Protein AF-H1BFI5-F1 (afdb_monomer)

Sequence (427 aa):
MKGFRQGGLPQEEYTEVGKDIEEGIAAAKILVNAGYDALNVDAGTYDSWYWNHPPMYFEDGMYREFGRILKKEVDVPIILAGRMDDPDMAVEALKDCCDIISYGRPLLADAEFAEKVRTGRTDEIRPCLGCHEGCLGRIANGPICCAVNPACGREEIYGITAACTKKTVLVIGGGVAGLETARVCALRGHSVILCEKSDQLGGNLIPGGVPHFKRYDRKLISYYKRQLELLKVDVRYHHEVTPDTIDSYHADVIVCASGSTPRHMEVEGPLPVASADEVLLGQKNISGNVVIIGGGLVGCETGIWLTQQGSHVTVVEIADEILGGAGALPHMNHFMLEDLITYHRIDVHTKSSVVKSSDEGVVISTPQGEKLLPADGIITSIGYIANNRIYEELKDMDIPVYNIGDSNRVHNIMYAIWDAYELARNI

Foldseek 3Di:
DADQLDAADPPDDGDDDDQDLVNVLVVLVVCVVVPDQEDEDADDDNSHQCRRQPALQDDAPPCQVVQLSNVVRDDHFYEYEGRPQDLVVVVVSCVRRGVHYDDDQQCLQPVCCVVCSVVVVNLLRRGQQSQCCQALLCPVPDDRHGLNGRCRPPCPPQNFEADPDAWEEEQEALALLSLLLQLRLLVNPHQYAYEHLAPAHHPPLVLVCLQPSRVSSVSNSSNSVVSCVVSVHRYHYNDHDDPVCVVVSVGQEYEYPHAWADDDDDAAEDAAEEASSCCSVVVDPFAAEEEEEAQAPSRLSSQLSRLVVPGAYEYEELAPDGNPDPSNGRPNVVSVSVVSCVVSVHHYAYNKDWHHAYPQATWMQHPVGIDGDGGRHYYYDPDIAAQQVRVVVPPPDPHHYHYAENNVPDDDSSRSSNRSSVVSSVD

Secondary structure (DSSP, 8-state):
--BTTBPPPTT------SS-HHHHHHHHHHHHHTT-S-EEE----TTSHHHHS--TTSPTTTTHHHHHHHHHH-SSPEEE-SS--SHHHHHHHTTTT-SEE--SHHHHH-TTHHHHHHTT-GGGPPPP-S--TTTTTTTTTSS---SS-TTTT-HHHHS----SS--EEEEE--BHHHHHHHHHHHHHT-EEEEE-SSSSSBTTHHHHT-SGGGHHHHHHHHHHHHHHHHTT-EEESS----GGGGGGG--SEEEE---EEEPP----SSS-EEEHHHHHTTSS---SEEEEE--SHHHHHHHHHHHTTT-EEEEE-SSSSSTTSTTSS-HHHHHHHHHHHHHTT-EEE-S-EEEEEETTEEEEEETTEEEEE--SEEEE-S-EEE--HHHHHHTTSSS-EEE-GGGTS---HHHHHHHHHHHHTT-

Nearest PDB structures (foldseek):
  6qkr-assembly1_A  TM=9.316E-01  e=6.741E-38  bacterium enrichment culture clone N47
  1ps9-assembly1_A  TM=9.266E-01  e=5.752E-33  Escherichia coli
  1o94-assembly1_A  TM=8.489E-01  e=3.278E-29  Methylophilus methylotrophus
  6de6-assembly1_A  TM=8.596E-01  e=1.268E-28  Rhizobium sp. 4-9
  6de6-assembly1_B  TM=7.118E-01  e=2.229E-25  Rhizobium sp. 4-9

Mean predicted aligned error: 3.79 Å

Solvent-accessible surface area (backbone atoms only — not comparable to full-atom values): 22582 Å² total; per-residue (Å²): 66,52,48,91,69,27,54,62,58,97,87,56,93,73,67,76,46,81,87,52,70,70,58,48,52,51,52,49,49,52,43,46,76,73,65,51,79,57,46,77,57,82,57,67,42,88,39,11,43,34,53,64,47,62,26,32,80,56,68,74,40,72,39,42,62,63,30,35,54,47,61,76,71,48,96,55,50,33,32,36,40,46,55,52,80,50,66,68,60,42,60,56,37,53,76,64,21,29,72,40,84,46,74,62,63,44,44,43,29,20,81,55,46,69,57,27,55,75,70,70,40,60,69,70,43,46,55,51,58,41,66,42,54,28,28,72,48,24,52,88,80,45,77,52,31,21,42,84,18,74,29,31,88,38,49,92,87,53,50,87,62,72,47,94,60,73,45,34,37,36,27,38,22,37,17,60,23,21,46,38,24,47,45,45,30,33,73,26,58,30,49,37,39,38,29,18,58,48,92,66,74,25,50,74,42,53,42,64,21,55,46,76,57,30,47,41,48,46,46,40,42,49,22,46,54,46,50,32,60,77,61,64,50,46,72,39,61,64,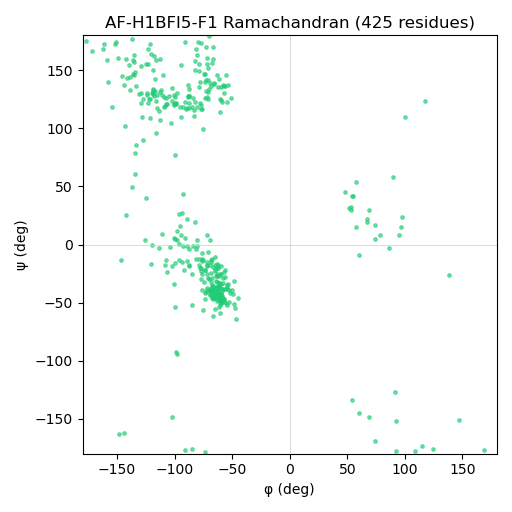33,73,86,48,83,91,53,52,75,81,66,68,52,60,32,39,38,31,15,58,26,57,45,75,48,86,76,89,67,54,57,78,49,55,75,42,43,51,52,41,42,57,66,64,77,42,91,75,63,49,32,31,38,30,38,23,26,34,63,70,27,48,54,50,41,54,51,40,38,78,71,70,26,48,39,34,34,32,16,64,47,86,49,54,48,68,37,93,81,62,47,31,66,28,52,44,55,51,48,56,51,47,40,57,74,66,61,46,45,76,39,52,48,14,43,82,69,34,36,41,96,71,14,35,34,29,41,38,91,90,44,78,46,81,41,73,33,62,20,38,33,36,34,72,51,68,42,51,39,39,63,71,39,71,76,43,58,86,49,102,47,58,54,43,66,30,19,23,14,60,51,72,72,55,72,36,55,16,30,40,47,16,43,60,51,29,73,71,100

Radius of gyration: 23.9 Å; Cα contacts (8 Å, |Δi|>4): 898; chains: 1; bounding box: 56×64×62 Å

pLDDT: mean 96.09, std 3.08, range [77.75, 98.94]

Structure (mmCIF, N/CA/C/O backbone):
data_AF-H1BFI5-F1
#
_entry.id   AF-H1BFI5-F1
#
loop_
_atom_site.group_PDB
_atom_site.id
_atom_site.type_symbol
_atom_site.label_atom_id
_atom_site.label_alt_id
_atom_site.label_comp_id
_atom_site.label_asym_id
_atom_site.label_entity_id
_atom_site.label_seq_id
_atom_site.pdbx_PDB_ins_code
_atom_site.Cartn_x
_atom_site.Cartn_y
_atom_site.Cartn_z
_atom_site.occupancy
_atom_site.B_iso_or_equiv
_atom_site.auth_seq_id
_atom_site.auth_comp_id
_atom_site.auth_asym_id
_atom_site.auth_atom_id
_atom_site.pdbx_PDB_model_num
ATOM 1 N N . MET A 1 1 ? 21.274 7.658 -13.580 1.00 87.62 1 MET A N 1
ATOM 2 C CA . MET A 1 1 ? 21.460 7.913 -12.112 1.00 87.62 1 MET A CA 1
ATOM 3 C C . MET A 1 1 ? 22.166 9.255 -11.926 1.00 87.62 1 MET A C 1
ATOM 5 O O . MET A 1 1 ? 22.756 9.702 -12.897 1.00 87.62 1 MET A O 1
ATOM 9 N N . LYS A 1 2 ? 22.118 9.914 -10.757 1.00 89.81 2 LYS A N 1
ATOM 10 C CA . LYS A 1 2 ? 22.731 11.257 -10.570 1.00 89.81 2 LYS A CA 1
ATOM 11 C C . LYS A 1 2 ? 24.009 11.272 -9.721 1.00 89.81 2 LYS A C 1
ATOM 13 O O . LYS A 1 2 ? 24.752 12.246 -9.733 1.00 89.81 2 LYS A O 1
ATOM 18 N N . GLY A 1 3 ? 24.303 10.179 -9.019 1.00 89.06 3 GLY A N 1
ATOM 19 C CA . GLY A 1 3 ? 25.496 10.044 -8.182 1.00 89.06 3 GLY A CA 1
ATOM 20 C C . GLY A 1 3 ? 25.606 8.656 -7.557 1.00 89.06 3 GLY A C 1
ATOM 21 O O . GLY A 1 3 ? 24.707 7.829 -7.705 1.00 89.06 3 GLY A O 1
ATOM 22 N N . PHE A 1 4 ? 26.703 8.384 -6.846 1.00 88.56 4 PHE A N 1
ATOM 23 C CA . PHE A 1 4 ? 26.874 7.119 -6.124 1.00 88.56 4 PHE A CA 1
ATOM 24 C C . PHE A 1 4 ? 25.741 6.931 -5.108 1.00 88.56 4 PHE A C 1
ATOM 26 O O . PHE A 1 4 ? 25.546 7.790 -4.248 1.00 88.56 4 PHE A O 1
ATOM 33 N N . ARG A 1 5 ? 25.001 5.819 -5.215 1.00 86.44 5 ARG A N 1
ATOM 34 C CA . ARG A 1 5 ? 23.770 5.553 -4.448 1.00 86.44 5 ARG A CA 1
ATOM 35 C C . ARG A 1 5 ? 22.698 6.649 -4.534 1.00 86.44 5 ARG A C 1
ATOM 37 O O . ARG A 1 5 ? 21.942 6.831 -3.586 1.00 86.44 5 ARG A O 1
ATOM 44 N N . GLN A 1 6 ? 22.637 7.376 -5.649 1.00 87.50 6 GLN A N 1
ATOM 45 C CA . GLN A 1 6 ? 21.630 8.406 -5.895 1.00 87.50 6 GLN A CA 1
ATOM 46 C C . GLN A 1 6 ? 20.942 8.174 -7.242 1.00 87.50 6 GLN A C 1
ATOM 48 O O . GLN A 1 6 ? 21.524 8.376 -8.318 1.00 87.50 6 GLN A O 1
ATOM 53 N N . GLY A 1 7 ? 19.673 7.772 -7.179 1.00 89.12 7 GLY A N 1
ATOM 54 C CA . GLY A 1 7 ? 18.796 7.774 -8.344 1.00 89.12 7 GLY A CA 1
ATOM 55 C C . GLY A 1 7 ? 18.414 9.202 -8.738 1.00 89.12 7 GLY A C 1
ATOM 56 O O . GLY A 1 7 ? 18.551 10.130 -7.947 1.00 89.12 7 GLY A O 1
ATOM 57 N N . GLY A 1 8 ? 17.963 9.388 -9.977 1.00 91.50 8 GLY A N 1
ATOM 58 C CA . GLY A 1 8 ? 17.315 10.637 -10.385 1.00 91.50 8 GLY A CA 1
ATOM 59 C C . GLY A 1 8 ? 15.807 10.448 -10.431 1.00 91.50 8 GLY A C 1
ATOM 60 O O . GLY A 1 8 ? 15.347 9.440 -10.969 1.00 91.50 8 GLY A O 1
ATOM 61 N N . LEU A 1 9 ? 15.021 11.376 -9.891 1.00 93.88 9 LEU A N 1
ATOM 62 C CA . LEU A 1 9 ? 13.564 11.283 -10.021 1.00 93.88 9 LEU A CA 1
ATOM 63 C C . LEU A 1 9 ? 13.135 11.567 -11.476 1.00 93.88 9 LEU A C 1
ATOM 65 O O . LEU A 1 9 ? 13.800 12.338 -12.165 1.00 93.88 9 LEU A O 1
ATOM 69 N N . PRO A 1 10 ? 12.008 11.011 -11.964 1.00 88.50 10 PRO A N 1
ATOM 70 C CA . PRO A 1 10 ? 11.563 11.213 -13.351 1.00 88.50 10 PRO A CA 1
ATOM 71 C C . PRO A 1 10 ? 11.371 12.673 -13.792 1.00 88.50 10 PRO A C 1
ATOM 73 O O . PRO A 1 10 ? 11.473 12.962 -14.977 1.00 88.50 10 PRO A O 1
ATOM 76 N N . GLN A 1 11 ? 11.060 13.576 -12.859 1.00 87.69 11 GLN A N 1
ATOM 77 C CA . GLN A 1 11 ? 10.803 15.004 -13.115 1.00 87.69 11 GLN A CA 1
ATOM 78 C C . GLN A 1 11 ? 11.905 15.910 -12.545 1.00 87.69 11 GLN A C 1
ATOM 80 O O . GLN A 1 11 ? 11.746 17.129 -12.464 1.00 87.69 11 GLN A O 1
ATOM 85 N N . GLU A 1 12 ? 13.000 15.319 -12.078 1.00 92.75 12 GLU A N 1
ATOM 86 C CA . GLU A 1 12 ? 14.142 16.057 -11.561 1.00 92.75 12 GLU A CA 1
ATOM 87 C C . GLU A 1 12 ? 15.089 16.410 -12.706 1.00 92.75 12 GLU A C 1
ATOM 89 O O . GLU A 1 12 ? 15.430 15.565 -13.530 1.00 92.75 12 GLU A O 1
ATOM 94 N N . GLU A 1 13 ? 15.538 17.662 -12.740 1.00 91.81 13 GLU A N 1
ATOM 95 C CA . GLU A 1 13 ? 16.654 18.058 -13.591 1.00 91.81 13 GLU A CA 1
ATOM 96 C C . GLU A 1 13 ? 17.966 17.668 -12.904 1.00 91.81 13 GLU A C 1
ATOM 98 O O . GLU A 1 13 ? 18.278 18.144 -11.811 1.00 91.81 13 GLU A O 1
ATOM 103 N N . TYR A 1 14 ? 18.747 16.800 -13.542 1.00 91.12 14 TYR A N 1
ATOM 104 C CA . TYR A 1 14 ? 20.056 16.379 -13.052 1.00 91.12 14 TYR A CA 1
ATOM 105 C C . TYR A 1 14 ? 20.997 16.056 -14.215 1.00 91.12 14 TYR A C 1
ATOM 107 O O . TYR A 1 14 ? 20.573 15.810 -15.342 1.00 91.12 14 TYR A O 1
ATOM 115 N N . THR A 1 15 ? 22.301 16.052 -13.937 1.00 91.12 15 THR A N 1
ATOM 116 C CA . THR A 1 15 ? 23.299 15.516 -14.872 1.00 91.12 15 THR A CA 1
ATOM 117 C C . THR A 1 15 ? 23.406 14.015 -14.657 1.00 91.12 15 THR A C 1
ATOM 119 O O . THR A 1 15 ? 23.736 13.571 -13.556 1.00 91.12 15 THR A O 1
ATOM 122 N N . GLU A 1 16 ? 23.095 13.233 -15.687 1.00 89.06 16 GLU A N 1
ATOM 123 C CA . GLU A 1 16 ? 23.218 11.783 -15.613 1.00 89.06 16 GLU A CA 1
ATOM 124 C C . GLU A 1 16 ? 24.687 11.359 -15.474 1.00 89.06 16 GLU A C 1
ATOM 126 O O . GLU A 1 16 ? 25.587 11.908 -16.108 1.00 89.06 16 GLU A O 1
ATOM 131 N N . VAL A 1 17 ? 24.916 10.369 -14.615 1.00 90.06 17 VAL A N 1
ATOM 132 C CA . VAL A 1 17 ? 26.188 9.669 -14.462 1.00 90.06 17 VAL A CA 1
ATOM 133 C C . VAL A 1 17 ? 25.979 8.173 -14.680 1.00 90.06 17 VAL A C 1
ATOM 135 O O . VAL A 1 17 ? 24.892 7.642 -14.434 1.00 90.06 17 VAL A O 1
ATOM 138 N N . GLY A 1 18 ? 27.043 7.476 -15.074 1.00 88.12 18 GLY A N 1
ATOM 139 C CA . GLY A 1 18 ? 26.994 6.053 -15.406 1.00 88.12 18 GLY A CA 1
ATOM 140 C C . GLY A 1 18 ? 26.738 5.831 -16.895 1.00 88.12 18 GLY A C 1
ATOM 141 O O . GLY A 1 18 ? 27.140 6.659 -17.704 1.00 88.12 18 GLY A O 1
ATOM 142 N N . LYS A 1 19 ? 26.106 4.698 -17.227 1.00 89.12 19 LYS A N 1
ATOM 143 C CA . LYS A 1 19 ? 25.831 4.308 -18.612 1.00 89.12 19 LYS A CA 1
ATOM 144 C C . LYS A 1 19 ? 24.653 5.093 -19.176 1.00 89.12 19 LYS A C 1
ATOM 146 O O . LYS A 1 19 ? 23.536 4.896 -18.693 1.00 89.12 19 LYS A O 1
ATOM 151 N N . ASP A 1 20 ? 24.894 5.892 -20.206 1.00 90.69 20 ASP A N 1
ATOM 152 C CA . ASP A 1 20 ? 23.859 6.704 -20.850 1.00 90.69 20 ASP A CA 1
ATOM 153 C C . ASP A 1 20 ? 23.061 5.931 -21.927 1.00 90.69 20 ASP A C 1
ATOM 155 O O . ASP A 1 20 ? 23.199 4.711 -22.118 1.00 90.69 20 ASP A O 1
ATOM 159 N N . ILE A 1 21 ? 22.160 6.645 -22.610 1.00 93.06 21 ILE A N 1
ATOM 160 C CA . ILE A 1 21 ? 21.328 6.101 -23.689 1.00 93.06 21 ILE A CA 1
ATOM 161 C C . ILE A 1 21 ? 22.164 5.696 -24.908 1.00 93.06 21 ILE A C 1
ATOM 163 O O . ILE A 1 21 ? 21.892 4.652 -25.502 1.00 93.06 21 ILE A O 1
ATOM 167 N N . GLU A 1 22 ? 23.175 6.480 -25.282 1.00 95.25 22 GLU A N 1
ATOM 168 C CA . GLU A 1 22 ? 24.007 6.223 -26.463 1.00 95.25 22 GLU A CA 1
ATOM 169 C C . GLU A 1 22 ? 24.838 4.950 -26.266 1.00 95.25 22 GLU A C 1
ATOM 171 O O . GLU A 1 22 ? 24.845 4.062 -27.124 1.00 95.25 22 GLU A O 1
ATOM 176 N N . GLU A 1 23 ? 25.450 4.799 -25.091 1.00 94.75 23 GLU A N 1
ATOM 177 C CA . GLU A 1 23 ? 26.137 3.581 -24.672 1.00 94.75 23 GLU A CA 1
ATOM 178 C C . GLU A 1 23 ? 25.174 2.389 -24.575 1.00 94.75 23 GLU A C 1
ATOM 180 O O . GLU A 1 23 ? 25.525 1.270 -24.960 1.00 94.75 23 GLU A O 1
ATOM 185 N N . GLY A 1 24 ? 23.938 2.610 -24.110 1.00 95.31 24 GLY A N 1
ATOM 186 C CA . GLY A 1 24 ? 22.876 1.601 -24.102 1.00 95.31 24 GLY A CA 1
ATOM 187 C C . GLY A 1 24 ? 22.532 1.077 -25.501 1.00 95.31 24 GLY A C 1
ATOM 188 O O . GLY A 1 24 ? 22.460 -0.138 -25.700 1.00 95.31 24 GLY A O 1
ATOM 189 N N . ILE A 1 25 ? 22.384 1.971 -26.481 1.00 97.38 25 ILE A N 1
ATOM 190 C CA . ILE A 1 25 ? 22.148 1.618 -27.889 1.00 97.38 25 ILE A CA 1
ATOM 191 C C . ILE A 1 25 ? 23.354 0.865 -28.465 1.00 97.38 25 ILE A C 1
ATOM 193 O O . ILE A 1 25 ? 23.184 -0.147 -29.152 1.00 97.38 25 ILE A O 1
ATOM 197 N N . ALA A 1 26 ? 24.578 1.320 -28.175 1.00 97.88 26 ALA A N 1
ATOM 198 C CA . ALA A 1 26 ? 25.795 0.650 -28.630 1.00 97.88 26 ALA A CA 1
ATOM 199 C C . ALA A 1 26 ? 25.876 -0.787 -28.085 1.00 97.88 26 ALA A C 1
ATOM 201 O O . ALA A 1 26 ? 26.118 -1.727 -28.847 1.00 97.88 26 ALA A O 1
ATOM 202 N N . ALA A 1 27 ? 25.604 -0.972 -26.789 1.00 96.81 27 ALA A N 1
ATOM 203 C CA . ALA A 1 27 ? 25.560 -2.284 -26.152 1.00 96.81 27 ALA A CA 1
ATOM 204 C C . ALA A 1 27 ? 24.491 -3.191 -26.781 1.00 96.81 27 ALA A C 1
ATOM 206 O O . ALA A 1 27 ? 24.783 -4.342 -27.105 1.00 96.81 27 ALA A O 1
ATOM 207 N N . ALA A 1 28 ? 23.285 -2.670 -27.027 1.00 97.81 28 ALA A N 1
ATOM 208 C CA . ALA A 1 28 ? 22.213 -3.412 -27.687 1.00 97.81 28 ALA A CA 1
ATOM 209 C C . ALA A 1 28 ? 22.639 -3.925 -29.074 1.00 97.81 28 ALA A C 1
ATOM 211 O O . ALA A 1 28 ? 22.489 -5.111 -29.367 1.00 97.81 28 ALA A O 1
ATOM 212 N N . LYS A 1 29 ? 23.257 -3.072 -29.903 1.00 98.19 29 LYS A N 1
ATOM 213 C CA . LYS A 1 29 ? 23.764 -3.458 -31.233 1.00 98.19 29 LYS A CA 1
ATOM 214 C C . LYS A 1 29 ? 24.870 -4.513 -31.156 1.00 98.19 29 LYS A C 1
ATOM 216 O O . LYS A 1 29 ? 24.897 -5.427 -31.977 1.00 98.19 29 LYS A O 1
ATOM 221 N N . ILE A 1 30 ? 25.764 -4.422 -30.167 1.00 98.38 30 ILE A N 1
ATOM 222 C CA . ILE A 1 30 ? 26.804 -5.438 -29.930 1.00 98.38 30 ILE A CA 1
ATOM 223 C C . ILE A 1 30 ? 26.170 -6.794 -29.599 1.00 98.38 30 ILE A C 1
ATOM 225 O O . ILE A 1 30 ? 26.572 -7.803 -30.177 1.00 98.38 30 ILE A O 1
ATOM 229 N N . LEU A 1 31 ? 25.169 -6.824 -28.712 1.00 98.12 31 LEU A N 1
ATOM 230 C CA . LEU A 1 31 ? 24.470 -8.056 -28.333 1.00 98.12 31 LEU A CA 1
ATOM 231 C C . LEU A 1 31 ? 23.720 -8.671 -29.521 1.00 98.12 31 LEU A C 1
ATOM 233 O O . LEU A 1 31 ? 23.831 -9.871 -29.762 1.00 98.12 31 LEU A O 1
ATOM 237 N N . VAL A 1 32 ? 23.032 -7.858 -30.323 1.00 98.25 32 VAL A N 1
ATOM 238 C CA . VAL A 1 32 ? 22.351 -8.335 -31.538 1.00 98.25 32 VAL A CA 1
ATOM 239 C C . VAL A 1 32 ? 23.346 -8.917 -32.542 1.00 98.25 32 VAL A C 1
ATOM 241 O O . VAL A 1 32 ? 23.143 -10.026 -33.030 1.00 98.25 32 VAL A O 1
ATOM 244 N N . ASN A 1 33 ? 24.472 -8.240 -32.790 1.00 98.25 33 ASN A N 1
ATOM 245 C CA . ASN A 1 33 ? 25.525 -8.748 -33.678 1.00 98.25 33 ASN A CA 1
ATOM 246 C C . ASN A 1 33 ? 26.176 -10.043 -33.165 1.00 98.25 33 ASN A C 1
ATOM 248 O O . ASN A 1 33 ? 26.676 -10.836 -33.961 1.00 98.25 33 ASN A O 1
ATOM 252 N N . ALA A 1 34 ? 26.173 -10.265 -31.848 1.00 98.38 34 ALA A N 1
ATOM 253 C CA . ALA A 1 34 ? 26.630 -11.510 -31.239 1.00 98.38 34 ALA A CA 1
ATOM 254 C C . ALA A 1 34 ? 25.621 -12.668 -31.384 1.00 98.38 34 ALA A C 1
ATOM 256 O O . ALA A 1 34 ? 25.962 -13.802 -31.051 1.00 98.38 34 ALA A O 1
ATOM 257 N N . GLY A 1 35 ? 24.412 -12.404 -31.895 1.00 98.12 35 GLY A N 1
ATOM 258 C CA . GLY A 1 35 ? 23.390 -13.410 -32.186 1.00 98.12 35 GLY A CA 1
ATOM 259 C C . GLY A 1 35 ? 22.321 -13.585 -31.106 1.00 98.12 35 GLY A C 1
ATOM 260 O O . GLY A 1 35 ? 21.744 -14.662 -31.021 1.00 98.12 35 GLY A O 1
ATOM 261 N N . TYR A 1 36 ? 22.067 -12.576 -30.264 1.00 98.19 36 TYR A N 1
ATOM 262 C CA . TYR A 1 36 ? 20.968 -12.624 -29.288 1.00 98.19 36 TYR A CA 1
ATOM 263 C C . TYR A 1 36 ? 19.604 -12.525 -29.988 1.00 98.19 36 TYR A C 1
ATOM 265 O O . TYR A 1 36 ? 19.385 -11.616 -30.785 1.00 98.19 36 TYR A O 1
ATOM 273 N N . ASP A 1 37 ? 18.672 -13.419 -29.643 1.00 98.31 37 ASP A N 1
ATOM 274 C CA . ASP A 1 37 ? 17.354 -13.516 -30.294 1.00 98.31 37 ASP A CA 1
ATOM 275 C C . ASP A 1 37 ? 16.351 -12.433 -29.867 1.00 98.31 37 ASP A C 1
ATOM 277 O O . ASP A 1 37 ? 15.384 -12.179 -30.577 1.00 98.31 37 ASP A O 1
ATOM 281 N N . ALA A 1 38 ? 16.536 -11.827 -28.694 1.00 98.38 38 ALA A N 1
ATOM 282 C CA . ALA A 1 38 ? 15.680 -10.775 -28.149 1.00 98.38 38 ALA A CA 1
ATOM 283 C C . ALA A 1 38 ? 16.444 -9.970 -27.092 1.00 98.38 38 ALA A C 1
ATOM 285 O O . ALA A 1 38 ? 17.401 -10.469 -26.492 1.00 98.38 38 ALA A O 1
ATOM 286 N N . LEU A 1 39 ? 15.987 -8.748 -26.817 1.00 98.19 39 LEU A N 1
ATOM 287 C CA . LEU A 1 39 ? 16.530 -7.909 -25.747 1.00 98.19 39 LEU A CA 1
ATOM 288 C C . LEU A 1 39 ? 15.456 -7.625 -24.699 1.00 98.19 39 LEU A C 1
ATOM 290 O O . LEU A 1 39 ? 14.371 -7.154 -25.031 1.00 98.19 39 LEU A O 1
ATOM 294 N N . ASN A 1 40 ? 15.770 -7.884 -23.430 1.00 96.69 40 ASN A N 1
ATOM 295 C CA . ASN A 1 40 ? 14.953 -7.449 -22.301 1.00 96.69 40 ASN A CA 1
ATOM 296 C C . ASN A 1 40 ? 15.495 -6.127 -21.767 1.00 96.69 40 ASN A C 1
ATOM 298 O O . ASN A 1 40 ? 16.652 -6.056 -21.355 1.00 96.69 40 ASN A O 1
ATOM 302 N N . VAL A 1 41 ? 14.666 -5.091 -21.832 1.00 93.38 41 VAL A N 1
ATOM 303 C CA . VAL A 1 41 ? 15.065 -3.707 -21.588 1.00 93.38 41 VAL A CA 1
ATOM 304 C C . VAL A 1 41 ? 14.706 -3.316 -20.163 1.00 93.38 41 VAL A C 1
ATOM 306 O O . VAL A 1 41 ? 13.535 -3.333 -19.767 1.00 93.38 41 VAL A O 1
ATOM 309 N N . ASP A 1 42 ? 15.727 -2.933 -19.407 1.00 90.44 42 ASP A N 1
ATOM 310 C CA . ASP A 1 42 ? 15.615 -2.399 -18.059 1.00 90.44 42 ASP A CA 1
ATOM 311 C C . ASP A 1 42 ? 16.215 -0.990 -17.959 1.00 90.44 42 ASP A C 1
ATOM 313 O O . ASP A 1 42 ? 16.798 -0.452 -18.904 1.00 90.44 42 ASP A O 1
ATOM 317 N N . ALA A 1 43 ? 16.009 -0.363 -16.803 1.00 89.94 43 ALA A N 1
ATOM 318 C CA . ALA A 1 43 ? 16.635 0.897 -16.456 1.00 89.94 43 ALA A CA 1
ATOM 319 C C . ALA A 1 43 ? 17.014 0.897 -14.977 1.00 89.94 43 ALA A C 1
ATOM 321 O O . ALA A 1 43 ? 16.267 0.411 -14.127 1.00 89.94 43 ALA A O 1
ATOM 322 N N . GLY A 1 44 ? 18.156 1.509 -14.675 1.00 89.12 44 GLY A N 1
ATOM 323 C CA . GLY A 1 44 ? 18.672 1.645 -13.320 1.00 89.12 44 GLY A CA 1
ATOM 324 C C . GLY A 1 44 ? 19.895 0.783 -13.027 1.00 89.12 44 GLY A C 1
ATOM 325 O O . GLY A 1 44 ? 20.460 0.104 -13.880 1.00 89.12 44 GLY A O 1
ATOM 326 N N . THR A 1 45 ? 20.330 0.873 -11.775 1.00 88.88 45 THR A N 1
ATOM 327 C CA . THR A 1 45 ? 21.423 0.106 -11.169 1.00 88.88 45 THR A CA 1
ATOM 328 C C . THR A 1 45 ? 21.122 -0.036 -9.671 1.00 88.88 45 THR A C 1
ATOM 330 O O . THR A 1 45 ? 20.186 0.583 -9.164 1.00 88.88 45 THR A O 1
ATOM 333 N N . TYR A 1 46 ? 21.913 -0.802 -8.915 1.00 87.19 46 TYR A N 1
ATOM 334 C CA . TYR A 1 46 ? 21.782 -0.816 -7.447 1.00 87.19 46 TYR A CA 1
ATOM 335 C C . TYR A 1 46 ? 22.263 0.481 -6.771 1.00 87.19 46 TYR A C 1
ATOM 337 O O . TYR A 1 46 ? 22.032 0.665 -5.580 1.00 87.19 46 TYR A O 1
ATOM 345 N N . ASP A 1 47 ? 22.862 1.412 -7.515 1.00 87.06 47 ASP A N 1
ATOM 346 C CA . ASP A 1 47 ? 23.044 2.796 -7.065 1.00 87.06 47 ASP A CA 1
ATOM 347 C C . ASP A 1 47 ? 21.778 3.646 -7.273 1.00 87.06 47 ASP A C 1
ATOM 349 O O . ASP A 1 47 ? 21.655 4.735 -6.729 1.00 87.06 47 ASP A O 1
ATOM 353 N N . SER A 1 48 ? 20.809 3.132 -8.028 1.00 87.69 48 SER A N 1
ATOM 354 C CA . SER A 1 48 ? 19.531 3.763 -8.335 1.00 87.69 48 SER A CA 1
ATOM 355 C C . SER A 1 48 ? 18.396 2.747 -8.166 1.00 87.69 48 SER A C 1
ATOM 357 O O . SER A 1 48 ? 17.675 2.419 -9.114 1.00 87.69 48 SER A O 1
ATOM 359 N N . TRP A 1 49 ? 18.263 2.232 -6.938 1.00 88.56 49 TRP A N 1
ATOM 360 C CA . TRP A 1 49 ? 17.380 1.119 -6.557 1.00 88.56 49 TRP A CA 1
ATOM 361 C C . TRP A 1 49 ? 15.966 1.204 -7.129 1.00 88.56 49 TRP A C 1
ATOM 363 O O . TRP A 1 49 ? 15.436 0.210 -7.624 1.00 88.56 49 TRP A O 1
ATOM 373 N N . TYR A 1 50 ? 15.347 2.381 -7.048 1.00 93.19 50 TYR A N 1
ATOM 374 C CA . TYR A 1 50 ? 13.963 2.574 -7.465 1.00 93.19 50 TYR A CA 1
ATOM 375 C C . TYR A 1 50 ? 13.776 2.643 -8.978 1.00 93.19 50 TYR A C 1
ATOM 377 O O . TYR A 1 50 ? 12.645 2.530 -9.425 1.00 93.19 50 TYR A O 1
ATOM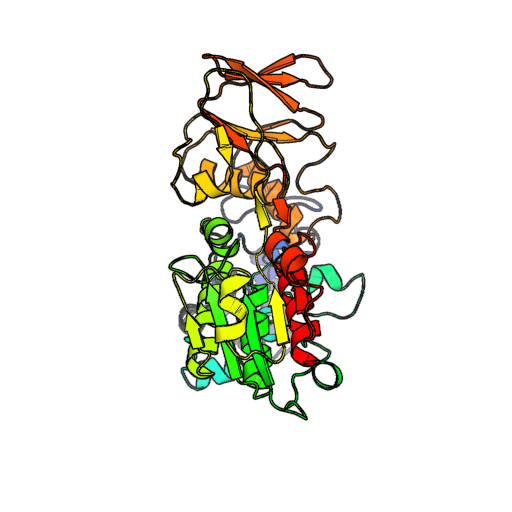 385 N N . TRP A 1 51 ? 14.839 2.786 -9.775 1.00 93.06 51 TRP A N 1
ATOM 386 C CA . TRP A 1 51 ? 14.721 2.555 -11.213 1.00 93.06 51 TRP A CA 1
ATOM 387 C C . TRP A 1 51 ? 14.650 1.057 -11.469 1.00 93.06 51 TRP A C 1
ATOM 389 O O . TRP A 1 51 ? 13.603 0.611 -11.897 1.00 93.06 51 TRP A O 1
ATOM 399 N N . ASN A 1 52 ? 15.629 0.259 -11.026 1.00 91.12 52 ASN A N 1
ATOM 400 C CA . ASN A 1 52 ? 15.611 -1.205 -11.202 1.00 91.12 52 ASN A CA 1
ATOM 401 C C . ASN A 1 52 ? 14.336 -1.885 -10.685 1.00 91.12 52 ASN A C 1
ATOM 403 O O . ASN A 1 52 ? 13.872 -2.901 -11.213 1.00 91.12 52 ASN A O 1
ATOM 407 N N . HIS A 1 53 ? 13.783 -1.343 -9.604 1.00 93.38 53 HIS A N 1
ATOM 408 C CA . HIS A 1 53 ? 12.631 -1.891 -8.912 1.00 93.38 53 HIS A CA 1
ATOM 409 C C . HIS A 1 53 ? 11.628 -0.770 -8.609 1.00 93.38 53 HIS A C 1
ATOM 411 O O . HIS A 1 53 ? 11.560 -0.303 -7.470 1.00 93.38 53 HIS A O 1
ATOM 417 N N . PRO A 1 54 ? 10.824 -0.346 -9.602 1.00 94.88 54 PRO A N 1
ATOM 418 C CA . PRO A 1 54 ? 9.968 0.828 -9.467 1.00 94.88 54 PRO A CA 1
ATOM 419 C C . PRO A 1 54 ? 8.933 0.713 -8.345 1.00 94.88 54 PRO A C 1
ATOM 421 O O . PRO A 1 54 ? 8.050 -0.152 -8.445 1.00 94.88 54 PRO A O 1
ATOM 424 N N . PRO A 1 55 ? 9.013 1.524 -7.271 1.00 95.44 55 PRO A N 1
ATOM 425 C CA . PRO A 1 55 ? 8.026 1.533 -6.196 1.00 95.44 55 PRO A CA 1
ATOM 426 C C . PRO A 1 55 ? 6.727 2.213 -6.642 1.00 95.44 55 PRO A C 1
ATOM 428 O O . P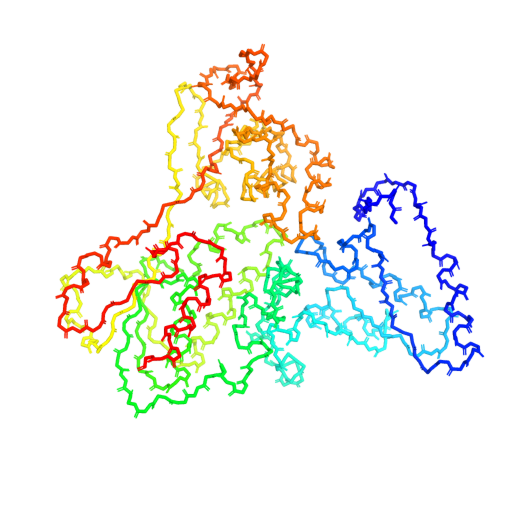RO A 1 55 ? 6.574 2.659 -7.781 1.00 95.44 55 PRO A O 1
ATOM 431 N N . MET A 1 56 ? 5.769 2.295 -5.721 1.00 94.88 56 MET A N 1
ATOM 432 C CA . MET A 1 56 ? 4.432 2.811 -6.005 1.00 94.88 56 MET A CA 1
ATOM 433 C C . MET A 1 56 ? 4.376 4.281 -6.455 1.00 94.88 56 MET A C 1
ATOM 435 O O . MET A 1 56 ? 3.414 4.652 -7.120 1.00 94.88 56 MET A O 1
ATOM 439 N N . TYR A 1 57 ? 5.410 5.076 -6.164 1.00 95.62 57 TYR A N 1
ATOM 440 C CA . TYR A 1 57 ? 5.476 6.509 -6.491 1.00 95.62 57 TYR A CA 1
ATOM 441 C C . TYR A 1 57 ? 5.759 6.820 -7.956 1.00 95.62 57 TYR A C 1
ATOM 443 O O . TYR A 1 57 ? 5.583 7.955 -8.379 1.00 95.62 57 TYR A O 1
ATOM 451 N N . PHE A 1 58 ? 6.195 5.838 -8.740 1.00 94.50 58 PHE A N 1
ATOM 452 C CA . PHE A 1 58 ? 6.333 6.045 -10.171 1.00 94.50 58 PHE A CA 1
ATOM 453 C C . PHE A 1 58 ? 4.986 5.963 -10.906 1.00 94.50 58 PHE A C 1
ATOM 455 O O . PHE A 1 58 ? 4.073 5.224 -10.518 1.00 94.50 58 PHE A O 1
ATOM 462 N N . GLU A 1 59 ? 4.911 6.612 -12.062 1.00 93.38 59 GLU A N 1
ATOM 463 C CA . GLU A 1 59 ? 3.851 6.361 -13.038 1.00 93.38 59 GLU A CA 1
ATOM 464 C C . GLU A 1 59 ? 3.936 4.956 -13.645 1.00 93.38 59 GLU A C 1
ATOM 466 O O . GLU A 1 59 ? 4.956 4.277 -13.556 1.00 93.38 59 GLU A O 1
ATOM 471 N N . ASP A 1 60 ? 2.834 4.476 -14.210 1.00 93.94 60 ASP A N 1
ATOM 472 C CA . ASP A 1 60 ? 2.829 3.182 -14.896 1.00 93.94 60 ASP A CA 1
ATOM 473 C C . ASP A 1 60 ? 3.553 3.287 -16.249 1.00 93.94 60 ASP A C 1
ATOM 475 O O . ASP A 1 60 ? 3.527 4.325 -16.909 1.00 93.94 60 ASP A O 1
ATOM 479 N N . GLY A 1 61 ? 4.221 2.212 -16.667 1.00 94.88 61 GLY A N 1
ATOM 480 C CA . GLY A 1 61 ? 4.888 2.146 -17.968 1.00 94.88 61 GLY A CA 1
ATOM 481 C C . GLY A 1 61 ? 6.118 3.046 -18.125 1.00 94.88 61 GLY A C 1
ATOM 482 O O . GLY A 1 61 ? 6.412 3.470 -19.243 1.00 94.88 61 GLY A O 1
ATOM 483 N N . MET A 1 62 ? 6.867 3.347 -17.057 1.00 93.62 62 MET A N 1
ATOM 484 C CA . MET A 1 62 ? 7.990 4.300 -17.139 1.00 93.62 62 MET A CA 1
ATOM 485 C C . MET A 1 62 ? 9.130 3.878 -18.072 1.00 93.62 62 MET A C 1
ATOM 487 O O . MET A 1 62 ? 9.932 4.721 -18.457 1.00 93.62 62 MET A O 1
ATOM 491 N N . TYR A 1 63 ? 9.225 2.599 -18.451 1.00 95.56 63 TYR A N 1
ATOM 492 C CA . TYR A 1 63 ? 10.257 2.136 -19.388 1.00 95.56 63 TYR A CA 1
ATOM 493 C C . TYR A 1 63 ? 9.852 2.251 -20.860 1.00 95.56 63 TYR A C 1
ATOM 495 O O . TYR A 1 63 ? 10.670 1.975 -21.736 1.00 95.56 63 TYR A O 1
ATOM 503 N N . ARG A 1 64 ? 8.613 2.663 -21.163 1.00 96.25 64 ARG A N 1
ATOM 504 C CA . ARG A 1 64 ? 8.085 2.726 -22.538 1.00 96.25 64 ARG A CA 1
ATOM 505 C C . ARG A 1 64 ? 8.974 3.512 -23.495 1.00 96.25 64 ARG A C 1
ATOM 507 O O . ARG A 1 64 ? 9.160 3.080 -24.628 1.00 96.25 64 ARG A O 1
ATOM 514 N N . GLU A 1 65 ? 9.558 4.619 -23.040 1.00 95.25 65 GLU A N 1
ATOM 515 C CA . GLU A 1 65 ? 10.456 5.411 -23.885 1.00 95.25 65 GLU A CA 1
ATOM 516 C C . GLU A 1 65 ? 11.749 4.661 -24.228 1.00 95.25 65 GLU A C 1
ATOM 518 O O . GLU A 1 65 ? 12.154 4.652 -25.386 1.00 95.25 65 GLU A O 1
ATOM 523 N N . PHE A 1 66 ? 12.350 3.942 -23.275 1.00 95.69 66 PHE A N 1
ATOM 524 C CA . PHE A 1 66 ? 13.547 3.135 -23.541 1.00 95.69 66 PHE A CA 1
ATOM 525 C C . PHE A 1 66 ? 13.267 2.011 -24.542 1.00 95.69 66 PHE A C 1
ATOM 527 O O . PHE A 1 66 ? 14.068 1.765 -25.445 1.00 95.69 66 PHE A O 1
ATOM 534 N N . GLY A 1 67 ? 12.095 1.376 -24.433 1.00 97.19 67 GLY A N 1
ATOM 535 C CA . GLY A 1 67 ? 11.631 0.405 -25.422 1.00 97.19 67 GLY A CA 1
ATOM 536 C C . GLY A 1 67 ? 11.480 1.024 -26.817 1.00 97.19 67 GLY A C 1
ATOM 537 O O . GLY A 1 67 ? 12.015 0.495 -27.792 1.00 97.19 67 GLY A O 1
ATOM 538 N N . ARG A 1 68 ? 10.837 2.197 -26.913 1.00 97.31 68 ARG A N 1
ATOM 539 C CA . ARG A 1 68 ? 10.648 2.936 -28.174 1.00 97.31 68 ARG A CA 1
ATOM 540 C C . ARG A 1 68 ? 11.967 3.348 -28.825 1.00 97.31 68 ARG A C 1
ATOM 542 O O . ARG A 1 68 ? 12.069 3.321 -30.052 1.00 97.31 68 ARG A O 1
ATOM 549 N N . ILE A 1 69 ? 12.960 3.742 -28.029 1.00 97.44 69 ILE A N 1
ATOM 550 C CA . ILE A 1 69 ? 14.311 4.043 -28.514 1.00 97.44 69 ILE A CA 1
ATOM 551 C C . ILE A 1 69 ? 14.912 2.786 -29.145 1.00 97.44 69 ILE A C 1
ATOM 553 O O . ILE A 1 69 ? 15.289 2.809 -30.313 1.00 97.44 69 ILE A O 1
ATOM 557 N N . LEU A 1 70 ? 14.930 1.662 -28.425 1.00 97.12 70 LEU A N 1
ATOM 558 C CA . LEU A 1 70 ? 15.565 0.439 -28.921 1.00 97.12 70 LEU A CA 1
ATOM 559 C C . LEU A 1 70 ? 14.842 -0.181 -30.121 1.00 97.12 70 LEU A C 1
ATOM 561 O O . LEU A 1 70 ? 15.513 -0.641 -31.041 1.00 97.12 70 LEU A O 1
ATOM 565 N N . LYS A 1 71 ? 13.508 -0.103 -30.197 1.00 96.69 71 LYS A N 1
ATOM 566 C CA . LYS A 1 71 ? 12.734 -0.541 -31.375 1.00 96.69 71 LYS A CA 1
ATOM 567 C C . LYS A 1 71 ? 13.144 0.151 -32.680 1.00 96.69 71 LYS A C 1
ATOM 569 O O . LYS A 1 71 ? 12.877 -0.392 -33.747 1.00 96.69 71 LYS A O 1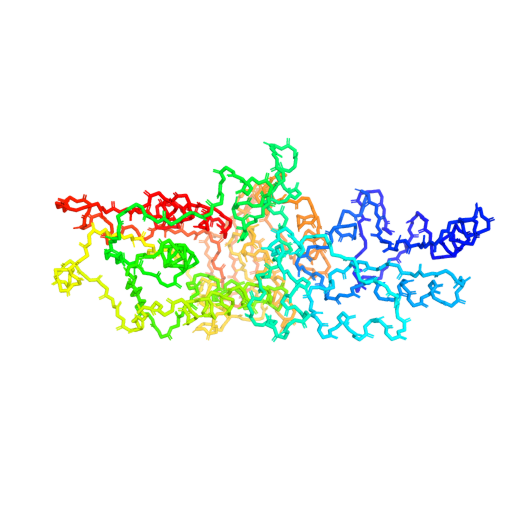
ATOM 574 N N . LYS A 1 72 ? 13.742 1.346 -32.615 1.00 97.25 72 LYS A N 1
ATOM 575 C CA . LYS A 1 72 ? 14.249 2.077 -33.791 1.00 97.25 72 LYS A CA 1
ATOM 576 C C . LYS A 1 72 ? 15.685 1.701 -34.155 1.00 97.25 72 LYS A C 1
ATOM 578 O O . LYS A 1 72 ? 16.121 1.996 -35.261 1.00 97.25 72 LYS A O 1
ATOM 583 N N . GLU A 1 73 ? 16.417 1.095 -33.225 1.00 97.81 73 GLU A N 1
ATOM 584 C CA . GLU A 1 73 ? 17.865 0.905 -33.314 1.00 97.81 73 GLU A CA 1
ATOM 585 C C . GLU A 1 73 ? 18.280 -0.549 -33.567 1.00 97.81 73 GLU A C 1
ATOM 587 O O . GLU A 1 73 ? 19.426 -0.785 -33.962 1.00 97.81 73 GLU A O 1
ATOM 592 N N . VAL A 1 74 ? 17.385 -1.518 -33.330 1.00 97.12 74 VAL A N 1
ATOM 593 C CA . VAL A 1 74 ? 17.634 -2.953 -33.531 1.00 97.12 74 VAL A CA 1
ATOM 594 C C . VAL A 1 74 ? 16.432 -3.679 -34.149 1.00 97.12 74 VAL A C 1
ATOM 596 O O . VAL 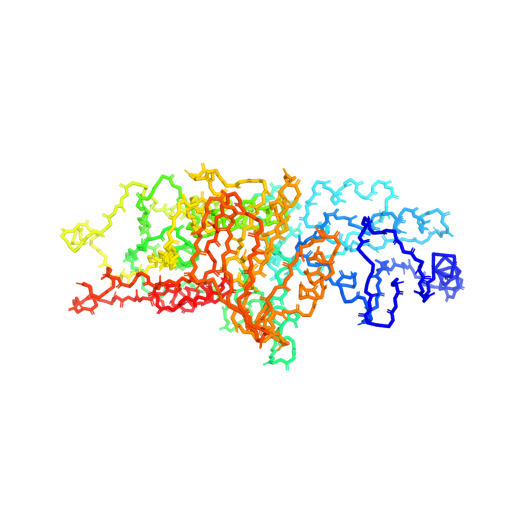A 1 74 ? 15.288 -3.276 -33.957 1.00 97.12 74 VAL A O 1
ATOM 599 N N . ASP A 1 75 ? 16.702 -4.795 -34.835 1.00 96.44 75 ASP A N 1
ATOM 600 C CA . ASP A 1 75 ? 15.698 -5.591 -35.567 1.00 96.44 75 ASP A CA 1
ATOM 601 C C . ASP A 1 75 ? 15.212 -6.850 -34.815 1.00 96.44 75 ASP A C 1
ATOM 603 O O . ASP A 1 75 ? 14.462 -7.657 -35.365 1.00 96.44 75 ASP A O 1
ATOM 607 N N . VAL A 1 76 ? 15.640 -7.049 -33.564 1.00 98.25 76 VAL A N 1
ATOM 608 C CA . VAL A 1 76 ? 15.196 -8.176 -32.723 1.00 98.25 76 VAL A CA 1
ATOM 609 C C . VAL A 1 76 ? 14.022 -7.772 -31.821 1.00 98.25 76 VAL A C 1
ATOM 611 O O . VAL A 1 76 ? 13.898 -6.593 -31.480 1.00 98.25 76 VAL A O 1
ATOM 614 N N . PRO A 1 77 ? 13.169 -8.722 -31.389 1.00 98.50 77 PRO A N 1
ATOM 615 C CA . PRO A 1 77 ? 12.101 -8.456 -30.434 1.00 98.50 77 PRO A CA 1
ATOM 616 C C . PRO A 1 77 ? 12.578 -7.783 -29.142 1.00 98.50 77 PRO A C 1
ATOM 618 O O . PRO A 1 77 ? 13.573 -8.188 -28.531 1.00 98.50 77 PRO A O 1
ATOM 621 N N . ILE A 1 78 ? 11.808 -6.793 -28.695 1.00 98.50 78 ILE A N 1
ATOM 622 C CA . ILE A 1 78 ? 12.016 -6.075 -27.438 1.00 98.50 78 ILE A CA 1
ATOM 623 C C . ILE A 1 78 ? 11.036 -6.582 -26.377 1.00 98.50 78 ILE A C 1
ATOM 625 O O . ILE A 1 78 ? 9.817 -6.521 -26.549 1.00 98.50 78 ILE A O 1
ATOM 629 N N . ILE A 1 79 ? 11.575 -7.048 -25.255 1.00 98.25 79 ILE A N 1
ATOM 630 C CA . ILE A 1 79 ? 10.836 -7.414 -24.047 1.00 98.25 79 ILE A CA 1
ATOM 631 C C . ILE A 1 79 ? 10.914 -6.233 -23.074 1.00 98.25 79 ILE A C 1
ATOM 633 O O . ILE A 1 79 ? 12.005 -5.724 -22.820 1.00 98.25 79 ILE A O 1
ATOM 637 N N . LEU A 1 80 ? 9.781 -5.796 -22.518 1.00 97.00 80 LEU A N 1
ATOM 638 C CA . LEU A 1 80 ? 9.732 -4.583 -21.697 1.00 97.00 80 LEU A CA 1
ATOM 639 C C . LEU A 1 80 ? 9.002 -4.783 -20.365 1.00 97.00 80 LEU A C 1
ATOM 641 O O . LEU A 1 80 ? 7.877 -5.282 -20.323 1.00 97.00 80 LEU A O 1
ATOM 645 N N . ALA A 1 81 ? 9.653 -4.362 -19.279 1.00 94.81 81 ALA A N 1
ATOM 646 C CA . ALA A 1 81 ? 9.078 -4.269 -17.936 1.00 94.81 81 ALA A CA 1
ATOM 647 C C . ALA A 1 81 ? 8.729 -2.802 -17.589 1.00 94.81 81 ALA A C 1
ATOM 649 O O . ALA A 1 81 ? 8.389 -2.016 -18.464 1.00 94.81 81 ALA A O 1
ATOM 650 N N . GLY A 1 82 ? 8.806 -2.414 -16.310 1.00 93.69 82 GLY A N 1
ATOM 651 C CA . GLY A 1 82 ? 8.625 -1.014 -15.898 1.00 93.69 82 GLY A CA 1
ATOM 652 C C . GLY A 1 82 ? 7.177 -0.646 -15.578 1.00 93.69 82 GLY A C 1
ATOM 653 O O . GLY A 1 82 ? 6.619 0.271 -16.168 1.00 93.69 82 GLY A O 1
ATOM 654 N N . ARG A 1 83 ? 6.575 -1.359 -14.616 1.00 94.06 83 ARG A N 1
ATOM 655 C CA . ARG A 1 83 ? 5.205 -1.116 -14.119 1.00 94.06 83 ARG A CA 1
ATOM 656 C C . ARG A 1 83 ? 4.131 -1.190 -15.206 1.00 94.06 83 ARG A C 1
ATOM 658 O O . ARG A 1 83 ? 3.331 -0.277 -15.384 1.00 94.06 83 ARG A O 1
ATOM 665 N N . MET A 1 84 ? 4.128 -2.308 -15.928 1.00 94.31 84 MET A N 1
ATOM 666 C CA . MET A 1 84 ? 3.155 -2.629 -16.981 1.00 94.31 84 MET A CA 1
ATOM 667 C C . MET A 1 84 ? 1.837 -3.210 -16.432 1.00 94.31 84 MET A C 1
ATOM 669 O O . MET A 1 84 ? 1.107 -3.882 -17.152 1.00 94.31 84 MET A O 1
ATOM 673 N N . ASP A 1 85 ? 1.564 -2.999 -15.141 1.00 92.31 85 ASP A N 1
ATOM 674 C CA . ASP A 1 85 ? 0.494 -3.621 -14.354 1.00 92.31 85 ASP A CA 1
ATOM 675 C C . ASP A 1 85 ? -0.917 -3.338 -14.901 1.00 92.31 85 ASP A C 1
ATOM 677 O O . ASP A 1 85 ? -1.832 -4.121 -14.655 1.00 92.31 85 ASP A O 1
ATOM 681 N N . ASP A 1 86 ? -1.105 -2.229 -15.621 1.00 93.12 86 ASP A N 1
ATOM 682 C CA . ASP A 1 86 ? -2.360 -1.886 -16.287 1.00 93.12 86 ASP A CA 1
ATOM 683 C C . ASP A 1 86 ? -2.467 -2.590 -17.659 1.00 93.12 86 ASP A C 1
ATOM 685 O O . ASP A 1 86 ? -1.656 -2.299 -18.546 1.00 93.12 86 ASP A O 1
ATOM 689 N N . PRO A 1 87 ? -3.440 -3.507 -17.861 1.00 92.94 87 PRO A N 1
ATOM 690 C CA . PRO A 1 87 ? -3.557 -4.261 -19.107 1.00 92.94 87 PRO A CA 1
ATOM 691 C C . PRO A 1 87 ? -3.792 -3.393 -20.347 1.00 92.94 87 PRO A C 1
ATOM 693 O O . PRO A 1 87 ? -3.240 -3.702 -21.403 1.00 92.94 87 PRO A O 1
ATOM 696 N N . ASP A 1 88 ? -4.567 -2.311 -20.238 1.00 93.00 88 ASP A N 1
ATOM 697 C CA . ASP A 1 88 ? -4.884 -1.458 -21.389 1.00 93.00 88 ASP A CA 1
ATOM 698 C C . ASP A 1 88 ? -3.634 -0.698 -21.841 1.00 93.00 88 ASP A C 1
ATOM 700 O O . ASP A 1 88 ? -3.303 -0.664 -23.031 1.00 93.00 88 ASP A O 1
ATOM 704 N N . MET A 1 89 ? -2.875 -0.169 -20.879 1.00 95.06 89 MET A N 1
ATOM 705 C CA . MET A 1 89 ? -1.585 0.469 -21.147 1.00 95.06 89 MET A CA 1
ATOM 706 C C . MET A 1 89 ? -0.556 -0.533 -21.690 1.00 95.06 89 MET A C 1
ATOM 708 O O . MET A 1 89 ? 0.197 -0.212 -22.612 1.00 95.06 89 MET A O 1
ATOM 712 N N . ALA A 1 90 ? -0.540 -1.763 -21.173 1.00 94.38 90 ALA A N 1
ATOM 713 C CA . ALA A 1 90 ? 0.342 -2.812 -21.670 1.00 94.38 90 ALA A CA 1
ATOM 714 C C . ALA A 1 90 ? 0.045 -3.174 -23.134 1.00 94.38 90 ALA A C 1
ATOM 716 O O . ALA A 1 90 ? 0.972 -3.296 -23.935 1.00 94.38 90 ALA A O 1
ATOM 717 N N . VAL A 1 91 ? -1.233 -3.265 -23.513 1.00 92.69 91 VAL A N 1
ATOM 718 C CA . VAL A 1 91 ? -1.653 -3.459 -24.911 1.00 92.69 91 VAL A CA 1
ATOM 719 C C . VAL A 1 91 ? -1.271 -2.260 -25.781 1.00 92.69 91 VAL A C 1
ATOM 721 O O . VAL A 1 91 ? -0.851 -2.439 -26.925 1.00 92.69 91 VAL A O 1
ATOM 724 N N . GLU A 1 92 ? -1.381 -1.034 -25.267 1.00 95.06 92 GLU A N 1
ATOM 725 C CA . GLU A 1 92 ? -0.936 0.162 -25.985 1.00 95.06 92 GLU A CA 1
ATOM 726 C C . GLU A 1 92 ? 0.570 0.119 -26.284 1.00 95.06 92 GLU A C 1
ATOM 728 O O . GLU A 1 92 ? 0.979 0.407 -27.409 1.00 95.06 92 GLU A O 1
ATOM 733 N N . ALA A 1 93 ? 1.389 -0.298 -25.315 1.00 96.38 93 ALA A N 1
ATOM 734 C CA . ALA A 1 93 ? 2.841 -0.370 -25.455 1.00 96.38 93 ALA A CA 1
ATOM 735 C C . ALA A 1 93 ? 3.322 -1.390 -26.505 1.00 96.38 93 ALA A C 1
ATOM 737 O O . ALA A 1 93 ? 4.413 -1.222 -27.054 1.00 96.38 93 ALA A O 1
ATOM 738 N N . LEU A 1 94 ? 2.517 -2.404 -26.840 1.00 96.56 94 LEU A N 1
ATOM 739 C CA . LEU A 1 94 ? 2.828 -3.365 -27.908 1.00 96.56 94 LEU A CA 1
ATOM 740 C C . LEU A 1 94 ? 2.801 -2.747 -29.316 1.00 96.56 94 LEU A C 1
ATOM 742 O O . LEU A 1 94 ? 3.249 -3.368 -30.276 1.00 96.56 94 LEU A O 1
ATOM 746 N N . LYS A 1 95 ? 2.253 -1.535 -29.474 1.00 95.88 95 LYS A N 1
ATOM 747 C CA . LYS A 1 95 ? 2.175 -0.867 -30.781 1.00 95.88 95 LYS A CA 1
ATOM 748 C C . LYS A 1 95 ? 3.514 -0.285 -31.224 1.00 95.88 95 LYS A C 1
ATOM 750 O O . LYS A 1 95 ? 3.813 -0.308 -32.415 1.00 95.88 95 LYS A O 1
ATOM 755 N N . ASP A 1 96 ? 4.280 0.286 -30.296 1.00 95.56 96 ASP A N 1
ATOM 756 C CA . ASP A 1 96 ? 5.466 1.087 -30.624 1.00 95.56 96 ASP A CA 1
ATOM 757 C C . ASP A 1 96 ? 6.622 0.992 -29.615 1.00 95.56 96 ASP A C 1
ATOM 759 O O . ASP A 1 96 ? 7.729 1.427 -29.932 1.00 95.56 96 ASP A O 1
ATOM 763 N N . CYS A 1 97 ? 6.399 0.442 -28.417 1.00 97.06 97 CYS A N 1
ATOM 764 C CA . CYS A 1 97 ? 7.413 0.397 -27.361 1.00 97.06 97 CYS A CA 1
ATOM 765 C C . CYS A 1 97 ? 8.106 -0.969 -27.264 1.00 97.06 97 CYS A C 1
ATOM 767 O O . CYS A 1 97 ? 9.270 -1.032 -26.882 1.00 97.06 97 CYS A O 1
ATOM 769 N N . CYS A 1 98 ? 7.399 -2.068 -27.533 1.00 97.62 98 CYS A N 1
ATOM 770 C CA . CYS A 1 98 ? 7.901 -3.424 -27.299 1.00 97.62 98 CYS A CA 1
ATOM 771 C C . CYS A 1 98 ? 7.108 -4.480 -28.076 1.00 97.62 98 CYS A C 1
ATOM 773 O O . CYS A 1 98 ? 6.039 -4.193 -28.604 1.00 97.62 98 CYS A O 1
ATOM 775 N N . ASP A 1 99 ? 7.632 -5.702 -28.116 1.00 98.12 99 ASP A N 1
ATOM 776 C CA . ASP A 1 99 ? 7.001 -6.868 -28.742 1.00 98.12 99 ASP A CA 1
ATOM 777 C C . ASP A 1 99 ? 6.456 -7.855 -27.693 1.00 98.12 99 ASP A C 1
ATOM 779 O O . ASP A 1 99 ? 5.539 -8.627 -27.975 1.00 98.12 99 ASP A O 1
ATOM 783 N N . ILE A 1 100 ? 7.007 -7.834 -26.473 1.00 97.50 100 ILE A N 1
ATOM 784 C CA . ILE A 1 100 ? 6.604 -8.696 -25.355 1.00 97.50 100 ILE A CA 1
ATOM 785 C C . ILE A 1 100 ? 6.574 -7.877 -24.062 1.00 97.50 100 ILE A C 1
ATOM 787 O O . ILE A 1 100 ? 7.533 -7.182 -23.724 1.00 97.50 100 ILE A O 1
ATOM 791 N N . ILE A 1 101 ? 5.498 -8.018 -23.290 1.00 96.44 101 ILE A N 1
ATOM 792 C CA . ILE A 1 101 ? 5.398 -7.446 -21.945 1.00 96.44 101 ILE A CA 1
ATOM 793 C C . ILE A 1 101 ? 5.984 -8.420 -20.927 1.00 96.44 101 ILE A C 1
ATOM 795 O O . ILE A 1 101 ? 5.593 -9.586 -20.868 1.00 96.44 101 ILE A O 1
ATOM 799 N N . SER A 1 102 ? 6.907 -7.930 -20.104 1.00 95.00 102 SER A N 1
ATOM 800 C CA . SER A 1 102 ? 7.499 -8.683 -19.004 1.00 95.00 102 SER A CA 1
ATOM 801 C C . SER A 1 102 ? 6.846 -8.320 -17.679 1.00 95.00 102 SER A C 1
ATOM 803 O O . SER A 1 102 ? 6.869 -7.168 -17.235 1.00 95.00 102 SER A O 1
ATOM 805 N N . TYR A 1 103 ? 6.299 -9.335 -17.015 1.00 94.50 103 TYR A N 1
ATOM 806 C CA . TYR A 1 103 ? 5.730 -9.215 -15.682 1.00 94.50 103 TYR A CA 1
ATOM 807 C C . TYR A 1 103 ? 6.627 -9.888 -14.648 1.00 94.50 103 TYR A C 1
ATOM 809 O O . TYR A 1 103 ? 6.868 -11.088 -14.698 1.00 94.50 103 TYR A O 1
ATOM 817 N N . GLY A 1 104 ? 7.090 -9.105 -13.673 1.00 94.06 104 GLY A N 1
ATOM 818 C CA . GLY A 1 104 ? 7.724 -9.621 -12.459 1.00 94.06 104 GLY A CA 1
ATOM 819 C C . GLY A 1 104 ? 6.724 -9.668 -11.305 1.00 94.06 104 GLY A C 1
ATOM 820 O O . GLY A 1 104 ? 5.940 -10.599 -11.159 1.00 94.06 104 GLY A O 1
ATOM 821 N N . ARG A 1 105 ? 6.717 -8.607 -10.491 1.00 96.06 105 ARG A N 1
ATOM 822 C CA . ARG A 1 105 ? 5.871 -8.481 -9.289 1.00 96.06 105 ARG A CA 1
ATOM 823 C C . ARG A 1 105 ? 4.361 -8.678 -9.521 1.00 96.06 105 ARG A C 1
ATOM 825 O O . ARG A 1 105 ? 3.746 -9.261 -8.629 1.00 96.06 105 ARG A O 1
ATOM 832 N N . PRO A 1 106 ? 3.757 -8.281 -10.661 1.00 96.25 106 PRO A N 1
ATOM 833 C CA . PRO A 1 106 ? 2.357 -8.606 -10.939 1.00 96.25 106 PRO A CA 1
ATOM 834 C C . PRO A 1 106 ? 2.052 -10.106 -10.858 1.00 96.25 106 PRO A C 1
ATOM 836 O O . PRO A 1 106 ? 1.045 -10.471 -10.268 1.00 96.25 106 PRO A O 1
ATOM 839 N N . LEU A 1 107 ? 2.960 -10.976 -11.318 1.00 96.44 107 LEU A N 1
ATOM 840 C CA . LEU A 1 107 ? 2.782 -12.433 -11.233 1.00 96.44 107 LEU A CA 1
ATOM 841 C C . LEU A 1 107 ? 2.974 -12.992 -9.815 1.00 96.44 107 LEU A C 1
ATOM 843 O O . LEU A 1 107 ? 2.437 -14.049 -9.502 1.00 96.44 107 LEU A O 1
ATOM 847 N N . LEU A 1 108 ? 3.688 -12.280 -8.932 1.00 97.25 108 LEU A N 1
ATOM 848 C CA . LEU A 1 108 ? 3.743 -12.630 -7.504 1.00 97.25 108 LEU A CA 1
ATOM 849 C C . LEU A 1 108 ? 2.409 -12.320 -6.807 1.00 97.25 108 LEU A C 1
ATOM 851 O O . LEU A 1 108 ? 1.974 -13.045 -5.911 1.00 97.25 108 LEU A O 1
ATOM 855 N N . ALA A 1 109 ? 1.765 -11.215 -7.193 1.00 98.19 109 ALA A N 1
ATOM 856 C CA . ALA A 1 109 ? 0.451 -10.839 -6.683 1.00 98.19 109 ALA A CA 1
ATOM 857 C C . ALA A 1 109 ? -0.662 -11.726 -7.255 1.00 98.19 109 ALA A C 1
ATOM 859 O O . ALA A 1 109 ? -1.542 -12.142 -6.502 1.00 98.19 109 ALA A O 1
ATOM 860 N N . ASP A 1 110 ? -0.597 -12.050 -8.545 1.00 97.94 110 ASP A N 1
ATOM 861 C CA . ASP A 1 110 ? -1.608 -12.832 -9.245 1.00 97.94 110 ASP A CA 1
ATOM 862 C C . ASP A 1 110 ? -0.978 -13.769 -10.284 1.00 97.94 110 ASP A C 1
ATOM 864 O O . ASP A 1 110 ? -0.625 -13.359 -11.391 1.00 97.94 110 ASP A O 1
ATOM 868 N N . ALA A 1 111 ? -0.869 -15.053 -9.945 1.00 96.12 111 ALA A N 1
ATOM 869 C CA . ALA A 1 111 ? -0.330 -16.061 -10.857 1.00 96.12 111 ALA A CA 1
ATOM 870 C C . ALA A 1 111 ? -1.209 -16.265 -12.108 1.00 96.12 111 ALA A C 1
ATOM 872 O O . ALA A 1 111 ? -0.723 -16.737 -13.134 1.00 96.12 111 ALA A O 1
ATOM 873 N N . GLU A 1 112 ? -2.490 -15.884 -12.051 1.00 96.38 112 GLU A N 1
ATOM 874 C CA . GLU A 1 112 ? -3.432 -16.001 -13.165 1.00 96.38 112 GLU A CA 1
ATOM 875 C C . GLU A 1 112 ? -3.533 -14.714 -13.997 1.00 96.38 112 GLU A C 1
ATOM 877 O O . GLU A 1 112 ? -4.392 -14.636 -14.874 1.00 96.38 112 GLU A O 1
ATOM 882 N N . PHE A 1 113 ? -2.680 -13.706 -13.762 1.00 96.56 113 PHE A N 1
ATOM 883 C CA . PHE A 1 113 ? -2.762 -12.395 -14.422 1.00 96.56 113 PHE A CA 1
ATOM 884 C C . PHE A 1 113 ? -2.942 -12.514 -15.942 1.00 96.56 113 PHE A C 1
ATOM 886 O O . PHE A 1 113 ? -3.904 -11.991 -16.505 1.00 96.56 113 PHE A O 1
ATOM 893 N N . ALA A 1 114 ? -2.048 -13.248 -16.612 1.00 93.69 114 ALA A N 1
ATOM 894 C CA . ALA A 1 114 ? -2.079 -13.398 -18.066 1.00 93.69 114 ALA A CA 1
ATOM 895 C C . ALA A 1 114 ? -3.352 -14.110 -18.550 1.00 93.69 114 ALA A C 1
ATOM 897 O O . ALA A 1 114 ? -3.935 -13.729 -19.564 1.00 93.69 114 ALA A O 1
ATOM 898 N N . GLU A 1 115 ? -3.818 -15.112 -17.805 1.00 96.62 115 GLU A N 1
ATOM 899 C CA . GLU A 1 115 ? -5.031 -15.861 -18.128 1.00 96.62 115 GLU A CA 1
ATOM 900 C C . GLU A 1 115 ? -6.291 -15.004 -17.945 1.00 96.62 115 GLU A C 1
ATOM 902 O O . GLU A 1 115 ? -7.207 -15.045 -18.770 1.00 96.62 115 GLU A O 1
ATOM 907 N N . LYS A 1 116 ? -6.332 -14.172 -16.901 1.00 97.50 116 LYS A N 1
ATOM 908 C CA . LYS A 1 116 ? -7.411 -13.207 -16.663 1.00 97.50 116 LYS A CA 1
ATOM 909 C C . LYS A 1 116 ? -7.471 -12.157 -17.762 1.00 97.50 116 LYS A C 1
ATOM 911 O O . LYS A 1 116 ? -8.550 -11.918 -18.296 1.00 97.50 116 LYS A O 1
ATOM 916 N N . VAL A 1 117 ? -6.327 -11.615 -18.183 1.00 95.00 117 VAL A N 1
ATOM 917 C CA . VAL A 1 117 ? -6.261 -10.714 -19.346 1.00 95.00 117 VAL A CA 1
ATOM 918 C C . VAL A 1 117 ? -6.768 -11.424 -20.605 1.00 95.00 117 VAL A C 1
ATOM 920 O O . VAL A 1 117 ? -7.663 -10.915 -21.277 1.00 95.00 117 VAL A O 1
ATOM 923 N N . ARG A 1 118 ? -6.279 -12.639 -20.890 1.00 94.94 118 ARG A N 1
ATOM 924 C CA . ARG A 1 118 ? -6.680 -13.437 -22.063 1.00 94.94 118 ARG A CA 1
ATOM 925 C C . ARG A 1 118 ? -8.184 -13.725 -22.113 1.00 94.94 118 ARG A C 1
ATOM 927 O O . ARG A 1 118 ? -8.751 -13.830 -23.197 1.00 94.94 118 ARG A O 1
ATOM 934 N N . THR A 1 119 ? -8.818 -13.885 -20.954 1.00 97.06 119 THR A N 1
ATOM 935 C CA . THR A 1 119 ? -10.244 -14.231 -20.824 1.00 97.06 119 THR A CA 1
ATOM 936 C C . THR A 1 119 ? -11.147 -13.033 -20.526 1.00 97.06 119 THR A C 1
ATOM 938 O O . THR A 1 119 ? -12.347 -13.219 -20.344 1.00 97.06 119 THR A O 1
ATOM 941 N N . GLY A 1 120 ? -10.605 -11.810 -20.507 1.00 95.75 120 GLY A N 1
ATOM 942 C CA . GLY A 1 120 ? -11.370 -10.583 -20.265 1.00 95.75 120 GLY A CA 1
ATOM 943 C C . GLY A 1 120 ? -11.806 -10.370 -18.810 1.00 95.75 120 GLY A C 1
ATOM 944 O O . GLY A 1 120 ? -12.689 -9.558 -18.560 1.00 95.75 120 GLY A O 1
ATOM 945 N N . ARG A 1 121 ? -11.199 -11.078 -17.852 1.00 97.31 121 ARG A N 1
ATOM 946 C CA . ARG A 1 121 ? -11.472 -11.002 -16.402 1.00 97.31 121 ARG A CA 1
ATOM 947 C C . ARG A 1 121 ? -10.545 -10.007 -15.695 1.00 97.31 121 ARG A C 1
ATOM 949 O O . ARG A 1 121 ? -9.937 -10.317 -14.670 1.00 97.31 121 ARG A O 1
ATOM 956 N N . THR A 1 122 ? -10.338 -8.834 -16.287 1.00 96.06 122 THR A N 1
ATOM 957 C CA . THR A 1 122 ? -9.342 -7.855 -15.809 1.00 96.06 122 THR A CA 1
ATOM 958 C C . THR A 1 122 ? -9.708 -7.224 -14.463 1.00 96.06 122 THR A C 1
ATOM 960 O O . THR A 1 122 ? -8.824 -6.828 -13.708 1.00 96.06 122 THR A O 1
ATOM 963 N N . ASP A 1 123 ? -10.991 -7.201 -14.117 1.00 96.69 123 ASP A N 1
ATOM 964 C CA . ASP A 1 123 ? -11.539 -6.791 -12.821 1.00 96.69 123 ASP A CA 1
ATOM 965 C C . ASP A 1 123 ? -11.270 -7.802 -11.686 1.00 96.69 123 ASP A C 1
ATOM 967 O O . ASP A 1 123 ? -11.393 -7.464 -10.509 1.00 96.69 123 ASP A O 1
ATOM 971 N N . GLU A 1 124 ? -10.863 -9.031 -12.018 1.00 97.94 124 GLU A N 1
ATOM 972 C CA . GLU A 1 124 ? -10.476 -10.079 -11.062 1.00 97.94 124 GLU A CA 1
ATOM 973 C C . GLU A 1 124 ? -8.969 -10.101 -10.759 1.00 97.94 124 GLU A C 1
ATOM 975 O O . GLU A 1 124 ? -8.503 -10.940 -9.977 1.00 97.94 124 GLU A O 1
ATOM 980 N N . ILE A 1 125 ? -8.185 -9.223 -11.391 1.00 98.06 125 ILE A N 1
ATOM 981 C CA . ILE A 1 125 ? -6.733 -9.179 -11.218 1.00 98.06 125 ILE A CA 1
ATOM 982 C C . ILE A 1 125 ? -6.390 -8.648 -9.826 1.00 98.06 125 ILE A C 1
ATOM 984 O O . ILE A 1 125 ? -6.783 -7.544 -9.443 1.00 98.06 125 ILE A O 1
ATOM 988 N N . ARG A 1 126 ? -5.600 -9.416 -9.071 1.00 98.44 126 ARG A N 1
ATOM 989 C CA . ARG A 1 126 ? -5.048 -8.967 -7.795 1.00 98.44 126 ARG A CA 1
ATOM 990 C C . ARG A 1 126 ? -3.881 -8.004 -8.050 1.00 98.44 126 ARG A C 1
ATOM 992 O O . ARG A 1 126 ? -2.866 -8.418 -8.610 1.00 98.44 126 ARG A O 1
ATOM 999 N N . PRO A 1 127 ? -3.973 -6.731 -7.632 1.00 97.88 127 PRO A N 1
ATOM 1000 C CA . PRO A 1 127 ? -2.967 -5.740 -7.993 1.00 97.88 127 PRO A CA 1
ATOM 1001 C C . PRO A 1 127 ? -1.654 -5.929 -7.228 1.00 97.88 127 PRO A C 1
ATOM 1003 O O . PRO A 1 127 ? -1.644 -6.135 -6.013 1.00 97.88 127 PRO A O 1
ATOM 1006 N N . CYS A 1 128 ? -0.526 -5.746 -7.915 1.00 98.00 128 CYS A N 1
ATOM 1007 C CA . CYS A 1 128 ? 0.744 -5.474 -7.252 1.00 98.00 128 CYS A CA 1
ATOM 1008 C C . CYS A 1 128 ? 0.738 -4.031 -6.725 1.00 98.00 128 CYS A C 1
ATOM 1010 O O . CYS A 1 128 ? 0.529 -3.081 -7.472 1.00 98.00 128 CYS A O 1
ATOM 1012 N N . LEU A 1 129 ? 1.005 -3.852 -5.429 1.00 97.56 129 LEU A N 1
ATOM 1013 C CA . LEU A 1 129 ? 0.984 -2.518 -4.817 1.00 97.56 129 LEU A CA 1
ATOM 1014 C C . LEU A 1 129 ? 2.252 -1.701 -5.101 1.00 97.56 129 LEU A C 1
ATOM 1016 O O . LEU A 1 129 ? 2.267 -0.499 -4.883 1.00 97.56 129 LEU A O 1
ATOM 1020 N N . GLY A 1 130 ? 3.351 -2.332 -5.532 1.00 96.31 130 GLY A N 1
ATOM 1021 C CA . GLY A 1 130 ? 4.664 -1.669 -5.570 1.00 96.31 130 GLY A CA 1
ATOM 1022 C C . GLY A 1 130 ? 5.218 -1.335 -4.173 1.00 96.31 130 GLY A C 1
ATOM 1023 O O . GLY A 1 130 ? 6.064 -0.452 -4.036 1.00 96.31 130 GLY A O 1
ATOM 1024 N N . CYS A 1 131 ? 4.733 -2.031 -3.138 1.00 95.81 131 CYS A N 1
ATOM 1025 C CA . CYS A 1 131 ? 5.142 -1.852 -1.740 1.00 95.81 131 CYS A CA 1
ATOM 1026 C C . CYS A 1 131 ? 6.503 -2.476 -1.421 1.00 95.81 131 CYS A C 1
ATOM 1028 O O . CYS A 1 131 ? 7.150 -2.078 -0.468 1.00 95.81 131 CYS A O 1
ATOM 1030 N N . HIS A 1 132 ? 6.903 -3.490 -2.190 1.00 95.75 132 HIS A N 1
ATOM 1031 C CA . HIS A 1 132 ? 8.103 -4.303 -1.995 1.00 95.75 132 HIS A CA 1
ATOM 1032 C C . HIS A 1 132 ? 8.227 -5.091 -0.685 1.00 95.75 132 HIS A C 1
ATOM 1034 O O . HIS A 1 132 ? 9.090 -5.957 -0.627 1.00 95.75 132 HIS A O 1
ATOM 1040 N N . GLU A 1 133 ? 7.353 -4.886 0.298 1.00 94.31 133 GLU A N 1
ATOM 1041 C CA . GLU A 1 133 ? 7.361 -5.550 1.611 1.00 94.31 133 GLU A CA 1
ATOM 1042 C C . GLU A 1 133 ? 7.563 -7.071 1.529 1.00 94.31 133 GLU A C 1
ATOM 1044 O O . GLU A 1 133 ? 8.580 -7.609 1.964 1.00 94.31 133 GLU A O 1
ATOM 1049 N N . GLY A 1 134 ? 6.611 -7.777 0.908 1.00 93.06 134 GLY A N 1
ATOM 1050 C CA . GLY A 1 134 ? 6.615 -9.242 0.868 1.00 93.06 134 GLY A CA 1
ATOM 1051 C C . GLY A 1 134 ? 7.601 -9.852 -0.127 1.00 93.06 134 GLY A C 1
ATOM 1052 O O . GLY A 1 134 ? 7.943 -11.025 0.018 1.00 93.06 134 GLY A O 1
ATOM 1053 N N . CYS A 1 135 ? 8.051 -9.076 -1.119 1.00 94.75 135 CYS A N 1
ATOM 1054 C CA . CYS A 1 135 ? 8.957 -9.552 -2.160 1.00 94.75 135 CYS A CA 1
ATOM 1055 C C . CYS A 1 135 ? 10.409 -9.165 -1.856 1.00 94.75 135 CYS A C 1
ATOM 1057 O O . CYS A 1 135 ? 11.104 -9.891 -1.150 1.00 94.75 135 CYS A O 1
ATOM 1059 N N . LEU A 1 136 ? 10.874 -8.020 -2.357 1.00 92.56 136 LEU A N 1
ATOM 1060 C CA . LEU A 1 136 ? 12.264 -7.584 -2.197 1.00 92.56 136 LEU A CA 1
ATOM 1061 C C . LEU A 1 136 ? 12.619 -7.209 -0.752 1.00 92.56 136 LEU A C 1
ATOM 1063 O O . LEU A 1 136 ? 13.738 -7.462 -0.330 1.00 92.56 136 LEU A O 1
ATOM 1067 N N . GLY A 1 137 ? 11.679 -6.677 0.031 1.00 91.31 137 GLY A N 1
ATOM 1068 C CA . GLY A 1 137 ? 11.874 -6.407 1.460 1.00 91.31 137 GLY A CA 1
ATOM 1069 C C . GLY A 1 137 ? 12.103 -7.682 2.278 1.00 91.31 137 GLY A C 1
ATOM 1070 O O . GLY A 1 137 ? 12.803 -7.669 3.289 1.00 91.31 137 GLY A O 1
ATOM 1071 N N . ARG A 1 138 ? 11.576 -8.817 1.805 1.00 90.00 138 ARG A N 1
ATOM 1072 C CA . ARG A 1 138 ? 11.719 -10.116 2.463 1.00 90.00 138 ARG A CA 1
ATOM 1073 C C . ARG A 1 138 ? 12.921 -10.923 1.982 1.00 90.00 138 ARG A C 1
ATOM 1075 O O . ARG A 1 138 ? 13.379 -11.773 2.737 1.00 90.00 138 ARG A O 1
ATOM 1082 N N . ILE A 1 139 ? 13.449 -10.665 0.783 1.00 85.50 139 ILE A N 1
ATOM 1083 C CA . ILE A 1 139 ? 14.436 -11.544 0.126 1.00 85.50 139 ILE A CA 1
ATOM 1084 C C . ILE A 1 139 ? 15.716 -11.768 0.950 1.00 85.50 139 ILE A C 1
ATOM 1086 O O . ILE A 1 139 ? 16.323 -12.830 0.863 1.00 85.50 139 ILE A O 1
ATOM 1090 N N . ALA A 1 140 ? 16.102 -10.802 1.790 1.00 77.75 140 ALA A N 1
ATOM 1091 C CA . ALA A 1 140 ? 17.250 -10.925 2.690 1.00 77.75 140 ALA A CA 1
ATOM 1092 C C . ALA A 1 140 ? 16.962 -11.771 3.948 1.00 77.75 140 ALA A C 1
ATOM 1094 O O . ALA A 1 140 ? 17.889 -12.259 4.586 1.00 77.75 140 ALA A O 1
ATOM 1095 N N . ASN A 1 141 ? 15.688 -11.945 4.308 1.00 83.75 141 ASN A N 1
ATOM 1096 C CA . ASN A 1 141 ? 15.235 -12.522 5.578 1.00 83.75 141 ASN A CA 1
ATOM 1097 C C . ASN A 1 141 ? 14.388 -13.797 5.404 1.00 83.75 141 ASN A C 1
ATOM 1099 O O . ASN A 1 141 ? 13.920 -14.372 6.387 1.00 83.75 141 ASN A O 1
ATOM 1103 N N . GLY A 1 142 ? 14.137 -14.240 4.172 1.00 86.31 142 GLY A N 1
ATOM 1104 C CA . GLY A 1 142 ? 13.338 -15.428 3.898 1.00 86.31 142 GLY A CA 1
ATOM 1105 C C . GLY A 1 142 ? 12.967 -15.583 2.423 1.00 86.31 142 GLY A C 1
ATOM 1106 O O . GLY A 1 142 ? 13.378 -14.777 1.588 1.00 86.31 142 GLY A O 1
ATOM 1107 N N . PRO A 1 143 ? 12.173 -16.616 2.088 1.00 88.06 143 PRO A N 1
ATOM 1108 C CA . PRO A 1 143 ? 11.720 -16.825 0.722 1.00 88.06 143 PRO A CA 1
ATOM 1109 C C . PRO A 1 143 ? 10.842 -15.661 0.260 1.00 88.06 143 PRO A C 1
ATOM 1111 O O . PRO A 1 143 ? 10.085 -15.080 1.049 1.00 88.06 143 PRO A O 1
ATOM 1114 N N . ILE A 1 144 ? 10.948 -15.355 -1.033 1.00 90.75 144 ILE A N 1
ATOM 1115 C CA . ILE A 1 144 ? 10.124 -14.349 -1.695 1.00 90.75 144 ILE A CA 1
ATOM 1116 C C . ILE A 1 144 ? 8.639 -14.697 -1.540 1.00 90.75 144 ILE A C 1
ATOM 1118 O O . ILE A 1 144 ? 8.243 -15.854 -1.660 1.00 90.75 144 ILE A O 1
ATOM 1122 N N . CYS A 1 145 ? 7.823 -13.688 -1.256 1.00 94.12 145 CYS A N 1
ATOM 1123 C CA . CYS A 1 145 ? 6.374 -13.795 -1.154 1.00 94.12 145 CYS A CA 1
ATOM 1124 C C . CYS A 1 145 ? 5.739 -12.503 -1.707 1.00 94.12 145 CYS A C 1
ATOM 1126 O O . CYS A 1 145 ? 6.386 -11.716 -2.404 1.00 94.12 145 CYS A O 1
ATOM 1128 N N . CYS A 1 146 ? 4.474 -12.247 -1.387 1.00 97.56 146 CYS A N 1
ATOM 1129 C CA . CYS A 1 146 ? 3.774 -11.028 -1.758 1.00 97.56 146 CYS A CA 1
ATOM 1130 C C . CYS A 1 146 ? 2.910 -10.513 -0.601 1.00 97.56 146 CYS A C 1
ATOM 1132 O O . CYS A 1 146 ? 2.287 -11.287 0.125 1.00 97.56 146 CYS A O 1
ATOM 1134 N N . ALA A 1 147 ? 2.831 -9.188 -0.462 1.00 97.44 147 ALA A N 1
ATOM 1135 C CA . ALA A 1 147 ? 2.004 -8.537 0.553 1.00 97.44 147 ALA A CA 1
ATOM 1136 C C . ALA A 1 147 ? 0.520 -8.920 0.438 1.00 97.44 147 ALA A C 1
ATOM 1138 O O . ALA A 1 147 ? -0.142 -9.133 1.445 1.00 97.44 147 ALA A O 1
ATOM 1139 N N . VAL A 1 148 ? 0.021 -9.048 -0.794 1.00 98.50 148 VAL A N 1
ATOM 1140 C CA . VAL A 1 148 ? -1.389 -9.347 -1.086 1.00 98.50 148 VAL A CA 1
ATOM 1141 C C . VAL A 1 148 ? -1.618 -10.800 -1.504 1.00 98.50 148 VAL A C 1
ATOM 1143 O O . VAL A 1 148 ? -2.746 -11.200 -1.765 1.00 98.50 148 VAL A O 1
ATOM 1146 N N . ASN A 1 149 ? -0.566 -11.616 -1.597 1.00 98.19 149 ASN A N 1
ATOM 1147 C CA . ASN A 1 149 ? -0.674 -13.035 -1.926 1.00 98.19 149 ASN A CA 1
ATOM 1148 C C . ASN A 1 149 ? 0.180 -13.873 -0.967 1.00 98.19 149 ASN A C 1
ATOM 1150 O O . ASN A 1 149 ? 1.328 -14.181 -1.286 1.00 98.19 149 ASN A O 1
ATOM 1154 N N . PRO A 1 150 ? -0.366 -14.239 0.208 1.00 96.62 150 PRO A N 1
ATOM 1155 C CA . PRO A 1 150 ? 0.386 -14.949 1.246 1.00 96.62 150 PRO A CA 1
ATOM 1156 C C . PRO A 1 150 ? 0.911 -16.325 0.810 1.00 96.62 150 PRO A C 1
ATOM 1158 O O . PRO A 1 150 ? 1.934 -16.781 1.324 1.00 96.62 150 PRO A O 1
ATOM 1161 N N . ALA A 1 151 ? 0.238 -16.980 -0.143 1.00 96.00 151 ALA A N 1
ATOM 1162 C CA . ALA A 1 151 ? 0.642 -18.274 -0.698 1.00 96.00 151 ALA A CA 1
ATOM 1163 C C . ALA A 1 151 ? 1.772 -18.192 -1.733 1.00 96.00 151 ALA A C 1
ATOM 1165 O O . ALA A 1 151 ? 2.334 -19.230 -2.068 1.00 96.00 151 ALA A O 1
ATOM 1166 N N . CYS A 1 152 ? 2.114 -16.993 -2.217 1.00 96.50 152 CYS A N 1
ATOM 1167 C CA . CYS A 1 152 ? 3.160 -16.789 -3.218 1.00 96.50 152 CYS A CA 1
ATOM 1168 C C . CYS A 1 152 ? 4.471 -17.479 -2.806 1.00 96.50 152 CYS A C 1
ATOM 1170 O O . CYS A 1 152 ? 4.988 -17.240 -1.711 1.00 96.50 152 CYS A O 1
ATOM 1172 N N . GLY A 1 153 ? 5.007 -18.320 -3.693 1.00 93.62 153 GLY A N 1
ATOM 1173 C CA . GLY A 1 153 ? 6.240 -19.085 -3.487 1.00 93.62 153 GLY A CA 1
ATOM 1174 C C . GLY A 1 153 ? 6.113 -20.268 -2.519 1.00 93.62 153 GLY A C 1
ATOM 1175 O O . GLY A 1 153 ? 7.123 -20.878 -2.166 1.00 93.62 153 GLY A O 1
ATOM 1176 N N . ARG A 1 154 ? 4.901 -20.563 -2.030 1.00 93.75 154 ARG A N 1
ATOM 1177 C CA . ARG A 1 154 ? 4.580 -21.636 -1.069 1.00 93.75 154 ARG A CA 1
ATOM 1178 C C . ARG A 1 154 ? 3.239 -22.301 -1.395 1.00 93.75 154 ARG A C 1
ATOM 1180 O O . ARG A 1 154 ? 2.578 -22.829 -0.506 1.00 93.75 154 ARG A O 1
ATOM 1187 N N . GLU A 1 155 ? 2.819 -22.261 -2.652 1.00 94.94 155 GLU A N 1
ATOM 1188 C CA . GLU A 1 155 ? 1.469 -22.599 -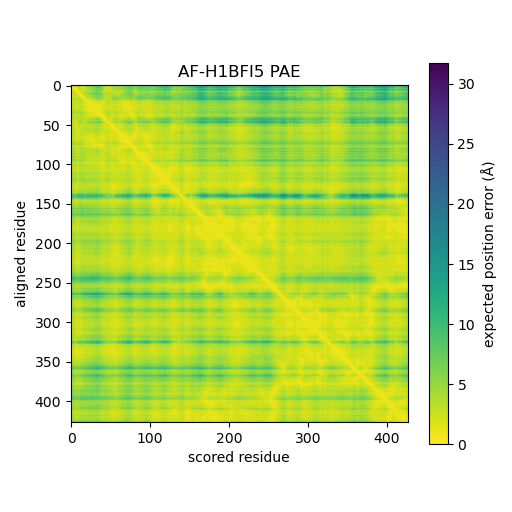3.104 1.00 94.94 155 GLU A CA 1
ATOM 1189 C C . GLU A 1 155 ? 1.082 -24.040 -2.748 1.00 94.94 155 GLU A C 1
ATOM 1191 O O . GLU A 1 155 ? -0.044 -24.286 -2.325 1.00 94.94 155 GLU A O 1
ATOM 1196 N N . GLU A 1 156 ? 2.030 -24.976 -2.843 1.00 94.31 156 GLU A N 1
ATOM 1197 C CA . GLU A 1 156 ? 1.810 -26.396 -2.541 1.00 94.31 156 GLU A CA 1
ATOM 1198 C C . GLU A 1 156 ? 1.435 -26.644 -1.071 1.00 94.31 156 GLU A C 1
ATOM 1200 O O . GLU A 1 156 ? 0.538 -27.431 -0.779 1.00 94.31 156 GLU A O 1
ATOM 1205 N N . ILE A 1 157 ? 2.095 -25.956 -0.135 1.00 93.31 157 ILE A N 1
ATOM 1206 C CA . ILE A 1 157 ? 1.936 -26.190 1.313 1.00 93.31 157 ILE A CA 1
ATOM 1207 C C . ILE A 1 157 ? 1.049 -25.147 2.006 1.00 93.31 157 ILE A C 1
ATOM 1209 O O . ILE A 1 157 ? 0.577 -25.361 3.123 1.00 93.31 157 ILE A O 1
ATOM 1213 N N . TYR A 1 158 ? 0.857 -23.994 1.368 1.00 94.88 158 TYR A N 1
ATOM 1214 C CA . TYR A 1 158 ? 0.218 -22.813 1.944 1.00 94.88 158 TYR A CA 1
ATOM 1215 C C . TYR A 1 158 ? -0.960 -22.310 1.103 1.00 94.88 158 TYR A C 1
ATOM 1217 O O . TYR A 1 158 ? -1.544 -21.280 1.432 1.00 94.88 158 TYR A O 1
ATOM 1225 N N . GLY A 1 159 ? -1.322 -23.015 0.027 1.00 95.56 159 GLY A N 1
ATOM 1226 C CA . GLY A 1 159 ? -2.515 -22.748 -0.771 1.00 95.56 159 GLY A CA 1
ATOM 1227 C C . GLY A 1 159 ? -3.825 -23.006 -0.019 1.00 95.56 159 GLY A C 1
ATOM 1228 O O . GLY A 1 159 ? -3.853 -23.564 1.080 1.00 95.56 159 GLY A O 1
ATOM 1229 N N . ILE A 1 160 ? -4.934 -22.581 -0.625 1.00 97.06 160 ILE A N 1
ATOM 1230 C CA . ILE A 1 160 ? -6.280 -22.740 -0.064 1.00 97.06 160 ILE A CA 1
ATOM 1231 C C . ILE A 1 160 ? -6.845 -24.097 -0.496 1.00 97.06 160 ILE A C 1
ATOM 1233 O O . ILE A 1 160 ? -6.906 -24.400 -1.685 1.00 97.06 160 ILE A O 1
ATOM 1237 N N . THR A 1 161 ? -7.308 -24.893 0.465 1.00 96.19 161 THR A N 1
ATOM 1238 C CA . THR A 1 161 ? -8.004 -26.171 0.238 1.00 96.19 161 THR A CA 1
ATOM 1239 C C . THR A 1 161 ? -9.439 -26.101 0.753 1.00 96.19 161 THR A C 1
ATOM 1241 O O . THR A 1 161 ? -9.748 -25.258 1.590 1.00 96.19 161 THR A O 1
ATOM 1244 N N . ALA A 1 162 ? -10.339 -26.963 0.276 1.00 97.69 162 ALA A N 1
ATOM 1245 C CA . ALA A 1 162 ? -11.708 -27.008 0.794 1.00 97.69 162 ALA A CA 1
ATOM 1246 C C . ALA A 1 162 ? -11.731 -27.366 2.294 1.00 97.69 162 ALA A C 1
ATOM 1248 O O . ALA A 1 162 ? -10.944 -28.199 2.748 1.00 97.69 162 ALA A O 1
ATOM 1249 N N . ALA A 1 163 ? -12.642 -26.759 3.057 1.00 97.69 163 ALA A N 1
ATOM 1250 C CA . ALA A 1 163 ? -12.810 -27.086 4.468 1.00 97.69 163 ALA A CA 1
ATOM 1251 C C . ALA A 1 163 ? -13.408 -28.490 4.645 1.00 97.69 163 ALA A C 1
ATOM 1253 O O . ALA A 1 163 ? -14.352 -28.868 3.947 1.00 97.69 163 ALA A O 1
ATOM 1254 N N . CYS A 1 164 ? -12.899 -29.246 5.623 1.00 95.56 164 CYS A N 1
ATOM 1255 C CA . CYS A 1 164 ? -13.444 -30.563 5.968 1.00 95.56 164 CYS A CA 1
ATOM 1256 C C . CYS A 1 164 ? -14.885 -30.468 6.493 1.00 95.56 164 CYS A C 1
ATOM 1258 O O . CYS A 1 164 ? -15.712 -31.327 6.194 1.00 95.56 164 CYS A O 1
ATOM 1260 N N . THR A 1 165 ? -15.180 -29.404 7.245 1.00 97.12 165 THR A N 1
ATOM 1261 C CA . THR A 1 165 ? -16.504 -29.120 7.801 1.00 97.12 165 THR A CA 1
ATOM 1262 C C . THR A 1 165 ? -16.884 -27.691 7.455 1.00 97.12 165 THR A C 1
ATOM 1264 O O . THR A 1 165 ? -16.179 -26.748 7.813 1.00 97.12 165 THR A O 1
ATOM 1267 N N . LYS A 1 166 ? -18.011 -27.526 6.760 1.00 98.00 166 LYS A N 1
ATOM 1268 C CA . LYS A 1 166 ? -18.561 -26.202 6.462 1.00 98.00 166 LYS A CA 1
ATOM 1269 C C . LYS A 1 166 ? -19.112 -25.579 7.740 1.00 98.00 166 LYS A C 1
ATOM 1271 O O . LYS A 1 166 ? -19.706 -26.275 8.555 1.00 98.00 166 LYS A O 1
ATOM 1276 N N . LYS A 1 167 ? -18.912 -24.273 7.871 1.00 98.56 167 LYS A N 1
ATOM 1277 C CA . LYS A 1 167 ? -19.294 -23.459 9.029 1.00 98.56 167 LYS A CA 1
ATOM 1278 C C . LYS A 1 167 ? -19.923 -22.156 8.554 1.00 98.56 167 LYS A C 1
ATOM 1280 O O . LYS A 1 167 ? -19.656 -21.741 7.422 1.00 98.56 167 LYS A O 1
ATOM 1285 N N . THR A 1 168 ? -20.689 -21.517 9.421 1.00 98.75 168 THR A N 1
ATOM 1286 C CA . THR A 1 168 ? -21.101 -20.119 9.307 1.00 98.75 168 THR A CA 1
ATOM 1287 C C . THR A 1 168 ? -20.066 -19.242 10.005 1.00 98.75 168 THR A C 1
ATOM 1289 O O . THR A 1 168 ? -19.863 -19.356 11.212 1.00 98.75 168 THR A O 1
ATOM 1292 N N . VAL A 1 169 ? -19.393 -18.380 9.245 1.00 98.88 169 VAL A N 1
ATOM 1293 C CA . VAL A 1 169 ? -18.345 -17.477 9.736 1.00 98.88 169 VAL A CA 1
ATOM 1294 C C . VAL A 1 169 ? -18.870 -16.045 9.711 1.00 98.88 169 VAL A C 1
ATOM 1296 O O . VAL A 1 169 ? -19.192 -15.522 8.642 1.00 98.88 169 VAL A O 1
ATOM 1299 N N . LEU A 1 170 ? -18.934 -15.411 10.882 1.00 98.88 170 LEU A N 1
ATOM 1300 C CA . LEU A 1 170 ? -19.235 -13.988 11.018 1.00 98.88 170 LEU A CA 1
ATOM 1301 C C . LEU A 1 170 ? -17.928 -13.192 11.041 1.00 98.88 170 LEU A C 1
ATOM 1303 O O . LEU A 1 170 ? -17.109 -13.361 11.940 1.00 98.88 170 LEU A O 1
ATOM 1307 N N . VAL A 1 171 ? -17.743 -12.308 10.066 1.00 98.94 171 VAL A N 1
ATOM 1308 C CA . VAL A 1 171 ? -16.593 -11.405 9.965 1.00 98.94 171 VAL A CA 1
ATOM 1309 C C . VAL A 1 171 ? -17.039 -9.990 10.323 1.00 98.94 171 VAL A C 1
ATOM 1311 O O . VAL A 1 171 ? -17.916 -9.425 9.672 1.00 98.94 171 VAL A O 1
ATOM 1314 N N . ILE A 1 172 ? -16.429 -9.407 11.353 1.00 98.75 172 ILE A N 1
ATOM 1315 C CA . ILE A 1 172 ? -16.761 -8.070 11.858 1.00 98.75 172 ILE A CA 1
ATOM 1316 C C . ILE A 1 172 ? -15.695 -7.083 11.376 1.00 98.75 172 ILE A C 1
ATOM 1318 O O . ILE A 1 172 ? -14.590 -7.053 11.916 1.00 98.75 172 ILE A O 1
ATOM 1322 N N . GLY A 1 173 ? -16.031 -6.265 10.378 1.00 98.69 173 GLY A N 1
ATOM 1323 C CA . GLY A 1 173 ? -15.165 -5.237 9.798 1.00 98.69 173 GLY A CA 1
ATOM 1324 C C . GLY A 1 173 ? -14.841 -5.483 8.322 1.00 98.69 173 GLY A C 1
ATOM 1325 O O . GLY A 1 173 ? -14.270 -6.504 7.947 1.00 98.69 173 GLY A O 1
ATOM 1326 N N . GLY A 1 174 ? -15.145 -4.500 7.476 1.00 98.56 174 GLY A N 1
ATOM 1327 C CA . GLY A 1 174 ? -14.900 -4.481 6.032 1.00 98.56 174 GLY A CA 1
ATOM 1328 C C . GLY A 1 174 ? -13.535 -3.922 5.625 1.00 98.56 174 GLY A C 1
ATOM 1329 O O . GLY A 1 174 ? -13.378 -3.454 4.496 1.00 98.56 174 GLY A O 1
ATOM 1330 N N . GLY A 1 175 ? -12.552 -3.930 6.530 1.00 98.56 175 GLY A N 1
ATOM 1331 C CA . GLY A 1 175 ? -11.152 -3.607 6.237 1.00 98.56 175 GLY A CA 1
ATOM 1332 C C . GLY A 1 175 ? -10.399 -4.776 5.594 1.00 98.56 175 GLY A C 1
ATOM 1333 O O . GLY A 1 175 ? -10.912 -5.886 5.502 1.00 98.56 175 GLY A O 1
ATOM 1334 N N . VAL A 1 176 ? -9.151 -4.555 5.175 1.00 98.38 176 VAL A N 1
ATOM 1335 C CA . VAL A 1 176 ? -8.377 -5.543 4.396 1.00 98.38 176 VAL A CA 1
ATOM 1336 C C . VAL A 1 176 ? -8.260 -6.930 5.056 1.00 98.38 176 VAL A C 1
ATOM 1338 O O . VAL A 1 176 ? -8.351 -7.939 4.362 1.00 98.38 176 VAL A O 1
ATOM 1341 N N . ALA A 1 177 ? -8.137 -6.995 6.387 1.00 98.75 177 ALA A N 1
ATOM 1342 C CA . ALA A 1 177 ? -8.104 -8.259 7.127 1.00 98.75 177 ALA A CA 1
ATOM 1343 C C . ALA A 1 177 ? -9.452 -9.004 7.068 1.00 98.75 177 ALA A C 1
ATOM 1345 O O . ALA A 1 177 ? -9.496 -10.209 6.817 1.00 98.75 177 ALA A O 1
ATOM 1346 N N . GLY A 1 178 ? -10.568 -8.291 7.240 1.00 98.81 178 GLY A N 1
ATOM 1347 C CA . GLY A 1 178 ? -11.902 -8.881 7.126 1.00 98.81 178 GLY A CA 1
ATOM 1348 C C . GLY A 1 178 ? -12.228 -9.302 5.693 1.00 98.81 178 GLY A C 1
ATOM 1349 O O . GLY A 1 178 ? -12.744 -10.395 5.472 1.00 98.81 178 GLY A O 1
ATOM 1350 N N . LEU A 1 179 ? -11.840 -8.491 4.705 1.00 98.94 179 LEU A N 1
ATOM 1351 C CA . LEU A 1 179 ? -12.018 -8.804 3.286 1.00 98.94 179 LEU A CA 1
ATOM 1352 C C . LEU A 1 179 ? -11.258 -10.071 2.872 1.00 98.94 179 LEU A C 1
ATOM 1354 O O . LEU A 1 179 ? -11.831 -10.927 2.195 1.00 98.94 179 LEU A O 1
ATOM 1358 N N . GLU A 1 180 ? -10.003 -10.230 3.304 1.00 98.94 180 GLU A N 1
ATOM 1359 C CA . GLU A 1 180 ? -9.241 -11.451 3.022 1.00 98.94 180 GLU A CA 1
ATOM 1360 C C . GLU A 1 180 ? -9.811 -12.661 3.767 1.00 98.94 180 GLU A C 1
ATOM 1362 O O . GLU A 1 180 ? -9.960 -13.728 3.170 1.00 98.94 180 GLU A O 1
ATOM 1367 N N . THR A 1 181 ? -10.213 -12.491 5.031 1.00 98.94 181 THR A N 1
ATOM 1368 C CA . THR A 1 181 ? -10.870 -13.556 5.806 1.00 98.94 181 THR A CA 1
ATOM 1369 C C . THR A 1 181 ? -12.118 -14.055 5.092 1.00 98.94 181 THR A C 1
ATOM 1371 O O . THR A 1 181 ? -12.272 -15.260 4.886 1.00 98.94 181 THR A O 1
ATOM 1374 N N . ALA A 1 182 ? -12.990 -13.137 4.670 1.00 98.94 182 ALA A N 1
ATOM 1375 C CA . ALA A 1 182 ? -14.226 -13.472 3.984 1.00 98.94 182 ALA A CA 1
ATOM 1376 C C . ALA A 1 182 ? -13.964 -14.183 2.652 1.00 98.94 182 ALA A C 1
ATOM 1378 O O . ALA A 1 182 ? -14.568 -15.222 2.379 1.00 98.94 182 ALA A O 1
ATOM 1379 N N . ARG A 1 183 ? -13.013 -13.676 1.855 1.00 98.88 183 ARG A N 1
ATOM 1380 C CA . ARG A 1 183 ? -12.618 -14.282 0.578 1.00 98.88 183 ARG A CA 1
ATOM 1381 C C . ARG A 1 183 ? -12.101 -15.707 0.772 1.00 98.88 183 ARG A C 1
ATOM 1383 O O . ARG A 1 183 ? -12.540 -16.620 0.076 1.00 98.88 183 ARG A O 1
ATOM 1390 N N . VAL A 1 184 ? -11.170 -15.908 1.704 1.00 98.88 184 VAL A N 1
ATOM 1391 C CA . VAL A 1 184 ? -10.557 -17.220 1.952 1.00 98.88 184 VAL A CA 1
ATOM 1392 C C . VAL A 1 184 ? -11.584 -18.194 2.526 1.00 98.88 184 VAL A C 1
ATOM 1394 O O . VAL A 1 184 ? -11.702 -19.302 2.010 1.00 98.88 184 VAL A O 1
ATOM 1397 N N . CYS A 1 185 ? -12.388 -17.791 3.515 1.00 98.88 185 CYS A N 1
ATOM 1398 C CA . CYS A 1 185 ? -13.428 -18.656 4.078 1.00 98.88 185 CYS A CA 1
ATOM 1399 C C . CYS A 1 185 ? -14.452 -19.090 3.015 1.00 98.88 185 CYS A C 1
ATOM 1401 O O . CYS A 1 185 ? -14.811 -20.268 2.940 1.00 98.88 185 CYS A O 1
ATOM 1403 N N . ALA A 1 186 ? -14.880 -18.173 2.145 1.00 98.81 186 ALA A N 1
ATOM 1404 C CA . ALA A 1 186 ? -15.811 -18.497 1.069 1.00 98.81 186 ALA A CA 1
ATOM 1405 C C . ALA A 1 186 ? -15.186 -19.438 0.022 1.00 98.81 186 ALA A C 1
ATOM 1407 O O . ALA A 1 186 ? -15.829 -20.404 -0.387 1.00 98.81 186 ALA A O 1
ATOM 1408 N N . LEU A 1 187 ? -13.911 -19.245 -0.344 1.00 98.56 187 LEU A N 1
ATOM 1409 C CA . LEU A 1 187 ? -13.177 -20.169 -1.226 1.00 98.56 187 LEU A CA 1
ATOM 1410 C C . LEU A 1 187 ? -13.062 -21.585 -0.652 1.00 98.56 187 LEU A C 1
ATOM 1412 O O . LEU A 1 187 ? -13.082 -22.560 -1.401 1.00 98.56 187 LEU A O 1
ATOM 1416 N N . ARG A 1 188 ? -12.975 -21.713 0.675 1.00 98.56 188 ARG A N 1
ATOM 1417 C CA . ARG A 1 188 ? -12.991 -23.012 1.365 1.00 98.56 188 ARG A CA 1
ATOM 1418 C C . ARG A 1 188 ? -14.380 -23.649 1.429 1.00 98.56 188 ARG A C 1
ATOM 1420 O O . ARG A 1 188 ? -14.483 -24.836 1.743 1.00 98.56 188 ARG A O 1
ATOM 1427 N N . GLY A 1 189 ? -15.434 -22.890 1.124 1.00 98.56 189 GLY A N 1
ATOM 1428 C CA . GLY A 1 189 ? -16.824 -23.342 1.090 1.00 98.56 189 GLY A CA 1
ATOM 1429 C C . GLY A 1 189 ? -17.639 -23.064 2.357 1.00 98.56 189 GLY A C 1
ATOM 1430 O O . GLY A 1 189 ? -18.702 -23.673 2.513 1.00 98.56 189 GLY A O 1
ATOM 1431 N N . HIS A 1 190 ? -17.167 -22.194 3.256 1.00 98.75 190 HIS A N 1
ATOM 1432 C CA . HIS A 1 190 ? -17.951 -21.717 4.402 1.00 98.75 190 HIS A CA 1
ATOM 1433 C C . HIS A 1 190 ? -19.070 -20.762 3.959 1.00 98.75 190 HIS A C 1
ATOM 1435 O O . HIS A 1 190 ? -18.966 -20.108 2.921 1.00 98.75 190 HIS A O 1
ATOM 1441 N N . SER A 1 191 ? -20.128 -20.658 4.767 1.00 98.75 191 SER A N 1
ATOM 1442 C CA . SER A 1 191 ? -21.100 -19.568 4.653 1.00 98.75 191 SER A CA 1
ATOM 1443 C C . SER A 1 191 ? -20.529 -18.358 5.380 1.00 98.75 191 SER A C 1
ATOM 1445 O O . SER A 1 191 ? -20.194 -18.466 6.556 1.00 98.75 191 SER A O 1
ATOM 1447 N N . VAL A 1 192 ? -20.377 -17.228 4.698 1.00 98.94 192 VAL A N 1
ATOM 1448 C CA . VAL A 1 192 ? -19.709 -16.049 5.261 1.00 98.94 192 VAL A CA 1
ATOM 1449 C C . VAL A 1 192 ? -20.677 -14.880 5.307 1.00 98.94 192 VAL A C 1
ATOM 1451 O O . VAL A 1 192 ? -21.281 -14.541 4.289 1.00 98.94 192 VAL A O 1
ATOM 1454 N N . ILE A 1 193 ? -20.768 -14.256 6.479 1.00 98.88 193 ILE A N 1
ATOM 1455 C CA . ILE A 1 193 ? -21.465 -12.989 6.697 1.00 98.88 193 ILE A CA 1
ATOM 1456 C C . ILE A 1 193 ? -20.405 -11.966 7.093 1.00 98.88 193 ILE A C 1
ATOM 1458 O O . ILE A 1 193 ? -19.735 -12.142 8.108 1.00 98.88 193 ILE A O 1
ATOM 1462 N N . LEU A 1 194 ? -20.226 -10.917 6.295 1.00 98.88 194 LEU A N 1
ATOM 1463 C CA . LEU A 1 194 ? -19.325 -9.808 6.594 1.00 98.88 194 LEU A CA 1
ATOM 1464 C C . LEU A 1 194 ? -20.150 -8.571 6.941 1.00 98.88 194 LEU A C 1
ATOM 1466 O O . LEU A 1 194 ? -20.906 -8.078 6.108 1.00 98.88 194 LEU A O 1
ATOM 1470 N N . CYS A 1 195 ? -19.976 -8.053 8.153 1.00 98.81 195 CYS A N 1
ATOM 1471 C CA . CYS A 1 195 ? -20.640 -6.837 8.613 1.00 98.81 195 CYS A CA 1
ATOM 1472 C C . CYS A 1 195 ? -19.654 -5.666 8.626 1.00 98.81 195 CYS A C 1
ATOM 1474 O O . CYS A 1 195 ? -18.575 -5.755 9.214 1.00 98.81 195 CYS A O 1
ATOM 1476 N N . GLU A 1 196 ? -20.035 -4.561 7.991 1.00 98.69 196 GLU A N 1
ATOM 1477 C CA . GLU A 1 196 ? -19.290 -3.305 7.957 1.00 98.69 196 GLU A CA 1
ATOM 1478 C C . GLU A 1 196 ? -20.178 -2.172 8.479 1.00 98.69 196 GLU A C 1
ATOM 1480 O O . GLU A 1 196 ? -21.316 -1.998 8.041 1.00 98.69 196 GLU A O 1
ATOM 1485 N N . LYS A 1 197 ? -19.651 -1.384 9.423 1.00 98.06 197 LYS A N 1
ATOM 1486 C CA . LYS A 1 197 ? -20.407 -0.306 10.076 1.00 98.06 197 LYS A CA 1
ATOM 1487 C C . LYS A 1 197 ? -20.688 0.882 9.149 1.00 98.06 197 LYS A C 1
ATOM 1489 O O . LYS A 1 197 ? -21.672 1.586 9.345 1.00 98.06 197 LYS A O 1
ATOM 1494 N N . SER A 1 198 ? -19.821 1.127 8.170 1.00 97.75 198 SER A N 1
ATOM 1495 C CA . SER A 1 198 ? -19.952 2.209 7.191 1.00 97.75 198 SER A CA 1
ATOM 1496 C C . SER A 1 198 ? -20.705 1.771 5.927 1.00 97.75 198 SER A C 1
ATOM 1498 O O . SER A 1 198 ? -21.202 0.648 5.822 1.00 97.75 198 SER A O 1
ATOM 1500 N N . ASP A 1 199 ? -20.807 2.680 4.960 1.00 97.62 199 ASP A N 1
ATOM 1501 C CA . ASP A 1 199 ? -21.390 2.458 3.634 1.00 97.62 199 ASP A CA 1
ATOM 1502 C C . ASP A 1 199 ? -20.407 1.844 2.623 1.00 97.62 199 ASP A C 1
ATOM 1504 O O . ASP A 1 199 ? -20.777 1.583 1.477 1.00 97.62 199 ASP A O 1
ATOM 1508 N N . GLN A 1 200 ? -19.149 1.607 3.011 1.00 97.75 200 GLN A N 1
ATOM 1509 C CA . GLN A 1 200 ? -18.113 1.174 2.079 1.00 97.75 200 GLN A CA 1
ATOM 1510 C C . GLN A 1 200 ? -17.090 0.212 2.690 1.00 97.75 200 GLN A C 1
ATOM 1512 O O . GLN A 1 200 ? -16.679 0.321 3.838 1.00 97.75 200 GLN A O 1
ATOM 1517 N N . LEU A 1 201 ? -16.618 -0.726 1.864 1.00 98.69 201 LEU A N 1
ATOM 1518 C CA . LEU A 1 201 ? -15.494 -1.602 2.203 1.00 98.69 201 LEU A CA 1
ATOM 1519 C C . LEU A 1 201 ? -14.157 -0.907 1.939 1.00 98.69 201 LEU A C 1
ATOM 1521 O O . LEU A 1 201 ? -14.028 -0.146 0.978 1.00 98.69 201 LEU A O 1
ATOM 1525 N N . GLY A 1 202 ? -13.147 -1.276 2.722 1.00 97.81 202 GLY A N 1
ATOM 1526 C CA . GLY A 1 202 ? -11.748 -0.894 2.532 1.00 97.81 202 GLY A CA 1
ATOM 1527 C C . GLY A 1 202 ? -11.028 -0.536 3.831 1.00 97.81 202 GLY A C 1
ATOM 1528 O O . GLY A 1 202 ? -9.815 -0.728 3.927 1.00 97.81 202 GLY A O 1
ATOM 1529 N N . GLY A 1 203 ? -11.755 -0.077 4.854 1.00 97.69 203 GLY A N 1
ATOM 1530 C CA . GLY A 1 203 ? -11.168 0.361 6.124 1.00 97.69 203 GLY A CA 1
ATOM 1531 C C . GLY A 1 203 ? -10.083 1.424 5.913 1.00 97.69 203 GLY A C 1
ATOM 1532 O O . GLY A 1 203 ? -10.248 2.331 5.101 1.00 97.69 203 GLY A O 1
ATOM 1533 N N . ASN A 1 204 ? -8.935 1.277 6.579 1.00 97.31 204 ASN A N 1
ATOM 1534 C CA . ASN A 1 204 ? -7.831 2.248 6.510 1.00 97.31 204 ASN A CA 1
ATOM 1535 C C . ASN A 1 204 ? -7.170 2.378 5.120 1.00 97.31 204 ASN A C 1
ATOM 1537 O O . ASN A 1 204 ? -6.430 3.332 4.888 1.00 97.31 204 ASN A O 1
ATOM 1541 N N . LEU A 1 205 ? -7.467 1.488 4.161 1.00 97.56 205 LEU A N 1
ATOM 1542 C CA . LEU A 1 205 ? -7.035 1.671 2.768 1.00 97.56 205 LEU A CA 1
ATOM 1543 C C . LEU A 1 205 ? -7.817 2.791 2.064 1.00 97.56 205 LEU A C 1
ATOM 1545 O O . LEU A 1 205 ? -7.369 3.267 1.026 1.00 97.56 205 LEU A O 1
ATOM 1549 N N . ILE A 1 206 ? -8.969 3.217 2.595 1.00 97.94 206 ILE A N 1
ATOM 1550 C CA . ILE A 1 206 ? -9.749 4.325 2.030 1.00 97.94 206 ILE A CA 1
ATOM 1551 C C . ILE A 1 206 ? -8.971 5.643 2.179 1.00 97.94 206 ILE A C 1
ATOM 1553 O O . ILE A 1 206 ? -8.600 6.195 1.144 1.00 97.94 206 ILE A O 1
ATOM 1557 N N . PRO A 1 207 ? -8.637 6.126 3.398 1.00 97.31 207 PRO A N 1
ATOM 1558 C CA . PRO A 1 207 ? -7.777 7.301 3.546 1.00 97.31 207 PRO A CA 1
ATOM 1559 C C . PRO A 1 207 ? -6.373 7.056 2.980 1.00 97.31 207 PRO A C 1
ATOM 1561 O O . PRO A 1 207 ? -5.848 7.899 2.256 1.00 97.31 207 PRO A O 1
ATOM 1564 N N . GLY A 1 208 ? -5.781 5.879 3.226 1.00 96.19 208 GLY A N 1
ATOM 1565 C CA . GLY A 1 208 ? -4.440 5.547 2.730 1.00 96.19 208 GLY A CA 1
ATOM 1566 C C . GLY A 1 208 ? -4.325 5.511 1.201 1.00 96.19 208 GLY A C 1
ATOM 1567 O O . GLY A 1 208 ? -3.249 5.748 0.663 1.00 96.19 208 GLY A O 1
ATOM 1568 N N . GLY A 1 209 ? -5.428 5.260 0.493 1.00 97.00 209 GLY A N 1
ATOM 1569 C CA . GLY A 1 209 ? -5.500 5.202 -0.966 1.00 97.00 209 GLY A CA 1
ATOM 1570 C C . GLY A 1 209 ? -5.804 6.536 -1.654 1.00 97.00 209 GLY A C 1
ATOM 1571 O O . GLY A 1 209 ? -5.878 6.558 -2.889 1.00 97.00 209 GLY A O 1
ATOM 1572 N N . VAL A 1 210 ? -6.006 7.623 -0.895 1.00 97.62 210 VAL A N 1
ATOM 1573 C CA . VAL A 1 210 ? -6.304 8.962 -1.437 1.00 97.62 210 VAL A CA 1
ATOM 1574 C C . VAL A 1 210 ? -5.156 9.513 -2.285 1.00 97.62 210 VAL A C 1
ATOM 1576 O O . VAL A 1 210 ? -5.434 9.953 -3.407 1.00 97.62 210 VAL A O 1
ATOM 1579 N N . PRO A 1 211 ? -3.881 9.491 -1.837 1.00 97.44 211 PRO A N 1
ATOM 1580 C CA . PRO A 1 211 ? -2.796 10.003 -2.659 1.00 97.44 211 PRO A CA 1
ATOM 1581 C C . PRO A 1 211 ? -2.733 9.285 -4.010 1.00 97.44 211 PRO A C 1
ATOM 1583 O O . PRO A 1 211 ? -2.860 8.064 -4.091 1.00 97.44 211 PRO A O 1
ATOM 1586 N N . HIS A 1 212 ? -2.542 10.028 -5.103 1.00 95.12 212 HIS A N 1
ATOM 1587 C CA . HIS A 1 212 ? -2.652 9.461 -6.454 1.00 95.12 212 HIS A CA 1
ATOM 1588 C C . HIS A 1 212 ? -1.653 8.309 -6.696 1.00 95.12 212 HIS A C 1
ATOM 1590 O O . HIS A 1 212 ? -1.990 7.306 -7.333 1.00 95.12 212 HIS A O 1
ATOM 1596 N N . PHE A 1 213 ? -0.459 8.396 -6.102 1.00 95.56 213 PHE A N 1
ATOM 1597 C CA . PHE A 1 213 ? 0.566 7.352 -6.132 1.00 95.56 213 PHE A CA 1
ATOM 1598 C C . PHE A 1 213 ? 0.176 6.068 -5.367 1.00 95.56 213 PHE A C 1
ATOM 1600 O O . PHE A 1 213 ? 0.789 5.020 -5.557 1.00 95.56 213 PHE A O 1
ATOM 1607 N N . LYS A 1 214 ? -0.895 6.099 -4.562 1.00 96.19 214 LYS A N 1
ATOM 1608 C CA . LYS A 1 214 ? -1.505 4.945 -3.873 1.00 96.19 214 LYS A CA 1
ATOM 1609 C C . LYS A 1 214 ? -2.680 4.330 -4.641 1.00 96.19 214 LYS A C 1
ATOM 1611 O O . LYS A 1 214 ? -3.440 3.538 -4.092 1.00 96.19 214 LYS A O 1
ATOM 1616 N N . ARG A 1 215 ? -2.848 4.641 -5.935 1.00 95.69 215 ARG A N 1
ATOM 1617 C CA . ARG A 1 215 ? -3.942 4.116 -6.788 1.00 95.69 215 ARG A CA 1
ATOM 1618 C C . ARG A 1 215 ? -4.148 2.595 -6.711 1.00 95.69 215 ARG A C 1
ATOM 1620 O O . ARG A 1 215 ? -5.281 2.131 -6.830 1.00 95.69 215 ARG A O 1
ATOM 1627 N N . TYR A 1 216 ? -3.088 1.820 -6.482 1.00 96.94 216 TYR A N 1
ATOM 1628 C CA . TYR A 1 216 ? -3.175 0.361 -6.379 1.00 96.94 216 TYR A CA 1
ATOM 1629 C C . TYR A 1 216 ? -3.813 -0.135 -5.075 1.00 96.94 216 TYR A C 1
ATOM 1631 O O . TYR A 1 216 ? -4.406 -1.211 -5.079 1.00 96.94 216 TYR A O 1
ATOM 1639 N N . ASP A 1 217 ? -3.812 0.666 -4.009 1.00 97.69 217 ASP A N 1
ATOM 1640 C CA . ASP A 1 217 ? -4.524 0.345 -2.767 1.00 97.69 217 ASP A CA 1
ATOM 1641 C C . ASP A 1 217 ? -6.045 0.421 -3.002 1.00 97.69 217 ASP A C 1
ATOM 1643 O O . ASP A 1 217 ? -6.801 -0.455 -2.579 1.00 97.69 217 ASP A O 1
ATOM 1647 N N . ARG A 1 218 ? -6.503 1.393 -3.807 1.00 97.00 218 ARG A N 1
ATOM 1648 C CA . ARG A 1 218 ? -7.901 1.474 -4.280 1.00 97.00 218 ARG A CA 1
ATOM 1649 C C . ARG A 1 218 ? -8.261 0.334 -5.238 1.00 97.00 218 ARG A C 1
ATOM 1651 O O . ARG A 1 218 ? -9.359 -0.226 -5.146 1.00 97.00 218 ARG A O 1
ATOM 1658 N N . LYS A 1 219 ? -7.339 -0.057 -6.132 1.00 97.56 219 LYS A N 1
ATOM 1659 C CA . LYS A 1 219 ? -7.514 -1.259 -6.971 1.00 97.56 219 LYS A CA 1
ATOM 1660 C C . LYS A 1 219 ? -7.627 -2.521 -6.102 1.00 97.56 219 LYS A C 1
ATOM 1662 O O . LYS A 1 219 ? -8.425 -3.390 -6.429 1.00 97.56 219 LYS A O 1
ATOM 1667 N N . LEU A 1 220 ? -6.919 -2.608 -4.971 1.00 98.69 220 LEU A N 1
ATOM 1668 C CA . LEU A 1 220 ? -7.010 -3.754 -4.060 1.00 98.69 220 LEU A CA 1
ATOM 1669 C C . LEU A 1 220 ? -8.388 -3.850 -3.393 1.00 98.69 220 LEU A C 1
ATOM 1671 O O . LEU A 1 220 ? -8.954 -4.939 -3.326 1.00 98.69 220 LEU A O 1
ATOM 1675 N N . ILE A 1 221 ? -8.966 -2.722 -2.965 1.00 98.62 221 ILE A N 1
ATOM 1676 C CA . ILE A 1 221 ? -10.356 -2.684 -2.475 1.00 98.62 221 ILE A CA 1
ATOM 1677 C C . ILE A 1 221 ? -11.319 -3.173 -3.568 1.00 98.62 221 ILE A C 1
ATOM 1679 O O . ILE A 1 221 ? -12.214 -3.972 -3.293 1.00 98.62 221 ILE A O 1
ATOM 1683 N N . SER A 1 222 ? -11.123 -2.715 -4.807 1.00 98.50 222 SER A N 1
ATOM 1684 C CA . SER A 1 222 ? -11.960 -3.100 -5.953 1.00 98.50 222 SER A CA 1
ATOM 1685 C C . SER A 1 222 ? -11.857 -4.599 -6.255 1.00 98.50 222 SER A C 1
ATOM 1687 O O . SER A 1 222 ? -12.883 -5.257 -6.418 1.00 98.50 222 SER A O 1
ATOM 1689 N N . TYR A 1 223 ? -10.642 -5.156 -6.217 1.00 98.81 223 TYR A N 1
ATOM 1690 C CA . TYR A 1 223 ? -10.394 -6.595 -6.311 1.00 98.81 223 TYR A CA 1
ATOM 1691 C C . TYR A 1 223 ? -11.172 -7.361 -5.236 1.00 98.81 223 TYR A C 1
ATOM 1693 O O . TYR A 1 223 ? -11.895 -8.299 -5.559 1.00 98.81 223 TYR A O 1
ATOM 1701 N N . TYR A 1 224 ? -11.090 -6.951 -3.965 1.00 98.88 224 TYR A N 1
ATOM 1702 C CA . TYR A 1 224 ? -11.820 -7.634 -2.896 1.00 98.88 224 TYR A CA 1
ATOM 1703 C C . TYR A 1 224 ? -13.330 -7.587 -3.100 1.00 98.88 224 TYR A C 1
ATOM 1705 O O . TYR A 1 224 ? -13.965 -8.635 -3.024 1.00 98.88 224 TYR A O 1
ATOM 1713 N N . LYS A 1 225 ? -13.898 -6.415 -3.411 1.00 98.81 225 LYS A N 1
ATOM 1714 C CA . LYS A 1 225 ? -15.334 -6.280 -3.711 1.00 98.81 225 LYS A CA 1
ATOM 1715 C C . LYS A 1 225 ? -15.754 -7.268 -4.800 1.00 98.81 225 LYS A C 1
ATOM 1717 O O . LYS A 1 225 ? -16.665 -8.062 -4.582 1.00 98.81 225 LYS A O 1
ATOM 1722 N N . ARG A 1 226 ? -15.008 -7.307 -5.909 1.00 98.81 226 ARG A N 1
ATOM 1723 C CA . ARG A 1 226 ? -15.276 -8.225 -7.018 1.00 98.81 226 ARG A CA 1
ATOM 1724 C C . ARG A 1 226 ? -15.189 -9.696 -6.606 1.00 98.81 226 ARG A C 1
ATOM 1726 O O . ARG A 1 226 ? -16.046 -10.494 -6.973 1.00 98.81 226 ARG A O 1
ATOM 1733 N N . GLN A 1 227 ? -14.178 -10.070 -5.825 1.00 98.81 227 GLN A N 1
ATOM 1734 C CA . GLN A 1 227 ? -14.043 -11.444 -5.341 1.00 98.81 227 GLN A CA 1
ATOM 1735 C C . GLN A 1 227 ? -15.197 -11.844 -4.414 1.00 98.81 227 GLN A C 1
ATOM 1737 O O . GLN A 1 227 ? -15.728 -12.942 -4.557 1.00 98.81 227 GLN A O 1
ATOM 1742 N N . LEU A 1 228 ? -15.617 -10.970 -3.494 1.00 98.81 228 LEU A N 1
ATOM 1743 C CA . LEU A 1 228 ? -16.739 -11.254 -2.594 1.00 98.81 228 LEU A CA 1
ATOM 1744 C C . LEU A 1 228 ? -18.067 -11.395 -3.354 1.00 98.81 228 LEU A C 1
ATOM 1746 O O . LEU A 1 228 ? -18.849 -12.288 -3.030 1.00 98.81 228 LEU A O 1
ATOM 1750 N N . GLU A 1 229 ? -18.291 -10.587 -4.396 1.00 98.75 229 GLU A N 1
ATOM 1751 C CA . GLU A 1 229 ? -19.442 -10.727 -5.300 1.00 98.75 229 GLU A CA 1
ATOM 1752 C C . GLU A 1 229 ? -19.456 -12.092 -6.002 1.00 98.75 229 GLU A C 1
ATOM 1754 O O . GLU A 1 229 ? -20.466 -12.798 -5.975 1.00 98.75 229 GLU A O 1
ATOM 1759 N N . LEU A 1 230 ? -18.331 -12.494 -6.606 1.00 98.69 230 LEU A N 1
ATOM 1760 C CA . LEU A 1 230 ? -18.201 -13.776 -7.311 1.00 98.69 230 LEU A CA 1
ATOM 1761 C C . LEU A 1 230 ? -18.390 -14.972 -6.372 1.00 98.69 230 LEU A C 1
ATOM 1763 O O . LEU A 1 230 ? -19.008 -15.973 -6.744 1.00 98.69 230 LEU A O 1
ATOM 1767 N N . LEU A 1 231 ? -17.891 -14.848 -5.142 1.00 98.75 231 LEU A N 1
ATOM 1768 C CA . LEU A 1 231 ? -18.011 -15.853 -4.088 1.00 98.75 231 LEU A CA 1
ATOM 1769 C C . LEU A 1 231 ? -19.363 -15.810 -3.361 1.00 98.75 231 LEU A C 1
ATOM 1771 O O . LEU A 1 231 ? -19.624 -16.685 -2.536 1.00 98.75 231 LEU A O 1
ATOM 1775 N N . LYS A 1 232 ? -20.232 -14.842 -3.688 1.00 98.62 232 LYS A N 1
ATOM 1776 C CA . LYS A 1 232 ? -21.568 -14.655 -3.100 1.00 98.62 232 LYS A CA 1
ATOM 1777 C C . LYS A 1 232 ? -21.542 -14.535 -1.572 1.00 98.62 232 LYS A C 1
ATOM 1779 O O . LYS A 1 232 ? -22.384 -15.116 -0.890 1.00 98.62 232 LYS A O 1
ATOM 1784 N N . VAL A 1 233 ? -20.568 -13.799 -1.041 1.00 98.88 233 VAL A N 1
ATOM 1785 C CA . VAL A 1 233 ? -20.500 -13.485 0.393 1.00 98.88 233 VAL A CA 1
ATOM 1786 C C . VAL A 1 233 ? -21.647 -12.543 0.773 1.00 98.88 233 VAL A C 1
ATOM 1788 O O . VAL A 1 233 ? -21.921 -11.588 0.047 1.00 98.88 233 VAL A O 1
ATOM 1791 N N . ASP A 1 234 ? -22.310 -12.794 1.907 1.00 98.75 234 ASP A N 1
ATOM 1792 C CA . ASP A 1 234 ? -23.332 -11.894 2.459 1.00 98.75 234 ASP A CA 1
ATOM 1793 C C . ASP A 1 234 ? -22.637 -10.683 3.095 1.00 98.75 234 ASP A C 1
ATOM 1795 O O . ASP A 1 234 ? -22.095 -10.777 4.195 1.00 98.75 234 ASP A O 1
ATOM 1799 N N . VAL A 1 235 ? -22.593 -9.560 2.375 1.00 98.81 235 VAL A N 1
ATOM 1800 C CA . VAL A 1 235 ? -21.985 -8.308 2.846 1.00 98.81 235 VAL A CA 1
ATOM 1801 C C . VAL A 1 235 ? -23.075 -7.352 3.325 1.00 98.81 235 VAL A C 1
ATOM 1803 O O . VAL A 1 235 ? -23.931 -6.930 2.546 1.00 98.81 235 VAL A O 1
ATOM 1806 N N . ARG A 1 236 ? -23.011 -6.962 4.601 1.00 98.56 236 ARG A N 1
ATOM 1807 C CA . ARG A 1 236 ? -23.974 -6.072 5.260 1.00 98.56 236 ARG A CA 1
ATOM 1808 C C . ARG A 1 236 ? -23.318 -4.743 5.615 1.00 98.56 236 ARG A C 1
ATOM 1810 O O . ARG A 1 236 ? -22.518 -4.668 6.543 1.00 98.56 236 ARG A O 1
ATOM 1817 N N . TYR A 1 237 ? -23.674 -3.707 4.866 1.00 98.56 237 TYR A N 1
ATOM 1818 C CA . TYR A 1 237 ? -23.285 -2.319 5.128 1.00 98.56 237 TYR A CA 1
ATOM 1819 C C . TYR A 1 237 ? -24.168 -1.681 6.196 1.00 98.56 237 TYR A C 1
ATOM 1821 O O . TYR A 1 237 ? -25.276 -2.161 6.452 1.00 98.56 237 TYR A O 1
ATOM 1829 N N . HIS A 1 238 ? -23.707 -0.569 6.773 1.00 98.12 238 HIS A N 1
ATOM 1830 C CA . HIS A 1 238 ? -24.409 0.143 7.846 1.00 98.12 238 HIS A CA 1
ATOM 1831 C C . HIS A 1 238 ? -24.777 -0.765 9.023 1.00 98.12 238 HIS A C 1
ATOM 1833 O O . HIS A 1 238 ? -25.826 -0.600 9.650 1.00 98.12 238 HIS A O 1
ATOM 1839 N N . HIS A 1 239 ? -23.939 -1.764 9.287 1.00 97.12 239 HIS A N 1
ATOM 1840 C CA . HIS A 1 239 ? -24.250 -2.827 10.220 1.00 97.12 239 HIS A CA 1
ATOM 1841 C C . HIS A 1 239 ? -23.136 -2.967 11.252 1.00 97.12 239 HIS A C 1
ATOM 1843 O O . HIS A 1 239 ? -22.163 -3.700 11.072 1.00 97.12 239 HIS A O 1
ATOM 1849 N N . GLU A 1 240 ? -23.276 -2.223 12.345 1.00 96.50 240 GLU A N 1
ATOM 1850 C CA . GLU A 1 240 ? -22.411 -2.360 13.510 1.00 96.50 240 GLU A CA 1
ATOM 1851 C C . GLU A 1 240 ? -22.839 -3.582 14.331 1.00 96.50 240 GLU A C 1
ATOM 1853 O O . GLU A 1 240 ? -23.987 -3.685 14.762 1.00 96.50 240 GLU A O 1
ATOM 1858 N N . VAL A 1 241 ? -21.914 -4.524 14.526 1.00 96.81 241 VAL A N 1
ATOM 1859 C CA . VAL A 1 241 ? -22.142 -5.708 15.361 1.00 96.81 241 VAL A CA 1
ATOM 1860 C C . VAL A 1 241 ? -21.880 -5.339 16.815 1.00 96.81 241 VAL A C 1
ATOM 1862 O O . VAL A 1 241 ? -20.796 -4.867 17.154 1.00 96.81 241 VAL A O 1
ATOM 1865 N N . THR A 1 242 ? -22.863 -5.596 17.671 1.00 95.31 242 THR A N 1
ATOM 1866 C CA . THR A 1 242 ? -22.753 -5.484 19.131 1.00 95.31 242 THR A CA 1
ATOM 1867 C C . THR A 1 242 ? -22.982 -6.851 19.779 1.00 95.31 242 THR A C 1
ATOM 1869 O O . THR A 1 242 ? -23.581 -7.718 19.130 1.00 95.31 242 THR A O 1
ATOM 1872 N N . PRO A 1 243 ? -22.585 -7.059 21.050 1.00 94.12 243 PRO A N 1
ATOM 1873 C CA . PRO A 1 243 ? -22.834 -8.317 21.757 1.00 94.12 243 PRO A CA 1
ATOM 1874 C C . PRO A 1 243 ? -24.291 -8.795 21.679 1.00 94.12 243 PRO A C 1
ATOM 1876 O O . PRO A 1 243 ? -24.543 -9.966 21.413 1.00 94.12 243 PRO A O 1
ATOM 1879 N N . ASP A 1 244 ? -25.251 -7.872 21.773 1.00 93.38 244 ASP A N 1
ATOM 1880 C CA . ASP A 1 244 ? -26.688 -8.177 21.732 1.00 93.38 244 ASP A CA 1
ATOM 1881 C C . ASP A 1 244 ? -27.179 -8.702 20.369 1.00 93.38 244 ASP A C 1
ATOM 1883 O O . ASP A 1 244 ? -28.252 -9.296 20.271 1.00 93.38 244 ASP A O 1
ATOM 1887 N N . THR A 1 245 ? -26.424 -8.464 19.293 1.00 93.38 245 THR A N 1
ATOM 1888 C CA . THR A 1 245 ? -26.821 -8.857 17.929 1.00 93.38 245 THR A CA 1
ATOM 1889 C C . THR A 1 245 ? -26.275 -10.217 17.506 1.00 93.38 245 THR A C 1
ATOM 1891 O O . THR A 1 245 ? -26.748 -10.777 16.517 1.00 93.38 245 THR A O 1
ATOM 1894 N N . ILE A 1 246 ? -25.292 -10.768 18.220 1.00 93.94 246 ILE A N 1
ATOM 1895 C CA . ILE A 1 246 ? -24.475 -11.885 17.720 1.00 93.94 246 ILE A CA 1
ATOM 1896 C C . ILE A 1 246 ? -25.256 -13.182 17.583 1.00 93.94 246 ILE A C 1
ATOM 1898 O O . ILE A 1 246 ? -25.107 -13.887 16.582 1.00 93.94 246 ILE A O 1
ATOM 1902 N N . ASP A 1 247 ? -26.149 -13.457 18.528 1.00 92.81 247 ASP A N 1
ATOM 1903 C CA . ASP A 1 247 ? -26.959 -14.674 18.502 1.00 92.81 247 ASP A CA 1
ATOM 1904 C C . ASP A 1 247 ? -27.847 -14.753 17.250 1.00 92.81 247 ASP A C 1
ATOM 1906 O O . ASP A 1 247 ? -28.167 -15.847 16.784 1.00 92.81 247 ASP A O 1
ATOM 1910 N N . SER A 1 248 ? -28.193 -13.606 16.647 1.00 94.94 248 SER A N 1
ATOM 1911 C CA . SER A 1 248 ? -29.019 -13.543 15.432 1.00 94.94 248 SER A CA 1
ATOM 1912 C C . SER A 1 248 ? -28.321 -14.064 14.171 1.00 94.94 248 SER A C 1
ATOM 1914 O O . SER A 1 248 ? -28.986 -14.375 13.181 1.00 94.94 248 SER A O 1
ATOM 1916 N N . TYR A 1 249 ? -26.991 -14.171 14.189 1.00 96.25 249 TYR A N 1
ATOM 1917 C CA . TYR A 1 249 ? -26.213 -14.652 13.047 1.00 96.25 249 TYR A CA 1
ATOM 1918 C C . TYR A 1 249 ? -26.065 -16.168 13.021 1.00 96.25 249 TYR A C 1
ATOM 1920 O O . TYR A 1 249 ? -25.712 -16.710 11.974 1.00 96.25 249 TYR A O 1
ATOM 1928 N N . HIS A 1 250 ? -26.312 -16.843 14.152 1.00 95.94 250 HIS A N 1
ATOM 1929 C CA . HIS A 1 250 ? -26.098 -18.284 14.305 1.00 95.94 250 HIS A CA 1
ATOM 1930 C C . HIS A 1 250 ? -24.714 -18.726 13.786 1.00 95.94 250 HIS A C 1
ATOM 1932 O O . HIS A 1 250 ? -24.593 -19.687 13.024 1.00 95.94 250 HIS A O 1
ATOM 1938 N N . ALA A 1 251 ? -23.675 -17.962 14.140 1.00 97.94 251 ALA A N 1
ATOM 1939 C CA . ALA A 1 251 ? -22.313 -18.194 13.680 1.00 97.94 251 ALA A CA 1
ATOM 1940 C C . ALA A 1 251 ? -21.652 -19.346 14.448 1.00 97.94 251 ALA A C 1
ATOM 1942 O O . ALA A 1 251 ? -21.775 -19.441 15.665 1.00 97.94 251 ALA A O 1
ATOM 1943 N N . ASP A 1 252 ? -20.896 -20.181 13.737 1.00 98.44 252 ASP A N 1
ATOM 1944 C CA . ASP A 1 252 ? -20.037 -21.200 14.347 1.00 98.44 252 ASP A CA 1
ATOM 1945 C C . ASP A 1 252 ? -18.674 -20.616 14.750 1.00 98.44 252 ASP A C 1
ATOM 1947 O O . ASP A 1 252 ? -17.987 -21.173 15.601 1.00 98.44 252 ASP A O 1
ATOM 1951 N N . VAL A 1 253 ? -18.243 -19.537 14.082 1.00 98.50 253 VAL A N 1
ATOM 1952 C CA . VAL A 1 253 ? -16.971 -18.838 14.317 1.00 98.50 253 VAL A CA 1
ATOM 1953 C C . VAL A 1 253 ? -17.166 -17.340 14.112 1.00 98.50 253 VAL A C 1
ATOM 1955 O O . VAL A 1 253 ? -17.779 -16.922 13.126 1.00 98.50 253 VAL A O 1
ATOM 1958 N N . ILE A 1 254 ? -16.586 -16.537 15.003 1.00 98.81 254 ILE A N 1
ATOM 1959 C CA . ILE A 1 254 ? -16.542 -15.076 14.893 1.00 98.81 254 ILE A CA 1
ATOM 1960 C C . ILE A 1 254 ? -15.103 -14.629 14.641 1.00 98.81 254 ILE A C 1
ATOM 1962 O O . ILE A 1 254 ? -14.168 -15.055 15.320 1.00 98.81 254 ILE A O 1
ATOM 1966 N N . VAL A 1 255 ? -14.923 -13.737 13.671 1.00 98.88 255 VAL A N 1
ATOM 1967 C CA . VAL A 1 255 ? -13.637 -13.111 13.362 1.00 98.88 255 VAL A CA 1
ATOM 1968 C C . VAL A 1 255 ? -13.767 -11.596 13.485 1.00 98.88 255 VAL A C 1
ATOM 1970 O O . VAL A 1 255 ? -14.387 -10.935 12.652 1.00 98.88 255 VAL A O 1
ATOM 1973 N N . CYS A 1 256 ? -13.157 -11.041 14.528 1.00 98.75 256 CYS A N 1
ATOM 1974 C CA . CYS A 1 256 ? -13.076 -9.612 14.789 1.00 98.75 256 CYS A CA 1
ATOM 1975 C C . CYS A 1 256 ? -11.917 -8.997 13.993 1.00 98.75 256 CYS A C 1
ATOM 1977 O O . CYS A 1 256 ? -10.744 -9.233 14.284 1.00 98.75 256 CYS A O 1
ATOM 1979 N N . ALA A 1 257 ? -12.259 -8.186 12.993 1.00 98.56 257 ALA A N 1
ATOM 1980 C CA . ALA A 1 257 ? -11.344 -7.462 12.114 1.00 98.56 257 ALA A CA 1
ATOM 1981 C C . ALA A 1 257 ? -11.645 -5.947 12.131 1.00 98.56 257 ALA A C 1
ATOM 1983 O O . ALA A 1 257 ? -11.581 -5.267 11.104 1.00 98.56 257 ALA A O 1
ATOM 1984 N N . SER A 1 258 ? -11.957 -5.403 13.312 1.00 97.81 258 SER A N 1
ATOM 1985 C CA . SER A 1 258 ? -12.418 -4.022 13.554 1.00 97.81 258 SER A CA 1
ATOM 1986 C C . SER A 1 258 ? -11.367 -2.923 13.331 1.00 97.81 258 SER A C 1
ATOM 1988 O O . SER A 1 258 ? -11.653 -1.739 13.530 1.00 97.81 258 SER A O 1
ATOM 1990 N N . GLY A 1 259 ? -10.172 -3.298 12.872 1.00 97.69 259 GLY A N 1
ATOM 1991 C CA . GLY A 1 259 ? -9.121 -2.387 12.437 1.00 97.69 259 GLY A CA 1
ATOM 1992 C C . GLY A 1 259 ? -8.495 -1.567 13.564 1.00 97.69 259 GLY A C 1
ATOM 1993 O O . GLY A 1 259 ? -8.369 -2.009 14.704 1.00 97.69 259 GLY A O 1
ATOM 1994 N N . SER A 1 260 ? -8.074 -0.356 13.222 1.00 97.69 260 SER A N 1
ATOM 1995 C CA . SER A 1 260 ? -7.444 0.595 14.134 1.00 97.69 260 SER A CA 1
ATOM 1996 C C . SER A 1 260 ? -7.893 2.015 13.825 1.00 97.69 260 SER A C 1
ATOM 1998 O O . SER A 1 260 ? -8.347 2.295 12.715 1.00 97.69 260 SER A O 1
ATOM 2000 N N . THR A 1 261 ? -7.744 2.913 14.795 1.00 95.75 261 THR A N 1
ATOM 2001 C CA . THR A 1 261 ? -8.054 4.341 14.645 1.00 95.75 261 THR A CA 1
ATOM 2002 C C . THR A 1 261 ? -6.805 5.196 14.857 1.00 95.75 261 THR A C 1
ATOM 2004 O O . THR A 1 261 ? -5.924 4.792 15.625 1.00 95.75 261 THR A O 1
ATOM 2007 N N . PRO A 1 262 ? -6.703 6.370 14.212 1.00 95.25 262 PRO A N 1
ATOM 2008 C CA . PRO A 1 262 ? -5.600 7.296 14.436 1.00 95.25 262 PRO A CA 1
ATOM 2009 C C . PRO A 1 262 ? -5.458 7.660 15.915 1.00 95.25 262 PRO A C 1
ATOM 2011 O O . PRO A 1 262 ? -6.440 7.775 16.651 1.00 95.25 262 PRO A O 1
ATOM 2014 N N . ARG A 1 263 ? -4.220 7.863 16.364 1.00 95.31 263 ARG A N 1
ATOM 2015 C CA . ARG A 1 263 ? -3.959 8.495 17.658 1.00 95.31 263 ARG A CA 1
ATOM 2016 C C . ARG A 1 263 ? -4.295 9.973 17.559 1.00 95.31 263 ARG A C 1
ATOM 2018 O O . ARG A 1 263 ? -3.757 10.671 16.705 1.00 95.31 263 ARG A O 1
ATOM 2025 N N . HIS A 1 264 ? -5.125 10.446 18.478 1.00 89.25 264 HIS A N 1
ATOM 2026 C CA . HIS A 1 264 ? -5.387 11.868 18.627 1.00 89.25 264 HIS A CA 1
ATOM 2027 C C . HIS A 1 264 ? -4.372 12.496 19.578 1.00 89.25 264 HIS A C 1
ATOM 2029 O O . HIS A 1 264 ? -4.046 11.935 20.626 1.00 89.25 264 HIS A O 1
ATOM 2035 N N . MET A 1 265 ? -3.880 13.668 19.194 1.00 89.25 265 MET A N 1
ATOM 2036 C CA . MET A 1 265 ? -3.050 14.530 20.020 1.00 89.25 265 MET A CA 1
ATOM 2037 C C . MET A 1 265 ? -3.679 15.913 20.019 1.00 89.25 265 MET A C 1
ATOM 2039 O O . MET A 1 265 ? -3.917 16.493 18.960 1.00 89.25 265 MET A O 1
ATOM 2043 N N . GLU A 1 266 ? -3.949 16.424 21.213 1.00 91.25 266 GLU A N 1
ATOM 2044 C CA . GLU A 1 266 ? -4.314 17.820 21.393 1.00 91.25 266 GLU A CA 1
ATOM 2045 C C . GLU A 1 266 ? -3.041 18.663 21.351 1.00 91.25 266 GLU A C 1
ATOM 2047 O O . GLU A 1 266 ? -2.025 18.302 21.948 1.00 91.25 266 GLU A O 1
ATOM 2052 N N . VAL A 1 267 ? -3.096 19.782 20.633 1.00 95.06 267 VAL A N 1
ATOM 2053 C CA . VAL A 1 267 ? -2.029 20.781 20.628 1.00 95.06 267 VAL A CA 1
ATOM 2054 C C . VAL A 1 267 ? -2.610 22.058 21.204 1.00 95.06 267 VAL A C 1
ATOM 2056 O O . VAL A 1 267 ? -3.613 22.564 20.706 1.00 95.06 267 VAL A O 1
ATOM 2059 N N . GLU A 1 268 ? -1.994 22.571 22.265 1.00 96.62 268 GLU A N 1
ATOM 2060 C CA . GLU A 1 268 ? -2.406 23.836 22.868 1.00 96.62 268 GLU A CA 1
ATOM 2061 C C . GLU A 1 268 ? -2.246 24.978 21.854 1.00 96.62 268 GLU A C 1
ATOM 2063 O O . GLU A 1 268 ? -1.218 25.071 21.185 1.00 96.62 268 GLU A O 1
ATOM 2068 N N . GLY A 1 269 ? -3.240 25.860 21.749 1.00 96.50 269 GLY A N 1
ATOM 2069 C CA . GLY A 1 269 ? -3.179 27.073 20.932 1.00 96.50 269 GLY A CA 1
ATOM 2070 C C . GLY A 1 269 ? -4.317 27.198 19.911 1.00 96.50 269 GLY A C 1
ATOM 2071 O O . GLY A 1 269 ? -5.260 26.407 19.941 1.00 96.50 269 GLY A O 1
ATOM 2072 N N . PRO A 1 270 ? -4.280 28.238 19.061 1.00 96.50 270 PRO A N 1
ATOM 2073 C CA . PRO A 1 270 ? -5.423 28.637 18.242 1.00 96.50 270 PRO A CA 1
ATOM 2074 C C . PRO A 1 270 ? -5.500 27.939 16.875 1.00 96.50 270 PRO A C 1
ATOM 2076 O O . PRO A 1 270 ? -6.539 28.031 16.220 1.00 96.50 270 PRO A O 1
ATOM 2079 N N . LEU A 1 271 ? -4.434 27.270 16.415 1.00 97.62 271 LEU A N 1
ATOM 2080 C CA . LEU A 1 271 ? -4.408 26.677 15.076 1.00 97.62 271 LEU A CA 1
ATOM 2081 C C . LEU A 1 271 ? -5.266 25.405 14.984 1.00 97.62 271 LEU A C 1
ATOM 2083 O O . LEU A 1 271 ? -5.332 24.629 15.940 1.00 97.62 271 LEU A O 1
ATOM 2087 N N . PRO A 1 272 ? -5.891 25.139 13.822 1.00 96.88 272 PRO A N 1
ATOM 2088 C CA . PRO A 1 272 ? -6.651 23.917 13.615 1.00 96.88 272 PRO A CA 1
ATOM 2089 C C . PRO A 1 272 ? -5.737 22.688 13.637 1.00 96.88 272 PRO A C 1
ATOM 2091 O O . PRO A 1 272 ? -4.666 22.672 13.024 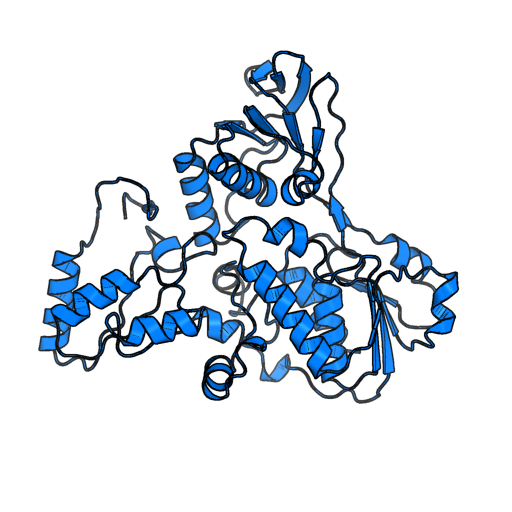1.00 96.88 272 PRO A O 1
ATOM 2094 N N . VAL A 1 273 ? -6.209 21.632 14.302 1.00 97.19 273 VAL A N 1
ATOM 2095 C CA . VAL A 1 273 ? -5.533 20.333 14.386 1.00 97.19 273 VAL A CA 1
ATOM 2096 C C . VAL A 1 273 ? -6.424 19.247 13.780 1.00 97.19 273 VAL A C 1
ATOM 2098 O O . VAL A 1 273 ? -7.613 19.126 14.109 1.00 97.19 273 VAL A O 1
ATOM 2101 N N . ALA A 1 274 ? -5.844 18.442 12.895 1.00 97.12 274 ALA A N 1
ATOM 2102 C CA . ALA A 1 274 ? -6.496 17.291 12.278 1.00 97.12 274 ALA A CA 1
ATOM 2103 C C . ALA A 1 274 ? -5.570 16.073 12.275 1.00 97.12 274 ALA A C 1
ATOM 2105 O O . ALA A 1 274 ? -4.349 16.218 12.331 1.00 97.12 274 ALA A O 1
ATOM 2106 N N . SER A 1 275 ? -6.114 14.864 12.197 1.00 97.56 275 SER A N 1
ATOM 2107 C CA . SER A 1 275 ? -5.316 13.686 11.844 1.00 97.56 275 SER A CA 1
ATOM 2108 C C . SER A 1 275 ? -5.149 13.569 10.327 1.00 97.56 275 SER A C 1
ATOM 2110 O O . SER A 1 275 ? -5.912 14.143 9.548 1.00 97.56 275 SER A O 1
ATOM 2112 N N . ALA A 1 276 ? -4.112 12.852 9.888 1.00 97.62 276 ALA A N 1
ATOM 2113 C CA . ALA A 1 276 ? -3.817 12.697 8.463 1.00 97.62 276 ALA A CA 1
ATOM 2114 C C . ALA A 1 276 ? -5.003 12.117 7.670 1.00 97.62 276 ALA A C 1
ATOM 2116 O O . ALA A 1 276 ? -5.271 12.564 6.561 1.00 97.62 276 ALA A O 1
ATOM 2117 N N . ASP A 1 277 ? -5.751 11.171 8.237 1.00 97.31 277 ASP A N 1
ATOM 2118 C CA . ASP A 1 277 ? -6.945 10.598 7.614 1.00 97.31 277 ASP A CA 1
ATOM 2119 C C . ASP A 1 277 ? -8.097 11.607 7.484 1.00 97.31 277 ASP A C 1
ATOM 2121 O O . ASP A 1 277 ? -8.718 11.653 6.424 1.00 97.31 277 ASP A O 1
ATOM 2125 N N . GLU A 1 278 ? -8.346 12.458 8.488 1.00 97.44 278 GLU A N 1
ATOM 2126 C CA . GLU A 1 278 ? -9.358 13.525 8.398 1.00 97.44 278 GLU A CA 1
ATOM 2127 C C . GLU A 1 278 ? -9.052 14.475 7.227 1.00 97.44 278 GLU A C 1
ATOM 2129 O O . GLU A 1 278 ? -9.962 14.894 6.508 1.00 97.44 278 GLU A O 1
ATOM 2134 N N . VAL A 1 279 ? -7.770 14.797 7.013 1.00 98.00 279 VAL A N 1
ATOM 2135 C CA . VAL A 1 279 ? -7.328 15.670 5.913 1.00 98.00 279 VAL A CA 1
ATOM 2136 C C . VAL A 1 279 ? -7.393 14.955 4.566 1.00 98.00 279 VAL A C 1
ATOM 2138 O O . VAL A 1 279 ? -7.939 15.503 3.610 1.00 98.00 279 VAL A O 1
ATOM 2141 N N . LEU A 1 280 ? -6.893 13.720 4.479 1.00 97.75 280 LEU A N 1
ATOM 2142 C CA . LEU A 1 280 ? -6.933 12.923 3.248 1.00 97.75 280 LEU A CA 1
ATOM 2143 C C . LEU A 1 280 ? -8.376 12.675 2.785 1.00 97.75 280 LEU A C 1
ATOM 2145 O O . LEU A 1 280 ? -8.663 12.719 1.593 1.00 97.75 280 LEU A O 1
ATOM 2149 N N . LEU A 1 281 ? -9.310 12.464 3.713 1.00 96.94 281 LEU A N 1
ATOM 2150 C CA . LEU A 1 281 ? -10.729 12.277 3.399 1.00 96.94 281 LEU A CA 1
ATOM 2151 C C . LEU A 1 281 ? -11.483 13.594 3.156 1.00 96.94 281 LEU A C 1
ATOM 2153 O O . LEU A 1 281 ? -12.682 13.555 2.883 1.00 96.94 281 LEU A O 1
ATOM 2157 N N . GLY A 1 282 ? -10.822 14.751 3.268 1.00 96.62 282 GLY A N 1
ATOM 2158 C CA . GLY A 1 282 ? -11.447 16.066 3.097 1.00 96.62 282 GLY A CA 1
ATOM 2159 C C . GLY A 1 282 ? -12.462 16.423 4.189 1.00 96.62 282 GLY A C 1
ATOM 2160 O O . GLY A 1 282 ? -13.307 17.292 3.987 1.00 96.62 282 GLY A O 1
ATOM 2161 N N . GLN A 1 283 ? -12.408 15.754 5.344 1.00 96.69 283 GLN A N 1
ATOM 2162 C CA . GLN A 1 283 ? -13.268 16.041 6.497 1.00 96.69 283 GLN A CA 1
ATOM 2163 C C . GLN A 1 283 ? -12.826 17.324 7.207 1.00 96.69 283 GLN A C 1
ATOM 2165 O O . GLN A 1 283 ? -13.656 18.068 7.731 1.00 96.69 283 GLN A O 1
ATOM 2170 N N . LYS A 1 284 ? -11.517 17.604 7.190 1.00 96.06 284 LYS A N 1
ATOM 2171 C CA . LYS A 1 284 ? -10.925 18.867 7.634 1.00 96.06 284 LYS A CA 1
ATOM 2172 C C . LYS A 1 284 ? -9.988 19.409 6.564 1.00 96.06 284 LYS A C 1
ATOM 2174 O O . LYS A 1 284 ? -9.101 18.708 6.091 1.00 96.06 284 LYS A O 1
ATOM 2179 N N . ASN A 1 285 ? -10.161 20.682 6.227 1.00 94.88 285 ASN A N 1
ATOM 2180 C CA . ASN A 1 285 ? -9.327 21.361 5.243 1.00 94.88 285 ASN A CA 1
ATOM 2181 C C . ASN A 1 285 ? -8.185 22.088 5.957 1.00 94.88 285 ASN A C 1
ATOM 2183 O O . ASN A 1 285 ? -8.421 23.086 6.635 1.00 94.88 285 ASN A O 1
ATOM 2187 N N . ILE A 1 286 ? -6.962 21.584 5.800 1.00 96.50 286 ILE A N 1
ATOM 2188 C CA . ILE A 1 286 ? -5.726 22.232 6.253 1.00 96.50 286 ILE A CA 1
ATOM 2189 C C . ILE A 1 286 ? -4.817 22.398 5.031 1.00 96.50 286 ILE A C 1
ATOM 2191 O O . ILE A 1 286 ? -4.489 21.421 4.360 1.00 96.50 286 ILE A O 1
ATOM 2195 N N . SER A 1 287 ? -4.440 23.639 4.728 1.00 95.75 287 SER A N 1
ATOM 2196 C CA . SER A 1 287 ? -3.643 24.023 3.556 1.00 95.75 287 SER A CA 1
ATOM 2197 C C . SER A 1 287 ? -2.825 25.281 3.851 1.00 95.75 287 SER A C 1
ATOM 2199 O O . SER A 1 287 ? -3.063 25.931 4.864 1.00 95.75 287 SER A O 1
ATOM 2201 N N . GLY A 1 288 ? -1.927 25.672 2.944 1.00 97.19 288 GLY A N 1
ATOM 2202 C CA . GLY A 1 288 ? -1.021 26.803 3.165 1.00 97.19 288 GLY A CA 1
ATOM 2203 C C . GLY A 1 288 ? 0.275 26.301 3.785 1.00 97.19 288 GLY A C 1
ATOM 2204 O O . GLY A 1 288 ? 0.874 25.374 3.248 1.00 97.19 288 GLY A O 1
ATOM 2205 N N . ASN A 1 289 ? 0.703 26.874 4.903 1.00 98.38 289 ASN A N 1
ATOM 2206 C CA . ASN A 1 289 ? 1.842 26.393 5.679 1.00 98.38 289 ASN A CA 1
ATOM 2207 C C . ASN A 1 289 ? 1.365 25.334 6.677 1.00 98.38 289 ASN A C 1
ATOM 2209 O O . ASN A 1 289 ? 0.556 25.613 7.556 1.00 98.38 289 ASN A O 1
ATOM 2213 N N . VAL A 1 290 ? 1.841 24.104 6.553 1.00 98.56 290 VAL A N 1
ATOM 2214 C CA . VAL A 1 290 ? 1.332 22.965 7.320 1.00 98.56 290 VAL A CA 1
ATOM 2215 C C . VAL A 1 290 ? 2.464 22.309 8.087 1.00 98.56 290 VAL A C 1
ATOM 2217 O O . VAL A 1 290 ? 3.479 21.927 7.506 1.00 98.56 290 VAL A O 1
ATOM 2220 N N . VAL A 1 291 ? 2.257 22.112 9.389 1.00 98.75 291 VAL A N 1
ATOM 2221 C CA . VAL A 1 291 ? 3.160 21.312 10.222 1.00 98.75 291 VAL A CA 1
ATOM 2222 C C . VAL A 1 291 ? 2.571 19.921 10.418 1.00 98.75 291 VAL A C 1
ATOM 2224 O O . VAL A 1 291 ? 1.479 19.771 10.961 1.00 98.75 291 VAL A O 1
ATOM 2227 N N . ILE A 1 292 ? 3.304 18.893 9.998 1.00 98.75 292 ILE A N 1
ATOM 2228 C CA . ILE A 1 292 ? 2.954 17.490 10.220 1.00 98.75 292 ILE A CA 1
ATOM 2229 C C . ILE A 1 292 ? 3.751 16.962 11.413 1.00 98.75 292 ILE A C 1
ATOM 2231 O O . ILE A 1 292 ? 4.981 16.964 11.395 1.00 98.75 292 ILE A O 1
ATOM 2235 N N . ILE A 1 293 ? 3.055 16.476 12.439 1.00 98.56 293 ILE A N 1
ATOM 2236 C CA . ILE A 1 293 ? 3.645 15.798 13.596 1.00 98.56 293 ILE A CA 1
ATOM 2237 C C . ILE A 1 293 ? 3.744 14.302 13.295 1.00 98.56 293 ILE A C 1
ATOM 2239 O O . ILE A 1 293 ? 2.722 13.629 13.145 1.00 98.56 293 ILE A O 1
ATOM 2243 N N . GLY A 1 294 ? 4.968 13.782 13.265 1.00 98.12 294 GLY A N 1
ATOM 2244 C CA . GLY A 1 294 ? 5.287 12.398 12.929 1.00 98.12 294 GLY A CA 1
ATOM 2245 C C . GLY A 1 294 ? 5.768 12.265 11.486 1.00 98.12 294 GLY A C 1
ATOM 2246 O O . GLY A 1 294 ? 4.990 12.368 10.541 1.00 98.12 294 GLY A O 1
ATOM 2247 N N . GLY A 1 295 ? 7.056 11.979 11.327 1.00 97.56 295 GLY A N 1
ATOM 2248 C CA . GLY A 1 295 ? 7.749 11.723 10.068 1.00 97.56 295 GLY A CA 1
ATOM 2249 C C . GLY A 1 295 ? 7.826 10.243 9.702 1.00 97.56 295 GLY A C 1
ATOM 2250 O O . GLY A 1 295 ? 8.749 9.832 9.010 1.00 97.56 295 GLY A O 1
ATOM 2251 N N . GLY A 1 296 ? 6.882 9.418 10.160 1.00 96.94 296 GLY A N 1
ATOM 2252 C CA . GLY A 1 296 ? 6.705 8.057 9.646 1.00 96.94 296 GLY A CA 1
ATOM 2253 C C . GLY A 1 296 ? 6.154 8.042 8.212 1.00 96.94 296 GLY A C 1
ATOM 2254 O O . GLY A 1 296 ? 5.835 9.086 7.645 1.00 96.94 296 GLY A O 1
ATOM 2255 N N . LEU A 1 297 ? 5.972 6.844 7.641 1.00 96.44 297 LEU A N 1
ATOM 2256 C CA . LEU A 1 297 ? 5.508 6.658 6.255 1.00 96.44 297 LEU A CA 1
ATOM 2257 C C . LEU A 1 297 ? 4.266 7.504 5.914 1.00 96.44 297 LEU A C 1
ATOM 2259 O O . LEU A 1 297 ? 4.287 8.253 4.942 1.00 96.44 297 LEU A O 1
ATOM 2263 N N . VAL A 1 298 ? 3.218 7.432 6.743 1.00 97.12 298 VAL A N 1
ATOM 2264 C CA . VAL A 1 298 ? 1.960 8.170 6.525 1.00 97.12 298 VAL A CA 1
ATOM 2265 C C . VAL A 1 298 ? 2.183 9.684 6.532 1.00 97.12 298 VAL A C 1
ATOM 2267 O O . VAL A 1 298 ? 1.646 10.378 5.671 1.00 97.12 298 VAL A O 1
ATOM 2270 N N . GLY A 1 299 ? 2.990 10.203 7.459 1.00 98.00 299 GLY A N 1
ATOM 2271 C CA . GLY A 1 299 ? 3.251 11.637 7.580 1.00 98.00 299 GLY A CA 1
ATOM 2272 C C . GLY A 1 299 ? 4.037 12.176 6.390 1.00 98.00 299 GLY A C 1
ATOM 2273 O O . GLY A 1 299 ? 3.649 13.182 5.799 1.00 98.00 299 GLY A O 1
ATOM 2274 N N . CYS A 1 300 ? 5.083 11.459 5.973 1.00 98.31 300 CYS A N 1
ATOM 2275 C CA . CYS A 1 300 ? 5.878 11.816 4.799 1.00 98.31 300 CYS A CA 1
ATOM 2276 C C . CYS A 1 300 ? 5.061 11.755 3.500 1.00 98.31 300 CYS A C 1
ATOM 2278 O O . CYS A 1 300 ? 5.101 12.695 2.707 1.00 98.31 300 CYS A O 1
ATOM 2280 N N . GLU A 1 301 ? 4.279 10.694 3.285 1.00 98.19 301 GLU A N 1
ATOM 2281 C CA . GLU A 1 301 ? 3.424 10.568 2.097 1.00 98.19 301 GLU A CA 1
ATOM 2282 C C . GLU A 1 301 ? 2.312 11.624 2.070 1.00 98.19 301 GLU A C 1
ATOM 2284 O O . GLU A 1 301 ? 2.038 12.197 1.015 1.00 98.19 301 GLU A O 1
ATOM 2289 N N . THR A 1 302 ? 1.712 11.933 3.225 1.00 98.44 302 THR A N 1
ATOM 2290 C CA . THR A 1 302 ? 0.729 13.022 3.350 1.00 98.44 302 THR A CA 1
ATOM 2291 C C . THR A 1 302 ? 1.373 14.367 3.020 1.00 98.44 302 THR A C 1
ATOM 2293 O O . THR A 1 302 ? 0.785 15.162 2.290 1.00 98.44 302 THR A O 1
ATOM 2296 N N . GLY A 1 303 ? 2.603 14.607 3.483 1.00 98.38 303 GLY A N 1
ATOM 2297 C CA . GLY A 1 303 ? 3.366 15.808 3.150 1.00 98.38 303 GLY A CA 1
ATOM 2298 C C . GLY A 1 303 ? 3.623 15.948 1.652 1.00 98.38 303 GLY A C 1
ATOM 2299 O O . GLY A 1 303 ? 3.309 16.984 1.070 1.00 98.38 303 GLY A O 1
ATOM 2300 N N . ILE A 1 304 ? 4.099 14.886 0.995 1.00 98.25 304 ILE A N 1
ATOM 2301 C CA . ILE A 1 304 ? 4.286 14.865 -0.465 1.00 98.25 304 ILE A CA 1
ATOM 2302 C C . ILE A 1 304 ? 2.960 15.167 -1.175 1.00 98.25 304 ILE A C 1
ATOM 2304 O O . ILE A 1 304 ? 2.898 16.038 -2.040 1.00 98.25 304 ILE A O 1
ATOM 2308 N N . TRP A 1 305 ? 1.872 14.514 -0.772 1.00 98.31 305 TRP A N 1
ATOM 2309 C CA . TRP A 1 305 ? 0.554 14.734 -1.365 1.00 98.31 305 TRP A CA 1
ATOM 2310 C C . TRP A 1 305 ? 0.030 16.172 -1.181 1.00 98.31 305 TRP A C 1
ATOM 2312 O O . TRP A 1 305 ? -0.586 16.725 -2.095 1.00 98.31 305 TRP A O 1
ATOM 2322 N N . LEU A 1 306 ? 0.291 16.809 -0.036 1.00 98.31 306 LEU A N 1
ATOM 2323 C CA . LEU A 1 306 ? -0.085 18.204 0.222 1.00 98.31 306 LEU A CA 1
ATOM 2324 C C . LEU A 1 306 ? 0.764 19.202 -0.573 1.00 98.31 306 LEU A C 1
ATOM 2326 O O . LEU A 1 306 ? 0.221 20.179 -1.088 1.00 98.31 306 LEU A O 1
ATOM 2330 N N . THR A 1 307 ? 2.070 18.959 -0.724 1.00 98.12 307 THR A N 1
ATOM 2331 C CA . THR A 1 307 ? 2.929 19.826 -1.558 1.00 98.12 307 THR A CA 1
ATOM 2332 C C . THR A 1 307 ? 2.512 19.806 -3.026 1.00 98.12 307 THR A C 1
ATOM 2334 O O . THR A 1 307 ? 2.491 20.847 -3.678 1.00 98.12 307 THR A O 1
ATOM 2337 N N . GLN A 1 308 ? 2.068 18.652 -3.534 1.00 95.62 308 GLN A N 1
ATOM 2338 C CA . GLN A 1 308 ? 1.501 18.518 -4.882 1.00 95.62 308 GLN A CA 1
ATOM 2339 C C . GLN A 1 308 ? 0.186 19.296 -5.068 1.00 95.62 308 GLN A C 1
ATOM 2341 O O . GLN A 1 308 ? -0.209 19.572 -6.198 1.00 95.62 308 GLN A O 1
ATOM 2346 N N . GLN A 1 309 ? -0.473 19.678 -3.973 1.00 96.12 309 GLN A N 1
ATOM 2347 C CA . GLN A 1 309 ? -1.657 20.543 -3.962 1.00 96.12 309 GLN A CA 1
ATOM 2348 C C . GLN A 1 309 ? -1.336 22.013 -3.657 1.00 96.12 309 GLN A C 1
ATOM 2350 O O . GLN A 1 309 ? -2.247 22.832 -3.569 1.00 96.12 309 GLN A O 1
ATOM 2355 N N . GLY A 1 310 ? -0.054 22.364 -3.521 1.00 97.38 310 GLY A N 1
ATOM 2356 C CA . GLY A 1 310 ? 0.403 23.740 -3.333 1.00 97.38 310 GLY A CA 1
ATOM 2357 C C . GLY A 1 310 ? 0.621 24.171 -1.882 1.00 97.38 310 GLY A C 1
ATOM 2358 O O . GLY A 1 310 ? 0.876 25.350 -1.655 1.00 97.38 310 GLY A O 1
ATOM 2359 N N . SER A 1 311 ? 0.550 23.261 -0.906 1.00 98.31 311 SER A N 1
ATOM 2360 C CA . SER A 1 311 ? 0.907 23.576 0.485 1.00 98.31 311 SER A CA 1
ATOM 2361 C C . SER A 1 311 ? 2.427 23.575 0.701 1.00 98.31 311 SER A C 1
ATOM 2363 O O . SER A 1 311 ? 3.157 22.798 0.087 1.00 98.31 311 SER A O 1
ATOM 2365 N N . HIS A 1 312 ? 2.902 24.398 1.630 1.00 98.50 312 HIS A N 1
ATOM 2366 C CA . HIS A 1 312 ? 4.254 24.343 2.179 1.00 98.50 312 HIS A CA 1
ATOM 2367 C C . HIS A 1 312 ? 4.240 23.449 3.413 1.00 98.50 312 HIS A C 1
ATOM 2369 O O . HIS A 1 312 ? 3.467 23.689 4.336 1.00 98.50 312 HIS A O 1
ATOM 2375 N N . VAL A 1 313 ? 5.061 22.402 3.430 1.00 98.75 313 VAL A N 1
ATOM 2376 C CA . VAL A 1 313 ? 4.999 21.382 4.481 1.00 98.75 313 VAL A CA 1
ATOM 2377 C C . VAL A 1 313 ? 6.292 21.355 5.279 1.00 98.75 313 VAL A C 1
ATOM 2379 O O . VAL A 1 313 ? 7.380 21.261 4.713 1.00 98.75 313 VAL A O 1
ATOM 2382 N N . THR A 1 314 ? 6.152 21.353 6.601 1.00 98.81 314 THR A N 1
ATOM 2383 C CA . THR A 1 314 ? 7.221 21.014 7.537 1.00 98.81 314 THR A CA 1
ATOM 2384 C C . THR A 1 314 ? 6.849 19.749 8.304 1.00 98.81 314 THR A C 1
ATOM 2386 O O . THR A 1 314 ? 5.771 19.662 8.885 1.00 98.81 314 THR A O 1
ATOM 2389 N N . VAL A 1 315 ? 7.741 18.764 8.337 1.00 98.81 315 VAL A N 1
ATOM 2390 C CA . VAL A 1 315 ? 7.595 17.530 9.117 1.00 98.81 315 VAL A CA 1
ATOM 2391 C C . VAL A 1 315 ? 8.414 17.645 10.397 1.00 98.81 315 VAL A C 1
ATOM 2393 O O . VAL A 1 315 ? 9.606 17.946 10.358 1.00 98.81 315 VAL A O 1
ATOM 2396 N N . VAL A 1 316 ? 7.781 17.375 11.534 1.00 98.69 316 VAL A N 1
ATOM 2397 C CA . VAL A 1 316 ? 8.410 17.354 12.858 1.00 98.69 316 VAL A CA 1
ATOM 2398 C C . VAL A 1 316 ? 8.390 15.919 13.374 1.00 98.69 316 VAL A C 1
ATOM 2400 O O . VAL A 1 316 ? 7.324 15.348 13.605 1.00 98.69 316 VAL A O 1
ATOM 2403 N N . GLU A 1 317 ? 9.572 15.335 13.543 1.00 98.38 317 GLU A N 1
ATOM 2404 C CA . GLU A 1 317 ? 9.784 13.960 13.989 1.00 98.38 317 GLU A CA 1
ATOM 2405 C C . GLU A 1 317 ? 10.570 13.954 15.303 1.00 98.38 317 GLU A C 1
ATOM 2407 O O . GLU A 1 317 ? 11.607 14.608 15.434 1.00 98.38 317 GLU A O 1
ATOM 2412 N N . ILE A 1 318 ? 10.074 13.200 16.283 1.00 97.69 318 ILE A N 1
ATOM 2413 C CA . ILE A 1 318 ? 10.705 13.103 17.600 1.00 97.69 318 ILE A CA 1
ATOM 2414 C C . ILE A 1 318 ? 11.939 12.198 17.568 1.00 97.69 318 ILE A C 1
ATOM 2416 O O . ILE A 1 318 ? 12.879 12.410 18.331 1.00 97.69 318 ILE A O 1
ATOM 2420 N N . ALA A 1 319 ? 11.944 11.202 16.684 1.00 97.19 319 ALA A N 1
ATOM 2421 C CA . ALA A 1 319 ? 13.061 10.307 16.458 1.00 97.19 319 ALA A CA 1
ATOM 2422 C C . ALA A 1 319 ? 14.217 10.994 15.716 1.00 97.19 319 ALA A C 1
ATOM 2424 O O . ALA A 1 319 ? 14.109 12.106 15.196 1.00 97.19 319 ALA A O 1
ATOM 2425 N N . ASP A 1 320 ? 15.345 10.291 15.667 1.00 96.56 320 ASP A N 1
ATOM 2426 C CA . ASP A 1 320 ? 16.569 10.731 15.000 1.00 96.56 320 ASP A CA 1
ATOM 2427 C C . ASP A 1 320 ? 16.419 10.792 13.474 1.00 96.56 320 ASP A C 1
ATOM 2429 O O . ASP A 1 320 ? 17.067 11.614 12.825 1.00 96.56 320 ASP A O 1
ATOM 2433 N N . GLU A 1 321 ? 15.551 9.942 12.925 1.00 96.69 321 GLU A N 1
ATOM 2434 C CA . GLU A 1 321 ? 15.350 9.724 11.496 1.00 96.69 321 GLU A CA 1
ATOM 2435 C C . GLU A 1 321 ? 13.852 9.655 11.171 1.00 96.69 321 GLU A C 1
ATOM 2437 O O . GLU A 1 321 ? 13.046 9.145 11.954 1.00 96.69 321 GLU A O 1
ATOM 2442 N N . ILE A 1 322 ? 13.490 10.134 9.983 1.00 97.38 322 ILE A N 1
ATOM 2443 C CA . ILE A 1 322 ? 12.162 9.925 9.398 1.00 97.38 322 ILE A CA 1
ATOM 2444 C C . ILE A 1 322 ? 12.035 8.507 8.822 1.00 97.38 322 ILE A C 1
ATOM 2446 O O . ILE A 1 322 ? 12.995 7.740 8.772 1.00 97.38 322 ILE A O 1
ATOM 2450 N N . LEU A 1 323 ? 10.829 8.139 8.386 1.00 96.25 323 LEU A N 1
ATOM 2451 C CA . LEU A 1 323 ? 10.496 6.857 7.755 1.00 96.25 323 LEU A CA 1
ATOM 2452 C C . LEU A 1 323 ? 10.830 5.621 8.611 1.00 96.25 323 LEU A C 1
ATOM 2454 O O . LEU A 1 323 ? 10.831 4.506 8.097 1.00 96.25 323 LEU A O 1
ATOM 2458 N N . GLY A 1 324 ? 11.076 5.811 9.912 1.00 92.38 324 GLY A N 1
ATOM 2459 C CA . GLY A 1 324 ? 11.513 4.763 10.835 1.00 92.38 324 GLY A CA 1
ATOM 2460 C C . GLY A 1 324 ? 13.002 4.409 10.743 1.00 92.38 324 GLY A C 1
ATOM 2461 O O . GLY A 1 324 ? 13.415 3.442 11.379 1.00 92.38 324 GLY A O 1
ATOM 2462 N N . GLY A 1 325 ? 13.794 5.172 9.982 1.00 91.62 325 GLY A N 1
ATOM 2463 C CA . GLY A 1 325 ? 15.226 4.946 9.787 1.00 91.62 325 GLY A CA 1
ATOM 2464 C C . GLY A 1 325 ? 15.561 3.766 8.870 1.00 91.62 325 GLY A C 1
ATOM 2465 O O . GLY A 1 325 ? 14.709 3.195 8.175 1.00 91.62 325 GLY A O 1
ATOM 2466 N N . ALA A 1 326 ? 16.843 3.400 8.855 1.00 84.12 326 ALA A N 1
ATOM 2467 C CA . ALA A 1 326 ? 17.362 2.355 7.979 1.00 84.12 326 ALA A CA 1
ATOM 2468 C C . ALA A 1 326 ? 16.702 0.984 8.241 1.00 84.12 326 ALA A C 1
ATOM 2470 O O . ALA A 1 326 ? 16.731 0.449 9.348 1.00 84.12 326 ALA A O 1
ATOM 2471 N N . GLY A 1 327 ? 16.149 0.382 7.184 1.00 83.38 327 GLY A N 1
ATOM 2472 C CA . GLY A 1 327 ? 15.542 -0.954 7.224 1.00 83.38 327 GLY A CA 1
ATOM 2473 C C . GLY A 1 327 ? 14.069 -0.994 7.645 1.00 83.38 327 GLY A C 1
ATOM 2474 O O . GLY A 1 327 ? 13.471 -2.067 7.600 1.00 83.38 327 GLY A O 1
ATOM 2475 N N . ALA A 1 328 ? 13.461 0.145 7.996 1.00 89.62 328 ALA A N 1
ATOM 2476 C CA . ALA A 1 328 ? 12.029 0.217 8.299 1.00 89.62 328 ALA A CA 1
ATOM 2477 C C . ALA A 1 328 ? 11.136 0.080 7.052 1.00 89.62 328 ALA A C 1
ATOM 2479 O O . ALA A 1 328 ? 9.993 -0.360 7.158 1.00 89.62 328 ALA A O 1
ATOM 2480 N N . LEU A 1 329 ? 11.666 0.430 5.876 1.00 92.75 329 LEU A N 1
ATOM 2481 C CA . LEU A 1 329 ? 11.014 0.284 4.577 1.00 92.75 329 LEU A CA 1
ATOM 2482 C C . LEU A 1 329 ? 11.953 -0.427 3.590 1.00 92.75 329 LEU A C 1
ATOM 2484 O O . LEU A 1 329 ? 13.177 -0.295 3.698 1.00 92.75 329 LEU A O 1
ATOM 2488 N N . PRO A 1 330 ? 11.416 -1.118 2.569 1.00 93.62 330 PRO A N 1
ATOM 2489 C CA . PRO A 1 330 ? 12.216 -1.627 1.464 1.00 93.62 330 PRO A CA 1
ATOM 2490 C C . PRO A 1 330 ? 13.005 -0.501 0.787 1.00 93.62 330 PRO A C 1
ATOM 2492 O O . PRO A 1 330 ? 12.454 0.564 0.505 1.00 93.62 330 PRO A O 1
ATOM 2495 N N . HIS A 1 331 ? 14.280 -0.756 0.475 1.00 92.00 331 HIS A N 1
ATOM 2496 C CA . HIS A 1 331 ? 15.240 0.260 0.016 1.00 92.00 331 HIS A CA 1
ATOM 2497 C C . HIS A 1 331 ? 14.719 1.152 -1.120 1.00 92.00 331 HIS A C 1
ATOM 2499 O O . HIS A 1 331 ? 14.880 2.364 -1.087 1.00 92.00 331 HIS A O 1
ATOM 2505 N N . MET A 1 332 ? 14.045 0.567 -2.107 1.00 93.06 332 MET A N 1
ATOM 2506 C CA . MET A 1 332 ? 13.484 1.270 -3.262 1.00 93.06 332 MET A CA 1
ATOM 2507 C C . MET A 1 332 ? 12.440 2.311 -2.847 1.00 93.06 332 MET A C 1
ATOM 2509 O O . MET A 1 332 ? 12.426 3.419 -3.373 1.00 93.06 332 MET A O 1
ATOM 2513 N N . ASN A 1 333 ? 11.555 1.948 -1.914 1.00 95.31 333 ASN A N 1
ATOM 2514 C CA . ASN A 1 333 ? 10.516 2.839 -1.407 1.00 95.31 333 ASN A CA 1
ATOM 2515 C C . ASN A 1 333 ? 11.124 3.89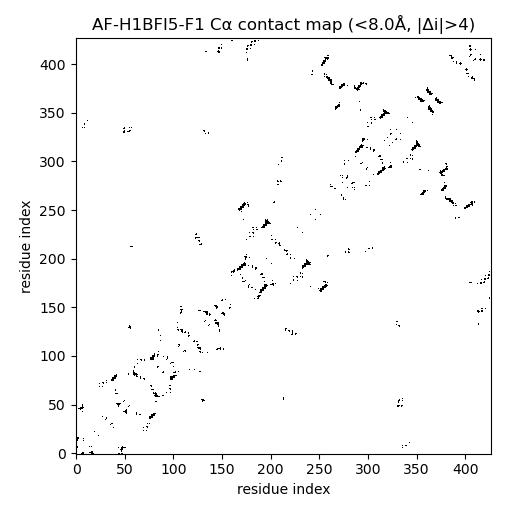5 -0.488 1.00 95.31 333 ASN A C 1
ATOM 2517 O O . ASN A 1 333 ? 10.738 5.052 -0.587 1.00 95.31 333 ASN A O 1
ATOM 2521 N N . HIS A 1 334 ? 12.070 3.496 0.366 1.00 94.75 334 HIS A N 1
ATOM 2522 C CA . HIS A 1 334 ? 12.761 4.394 1.286 1.00 94.75 334 HIS A CA 1
ATOM 2523 C C . HIS A 1 334 ? 13.525 5.489 0.531 1.00 94.75 334 HIS A C 1
ATOM 2525 O O . HIS A 1 334 ? 13.193 6.661 0.662 1.00 94.75 334 HIS A O 1
ATOM 2531 N N . PHE A 1 335 ? 14.464 5.106 -0.340 1.00 93.62 335 PHE A N 1
ATOM 2532 C CA . PHE A 1 335 ? 15.310 6.063 -1.057 1.00 93.62 335 PHE A CA 1
ATOM 2533 C C . PHE A 1 335 ? 14.507 6.980 -1.976 1.00 93.62 335 PHE A C 1
ATOM 2535 O O . PHE A 1 335 ? 14.789 8.171 -2.054 1.00 93.62 335 PHE A O 1
ATOM 2542 N N . MET A 1 336 ? 13.474 6.460 -2.650 1.00 95.38 336 MET A N 1
ATOM 2543 C CA . MET A 1 336 ? 12.641 7.324 -3.485 1.00 95.38 336 MET A CA 1
ATOM 2544 C C . MET A 1 336 ? 11.831 8.318 -2.647 1.00 95.38 336 MET A C 1
ATOM 2546 O O . MET A 1 336 ? 11.651 9.449 -3.081 1.00 95.38 336 MET A O 1
ATOM 2550 N N . LEU A 1 337 ? 11.343 7.930 -1.463 1.00 96.00 337 LEU A N 1
ATOM 2551 C CA . LEU A 1 337 ? 10.643 8.861 -0.576 1.00 96.00 337 LEU A CA 1
ATOM 2552 C C . LEU A 1 337 ? 11.563 9.966 -0.063 1.00 96.00 337 LEU A C 1
ATOM 2554 O O . LEU A 1 337 ? 11.145 11.118 -0.059 1.00 96.00 337 LEU A O 1
ATOM 2558 N N . GLU A 1 338 ? 12.790 9.640 0.345 1.00 95.00 338 GLU A N 1
ATOM 2559 C CA . GLU A 1 338 ? 13.774 10.644 0.774 1.00 95.00 338 GLU A CA 1
ATOM 2560 C C . GLU A 1 338 ? 14.090 11.645 -0.347 1.00 95.00 338 GLU A C 1
ATOM 2562 O O . GLU A 1 338 ? 14.072 12.863 -0.132 1.00 95.00 338 GLU A O 1
ATOM 2567 N N . ASP A 1 339 ? 14.303 11.140 -1.565 1.00 95.31 339 ASP A N 1
ATOM 2568 C CA . ASP A 1 339 ? 14.491 11.980 -2.746 1.00 95.31 339 ASP A CA 1
ATOM 2569 C C . ASP A 1 339 ? 13.247 12.845 -3.018 1.00 95.31 339 ASP A C 1
ATOM 2571 O O . ASP A 1 339 ? 13.382 14.036 -3.295 1.00 95.31 339 ASP A O 1
ATOM 2575 N N . LEU A 1 340 ? 12.031 12.293 -2.900 1.00 97.00 340 LEU A N 1
ATOM 2576 C CA . LEU A 1 340 ? 10.777 13.034 -3.095 1.00 97.00 340 LEU A CA 1
ATOM 2577 C C . LEU A 1 340 ? 10.567 14.123 -2.037 1.00 97.00 340 LEU A C 1
ATOM 2579 O O . LEU A 1 340 ? 10.136 15.220 -2.382 1.00 97.00 340 LEU A O 1
ATOM 2583 N N . ILE A 1 341 ? 10.886 13.856 -0.769 1.00 97.44 341 ILE A N 1
ATOM 2584 C CA . ILE A 1 341 ? 10.838 14.845 0.320 1.00 97.44 341 ILE A CA 1
ATOM 2585 C C . ILE A 1 341 ? 11.739 16.035 -0.017 1.00 97.44 341 ILE A C 1
ATOM 2587 O O . ILE A 1 341 ? 11.316 17.189 0.083 1.00 97.44 341 ILE A O 1
ATOM 2591 N N . THR A 1 342 ? 12.954 15.747 -0.485 1.00 95.75 342 THR A N 1
ATOM 2592 C CA . THR A 1 342 ? 13.931 16.766 -0.883 1.00 95.75 342 THR A CA 1
ATOM 2593 C C . THR A 1 342 ? 13.459 17.531 -2.122 1.00 95.75 342 THR A C 1
ATOM 2595 O O . THR A 1 342 ? 13.472 18.763 -2.140 1.00 95.75 342 THR A O 1
ATOM 2598 N N . TYR A 1 343 ? 12.982 16.819 -3.145 1.00 96.44 343 TYR A N 1
ATOM 2599 C CA . TYR A 1 343 ? 12.480 17.387 -4.397 1.00 96.44 343 TYR A CA 1
ATOM 2600 C C . TYR A 1 343 ? 11.290 18.328 -4.178 1.00 96.44 343 TYR A C 1
ATOM 2602 O O . TYR A 1 343 ? 11.248 19.426 -4.735 1.00 96.44 343 TYR A O 1
ATOM 2610 N N . HIS A 1 344 ? 10.360 17.940 -3.304 1.00 97.06 344 HIS A N 1
ATOM 2611 C CA . HIS A 1 344 ? 9.203 18.746 -2.924 1.00 97.06 344 HIS A CA 1
ATOM 2612 C C . HIS A 1 344 ? 9.509 19.819 -1.867 1.00 97.06 344 HIS A C 1
ATOM 2614 O O . HIS A 1 344 ? 8.597 20.536 -1.460 1.00 97.06 344 HIS A O 1
ATOM 2620 N N . ARG A 1 345 ? 10.781 19.978 -1.465 1.00 97.38 345 ARG A N 1
ATOM 2621 C CA . ARG A 1 345 ? 11.245 20.991 -0.500 1.00 97.38 345 ARG A CA 1
ATOM 2622 C C . ARG A 1 345 ? 10.475 20.943 0.822 1.00 97.38 345 ARG A C 1
ATOM 2624 O O . ARG A 1 345 ? 10.100 21.979 1.364 1.00 97.38 345 ARG A O 1
ATOM 2631 N N . ILE A 1 346 ? 10.213 19.735 1.310 1.00 98.44 346 ILE A N 1
ATOM 2632 C CA . ILE A 1 346 ? 9.603 19.532 2.622 1.00 98.44 346 ILE A CA 1
ATOM 2633 C C . ILE A 1 346 ? 10.686 19.758 3.677 1.00 98.44 346 ILE A C 1
ATOM 2635 O O . ILE A 1 346 ? 11.690 19.045 3.702 1.00 98.44 346 ILE A O 1
ATOM 2639 N N . ASP A 1 347 ? 10.476 20.734 4.557 1.00 97.94 347 ASP A N 1
ATOM 2640 C CA . ASP A 1 347 ? 11.384 20.980 5.676 1.00 97.94 347 ASP A CA 1
ATOM 2641 C C . ASP A 1 347 ? 11.223 19.873 6.720 1.00 97.94 347 ASP A C 1
ATOM 2643 O O . ASP A 1 347 ? 10.106 19.543 7.116 1.00 97.94 347 ASP A O 1
ATOM 2647 N N . VAL A 1 348 ? 12.326 19.298 7.199 1.00 98.31 348 VAL A N 1
ATOM 2648 C CA . VAL A 1 348 ? 12.293 18.194 8.168 1.00 98.31 348 VAL A CA 1
ATOM 2649 C C . VAL A 1 348 ? 13.054 18.574 9.433 1.00 98.31 348 VAL A C 1
ATOM 2651 O O . VAL A 1 348 ? 14.233 18.925 9.395 1.00 98.31 348 VAL A O 1
ATOM 2654 N N . HIS A 1 349 ? 12.377 18.457 10.571 1.00 98.31 349 HIS A N 1
ATOM 2655 C CA . HIS A 1 349 ? 12.922 18.661 11.906 1.00 98.31 349 HIS A CA 1
ATOM 2656 C C . HIS A 1 349 ? 12.873 17.346 12.691 1.00 98.31 349 HIS A C 1
ATOM 2658 O O . HIS A 1 349 ? 11.846 17.017 13.277 1.00 98.31 349 HIS A O 1
ATOM 2664 N N . THR A 1 350 ? 13.980 16.598 12.709 1.00 98.25 350 THR A N 1
ATOM 2665 C CA . THR A 1 350 ? 14.150 15.414 13.574 1.00 98.25 350 THR A CA 1
ATOM 2666 C C . THR A 1 350 ? 14.550 15.817 14.994 1.00 98.25 350 THR A C 1
ATOM 2668 O O . THR A 1 350 ? 14.894 16.979 15.246 1.00 98.25 350 THR A O 1
ATOM 2671 N N . LYS A 1 351 ? 14.505 14.874 15.946 1.00 98.25 351 LYS A N 1
ATOM 2672 C CA . LYS A 1 351 ? 14.787 15.119 17.375 1.00 98.25 351 LYS A CA 1
ATOM 2673 C C . LYS A 1 351 ? 13.988 16.293 17.939 1.00 98.25 351 LYS A C 1
ATOM 2675 O O . LYS A 1 351 ? 14.483 17.032 18.792 1.00 98.25 351 LYS A O 1
ATOM 2680 N N . SER A 1 352 ? 12.792 16.509 17.401 1.00 98.38 352 SER A N 1
ATOM 2681 C CA . SER A 1 352 ? 12.001 17.705 17.650 1.00 98.38 352 SER A CA 1
ATOM 2682 C C . SER A 1 352 ? 10.551 17.339 17.936 1.00 98.38 352 SER A C 1
ATOM 2684 O O . SER A 1 352 ? 10.020 16.364 17.412 1.00 98.38 352 SER A O 1
ATOM 2686 N N . SER A 1 353 ? 9.889 18.130 18.773 1.00 97.75 353 SER A N 1
ATOM 2687 C CA . SER A 1 353 ? 8.483 17.916 19.130 1.00 97.75 353 SER A CA 1
ATOM 2688 C C . SER A 1 353 ? 7.710 19.223 19.105 1.00 97.75 353 SER A C 1
ATOM 2690 O O . SER A 1 353 ? 8.241 20.268 19.477 1.00 97.75 353 SER A O 1
ATOM 2692 N N . VAL A 1 354 ? 6.436 19.171 18.724 1.00 97.69 354 VAL A N 1
ATOM 2693 C CA . VAL A 1 354 ? 5.536 20.321 18.861 1.00 97.69 354 VAL A CA 1
ATOM 2694 C C . VAL A 1 354 ? 5.236 20.565 20.338 1.00 97.69 354 VAL A C 1
ATOM 2696 O O . VAL A 1 354 ? 4.949 19.627 21.077 1.00 97.69 354 VAL A O 1
ATOM 2699 N N . VAL A 1 355 ? 5.325 21.827 20.761 1.00 96.88 355 VAL A N 1
ATOM 2700 C CA . VAL A 1 355 ? 5.017 22.267 22.129 1.00 96.88 355 VAL A CA 1
ATOM 2701 C C . VAL A 1 355 ? 3.615 22.866 22.177 1.00 96.88 355 VAL A C 1
ATOM 2703 O O . VAL A 1 355 ? 2.784 22.440 22.971 1.00 96.88 355 VAL A O 1
ATOM 2706 N N . LYS A 1 356 ? 3.357 23.852 21.312 1.00 97.56 356 LYS A N 1
ATOM 2707 C CA . LYS A 1 356 ? 2.087 24.580 21.205 1.00 97.56 356 LYS A CA 1
ATOM 2708 C C . LYS A 1 356 ? 1.989 25.291 19.856 1.00 97.56 356 LYS A C 1
ATOM 2710 O O . LYS A 1 356 ? 2.971 25.375 19.120 1.00 97.56 356 LYS A O 1
ATOM 2715 N N . SER A 1 357 ? 0.833 25.861 19.567 1.00 97.62 357 SER A N 1
ATOM 2716 C CA . SER A 1 357 ? 0.597 26.787 18.465 1.00 97.62 357 SER A CA 1
ATOM 2717 C C . SER A 1 357 ? 0.279 28.195 18.971 1.00 97.62 357 SER A C 1
ATOM 2719 O O . SER A 1 357 ? -0.102 28.399 20.126 1.00 97.62 357 SER A O 1
ATOM 2721 N N . SER A 1 358 ? 0.462 29.179 18.102 1.00 95.56 358 SER A N 1
ATOM 2722 C CA . SER A 1 358 ? 0.065 30.576 18.266 1.00 95.56 358 SER A CA 1
ATOM 2723 C C . SER A 1 358 ? -0.554 31.082 16.961 1.00 95.56 358 SER A C 1
ATOM 2725 O O . SER A 1 358 ? -0.561 30.369 15.960 1.00 95.56 358 SER A O 1
ATOM 2727 N N . ASP A 1 359 ? -1.030 32.328 16.947 1.00 93.38 359 ASP A N 1
ATOM 2728 C CA . ASP A 1 359 ? -1.540 32.966 15.722 1.00 93.38 359 ASP A CA 1
ATOM 2729 C C . ASP A 1 359 ? -0.459 33.143 14.635 1.00 93.38 359 ASP A C 1
ATOM 2731 O O . ASP A 1 359 ? -0.779 33.377 13.474 1.00 93.38 359 ASP A O 1
ATOM 2735 N N . GLU A 1 360 ? 0.825 33.046 15.002 1.00 92.56 360 GLU A N 1
ATOM 2736 C CA . GLU A 1 360 ? 1.964 33.196 14.087 1.00 92.56 360 GLU A CA 1
ATOM 2737 C C . GLU A 1 360 ? 2.497 31.849 13.563 1.00 92.56 360 GLU A C 1
ATOM 2739 O O . GLU A 1 360 ? 3.295 31.832 12.622 1.00 92.56 360 GLU A O 1
ATOM 2744 N N . GLY A 1 361 ? 2.095 30.719 14.163 1.00 97.19 361 GLY A N 1
ATOM 2745 C CA . GLY A 1 361 ? 2.544 29.393 13.744 1.00 97.19 361 GLY A CA 1
ATOM 2746 C C . GLY A 1 361 ? 2.675 28.365 14.871 1.00 97.19 361 GLY A C 1
ATOM 2747 O O . GLY A 1 361 ? 1.977 28.410 15.881 1.00 97.19 361 GLY A O 1
ATOM 2748 N N . VAL A 1 362 ? 3.580 27.402 14.702 1.00 98.31 362 VAL A N 1
ATOM 2749 C CA . VAL A 1 362 ? 3.815 26.294 15.640 1.00 98.31 362 VAL A CA 1
ATOM 2750 C C . VAL A 1 362 ? 5.166 26.442 16.321 1.00 98.31 362 VAL A C 1
ATOM 2752 O O . VAL A 1 362 ? 6.198 26.574 15.665 1.00 98.31 362 VAL A O 1
ATOM 2755 N N . VAL A 1 363 ? 5.175 26.371 17.650 1.00 98.31 363 VAL A N 1
ATOM 2756 C CA . VAL A 1 363 ? 6.402 26.324 18.445 1.00 98.31 363 VAL A CA 1
ATOM 2757 C C . VAL A 1 363 ? 6.840 24.873 18.588 1.00 98.31 363 VAL A C 1
ATOM 2759 O O . VAL A 1 363 ? 6.104 24.038 19.121 1.00 98.31 363 VAL A O 1
ATOM 2762 N N . ILE A 1 364 ? 8.058 24.583 18.141 1.00 98.38 364 ILE A N 1
ATOM 2763 C CA . ILE A 1 364 ? 8.704 23.282 18.306 1.00 98.38 364 ILE A CA 1
ATOM 2764 C C . ILE A 1 364 ? 9.856 23.378 19.302 1.00 98.38 364 ILE A C 1
ATOM 2766 O O . ILE A 1 364 ? 10.563 24.383 19.352 1.00 98.38 364 ILE A O 1
ATOM 2770 N N . SER A 1 365 ? 10.074 22.314 20.066 1.00 98.19 365 SER A N 1
ATOM 2771 C CA . SER A 1 365 ? 11.297 22.100 20.833 1.00 98.19 365 SER A CA 1
ATOM 2772 C C . SER A 1 365 ? 12.299 21.366 19.949 1.00 98.19 365 SER A C 1
ATOM 2774 O O . SER A 1 365 ? 11.956 20.336 19.372 1.00 98.19 365 SER A O 1
ATOM 2776 N N . THR A 1 366 ? 13.513 21.902 19.826 1.00 97.69 366 THR A N 1
ATOM 2777 C CA . THR A 1 366 ? 14.627 21.299 19.077 1.00 97.69 366 THR A CA 1
ATOM 2778 C C . THR A 1 366 ? 15.836 21.112 19.997 1.00 97.69 366 THR A C 1
ATOM 2780 O O . THR A 1 366 ? 15.891 21.732 21.066 1.00 97.69 366 THR A O 1
ATOM 2783 N N . PRO A 1 367 ? 16.874 20.359 19.589 1.00 96.81 367 PRO A N 1
ATOM 2784 C CA . PRO A 1 367 ? 18.109 20.256 20.367 1.00 96.81 367 PRO A CA 1
ATOM 2785 C C . PRO A 1 367 ? 18.826 21.600 20.594 1.00 96.81 367 PRO A C 1
ATOM 2787 O O . PRO A 1 367 ? 19.662 21.704 21.488 1.00 96.81 367 PRO A O 1
ATOM 2790 N N . GLN A 1 368 ? 18.518 22.628 19.794 1.00 95.62 368 GLN A N 1
ATOM 2791 C CA . GLN A 1 368 ? 19.087 23.975 19.898 1.00 95.62 368 GLN A CA 1
ATOM 2792 C C . GLN A 1 368 ? 18.198 24.952 20.691 1.00 95.62 368 GLN A C 1
ATOM 2794 O O . GLN A 1 368 ? 18.572 26.114 20.852 1.00 95.62 368 GLN A O 1
ATOM 2799 N N . GLY A 1 369 ? 17.048 24.499 21.199 1.00 96.56 369 GLY A N 1
ATOM 2800 C CA . GLY A 1 369 ? 16.048 25.323 21.882 1.00 96.56 369 GLY A CA 1
ATOM 2801 C C . GLY A 1 369 ? 14.723 25.398 21.122 1.00 96.56 369 GLY A C 1
ATOM 2802 O O . GLY A 1 369 ? 14.509 24.692 20.135 1.00 96.56 369 GLY A O 1
ATOM 2803 N N . GLU A 1 370 ? 13.808 26.238 21.601 1.00 97.69 370 GLU A N 1
ATOM 2804 C CA . GLU A 1 370 ? 12.514 26.435 20.945 1.00 97.69 370 GLU A CA 1
ATOM 2805 C C . GLU A 1 370 ? 12.648 27.237 19.643 1.00 97.69 370 GLU A C 1
ATOM 2807 O O . GLU A 1 370 ? 13.426 28.189 19.554 1.00 97.69 370 GLU A O 1
ATOM 2812 N N . LYS A 1 371 ? 11.864 26.858 18.631 1.00 97.44 371 LYS A N 1
ATOM 2813 C CA . LYS A 1 371 ? 11.791 27.523 17.325 1.00 97.44 371 LYS A CA 1
ATOM 2814 C C . LYS A 1 371 ? 10.328 27.707 16.925 1.00 97.44 371 LYS A C 1
ATOM 2816 O O . LYS A 1 371 ? 9.538 26.777 17.052 1.00 97.44 371 LYS A O 1
ATOM 2821 N N . LEU A 1 372 ? 9.982 28.885 16.407 1.00 97.88 372 LEU A N 1
ATOM 2822 C CA . LEU A 1 372 ? 8.683 29.146 15.785 1.00 97.88 372 LEU A CA 1
ATOM 2823 C C . LEU A 1 372 ? 8.746 28.799 14.291 1.00 97.88 372 LEU A C 1
ATOM 2825 O O . LEU A 1 372 ? 9.644 29.259 13.581 1.00 97.88 372 LEU A O 1
ATOM 2829 N N . LEU A 1 373 ? 7.799 27.989 13.829 1.00 97.88 373 LEU A N 1
ATOM 2830 C CA . LEU A 1 373 ? 7.581 27.649 12.427 1.00 97.88 373 LEU A CA 1
ATOM 2831 C C . LEU A 1 373 ? 6.290 28.319 11.943 1.00 97.88 373 LEU A C 1
ATOM 2833 O O . LEU A 1 373 ? 5.262 28.095 12.579 1.00 97.88 373 LEU A O 1
ATOM 2837 N N . PRO A 1 374 ? 6.293 29.087 10.839 1.00 97.12 374 PRO A N 1
ATOM 2838 C CA . PRO A 1 374 ? 5.057 29.590 10.242 1.00 97.12 374 PRO A CA 1
ATOM 2839 C C . PRO A 1 374 ? 4.116 28.433 9.898 1.00 97.12 374 PRO A C 1
ATOM 2841 O O . PRO A 1 374 ? 4.541 27.456 9.280 1.00 97.12 374 PRO A O 1
ATOM 2844 N N . ALA A 1 375 ? 2.854 28.528 10.310 1.00 98.06 375 ALA A N 1
ATOM 2845 C CA . ALA A 1 375 ? 1.872 27.476 10.083 1.00 98.06 375 ALA A CA 1
ATOM 2846 C C . ALA A 1 375 ? 0.444 28.022 10.143 1.00 98.06 375 ALA A C 1
ATOM 2848 O O . ALA A 1 375 ? 0.108 28.800 11.029 1.00 98.06 375 ALA A O 1
ATOM 2849 N N . ASP A 1 376 ? -0.392 27.534 9.237 1.00 97.88 376 ASP A N 1
ATOM 2850 C CA . ASP A 1 376 ? -1.830 27.771 9.157 1.00 97.88 376 ASP A CA 1
ATOM 2851 C C . ASP A 1 376 ? -2.628 26.596 9.761 1.00 97.88 376 ASP A C 1
ATOM 2853 O O . ASP A 1 376 ? -3.811 26.729 10.073 1.00 97.88 376 ASP A O 1
ATOM 2857 N N . GLY A 1 377 ? -1.992 25.436 9.964 1.00 97.75 377 GLY A N 1
ATOM 2858 C CA . GLY A 1 377 ? -2.602 24.286 10.627 1.00 97.75 377 GLY A CA 1
ATOM 2859 C C . GLY A 1 377 ? -1.629 23.147 10.923 1.00 97.75 377 GLY A C 1
ATOM 2860 O O . GLY A 1 377 ? -0.500 23.105 10.423 1.00 97.75 377 GLY A O 1
ATOM 2861 N N . ILE A 1 378 ? -2.089 22.217 11.759 1.00 98.56 378 ILE A N 1
ATOM 2862 C CA . ILE A 1 378 ? -1.317 21.066 12.227 1.00 98.56 378 ILE A CA 1
ATOM 2863 C C . ILE A 1 378 ? -1.998 19.769 11.801 1.00 98.56 378 ILE A C 1
ATOM 2865 O O . ILE A 1 378 ? -3.195 19.572 12.022 1.00 98.56 378 ILE A O 1
ATOM 2869 N N . ILE A 1 379 ? -1.209 18.844 11.263 1.00 98.50 379 ILE A N 1
ATOM 2870 C CA . ILE A 1 379 ? -1.645 17.483 10.955 1.00 98.50 379 ILE A CA 1
ATOM 2871 C C . ILE A 1 379 ? -0.915 16.502 11.862 1.00 98.50 379 ILE A C 1
ATOM 2873 O O . ILE A 1 379 ? 0.306 16.529 11.977 1.00 98.50 379 ILE A O 1
ATOM 2877 N N . THR A 1 380 ? -1.653 15.597 12.490 1.00 98.00 380 THR A N 1
ATOM 2878 C CA . THR A 1 380 ? -1.104 14.548 13.351 1.00 98.00 380 THR A CA 1
ATOM 2879 C C . THR A 1 380 ? -1.021 13.222 12.592 1.00 98.00 380 THR A C 1
ATOM 2881 O O . THR A 1 380 ? -1.992 12.747 12.003 1.00 98.00 380 THR A O 1
ATOM 2884 N N . SER A 1 381 ? 0.167 12.617 12.597 1.00 97.19 381 SER A N 1
ATOM 2885 C CA . SER A 1 381 ? 0.473 11.316 11.993 1.00 97.19 381 SER A CA 1
ATOM 2886 C C . SER A 1 381 ? 1.348 10.481 12.938 1.00 97.19 381 SER A C 1
ATOM 2888 O O . SER A 1 381 ? 2.377 9.915 12.565 1.00 97.19 381 SER A O 1
ATOM 2890 N N . ILE A 1 382 ? 0.920 10.388 14.195 1.00 96.06 382 ILE A N 1
ATOM 2891 C CA . ILE A 1 382 ? 1.684 9.799 15.307 1.00 96.06 382 ILE A CA 1
ATOM 2892 C C . ILE A 1 382 ? 1.325 8.327 15.583 1.00 96.06 382 ILE A C 1
ATOM 2894 O O . ILE A 1 382 ? 1.470 7.829 16.699 1.00 96.06 382 ILE A O 1
ATOM 2898 N N . GLY A 1 383 ? 0.841 7.621 14.560 1.00 94.38 383 GLY A N 1
ATOM 2899 C CA . GLY A 1 383 ? 0.460 6.210 14.626 1.00 94.38 383 GLY A CA 1
ATOM 2900 C C . GLY A 1 383 ? -1.015 5.970 14.956 1.00 94.38 383 GLY A C 1
ATOM 2901 O O . GLY A 1 383 ? -1.813 6.893 15.084 1.00 94.38 383 GLY A O 1
ATOM 2902 N N . TYR A 1 384 ? -1.371 4.692 15.068 1.00 96.69 384 TYR A N 1
ATOM 2903 C CA . TYR A 1 384 ? -2.742 4.217 15.264 1.00 96.69 384 TYR A CA 1
ATOM 2904 C C . TYR A 1 384 ? -2.856 3.408 16.569 1.00 96.69 384 TYR A C 1
ATOM 2906 O O . TYR A 1 384 ? -1.849 2.992 17.159 1.00 96.69 384 TYR A O 1
ATOM 2914 N N . ILE A 1 385 ? -4.086 3.206 17.040 1.00 97.06 385 ILE A N 1
ATOM 2915 C CA . ILE A 1 385 ? -4.446 2.357 18.182 1.00 97.06 385 ILE A CA 1
ATOM 2916 C C . ILE A 1 385 ? -5.364 1.245 17.682 1.00 97.06 385 ILE A C 1
ATOM 2918 O O . ILE A 1 385 ? -6.316 1.506 16.949 1.00 97.06 385 ILE A O 1
ATOM 2922 N N . ALA A 1 386 ? -5.071 0.009 18.086 1.00 98.06 386 ALA A N 1
ATOM 2923 C CA . ALA A 1 386 ? -5.898 -1.149 17.777 1.00 98.06 386 ALA A CA 1
ATOM 2924 C C . ALA A 1 386 ? -7.318 -0.974 18.334 1.00 98.06 386 ALA A C 1
ATOM 2926 O O . ALA A 1 386 ? -7.491 -0.570 19.484 1.00 98.06 386 ALA A O 1
ATOM 2927 N N . ASN A 1 387 ? -8.331 -1.305 17.536 1.00 97.12 387 ASN A N 1
ATOM 2928 C CA . ASN A 1 387 ? -9.720 -1.308 17.977 1.00 97.12 387 ASN A CA 1
ATOM 2929 C C . ASN A 1 387 ? -10.157 -2.738 18.317 1.00 97.12 387 ASN A C 1
ATOM 2931 O O . ASN A 1 387 ? -10.868 -3.368 17.540 1.00 97.12 387 ASN A O 1
ATOM 2935 N N . ASN A 1 388 ? -9.736 -3.240 19.480 1.00 97.06 388 ASN A N 1
ATOM 2936 C CA . ASN A 1 388 ? -10.031 -4.598 19.949 1.00 97.06 388 ASN A CA 1
ATOM 2937 C C . ASN A 1 388 ? -11.305 -4.705 20.803 1.00 97.06 388 ASN A C 1
ATOM 2939 O O . ASN A 1 388 ? -11.582 -5.776 21.338 1.00 97.06 388 ASN A O 1
ATOM 2943 N N . ARG A 1 389 ? -12.084 -3.625 20.956 1.00 97.25 389 ARG A N 1
ATOM 2944 C CA . ARG A 1 389 ? -13.207 -3.573 21.906 1.00 97.25 389 ARG A CA 1
ATOM 2945 C C . ARG A 1 389 ? -14.206 -4.714 21.705 1.00 97.25 389 ARG A C 1
ATOM 2947 O O . ARG A 1 389 ? -14.500 -5.430 22.653 1.00 97.25 389 ARG A O 1
ATOM 2954 N N . ILE A 1 390 ? -14.689 -4.894 20.475 1.00 96.69 390 ILE A N 1
ATOM 2955 C CA . ILE A 1 390 ? -15.670 -5.941 20.168 1.00 96.69 390 ILE A CA 1
ATOM 2956 C C . ILE A 1 390 ? -15.092 -7.339 20.409 1.00 96.69 390 ILE A C 1
ATOM 2958 O O . ILE A 1 390 ? -15.803 -8.226 20.841 1.00 96.69 390 ILE A O 1
ATOM 2962 N N . TYR A 1 391 ? -13.792 -7.556 20.202 1.00 98.12 391 TYR A N 1
ATOM 2963 C CA . TYR A 1 391 ? -13.170 -8.827 20.566 1.00 98.12 391 TYR A CA 1
ATOM 2964 C C . TYR A 1 391 ? -13.180 -9.054 22.082 1.00 98.12 391 TYR A C 1
ATOM 2966 O O . TYR A 1 391 ? -13.561 -10.131 22.529 1.00 98.12 391 TYR A O 1
ATOM 2974 N N . GLU A 1 392 ? -12.806 -8.049 22.878 1.00 98.31 392 GLU A N 1
ATOM 2975 C CA . GLU A 1 392 ? -12.793 -8.171 24.341 1.00 98.31 392 GLU A CA 1
ATOM 2976 C C . GLU A 1 392 ? -14.183 -8.457 24.922 1.00 98.31 392 GLU A C 1
ATOM 2978 O O . GLU A 1 392 ? -14.289 -9.179 25.909 1.00 98.31 392 GLU A O 1
ATOM 2983 N N . GLU A 1 393 ? -15.237 -7.928 24.297 1.00 97.56 393 GLU A N 1
ATOM 2984 C CA . GLU A 1 393 ? -16.629 -8.174 24.687 1.00 97.56 393 GLU A CA 1
ATOM 2985 C C . GLU A 1 393 ? -17.108 -9.602 24.339 1.00 97.56 393 GLU A C 1
ATOM 2987 O O . GLU A 1 393 ? -18.092 -10.060 24.917 1.00 97.56 393 GLU A O 1
ATOM 2992 N N . LEU A 1 394 ? -16.425 -10.315 23.431 1.00 97.31 394 LEU A N 1
ATOM 2993 C CA . LEU A 1 394 ? -16.888 -11.588 22.849 1.00 97.31 394 LEU A CA 1
ATOM 2994 C C . LEU A 1 394 ? -15.971 -12.788 23.070 1.00 97.31 394 LEU A C 1
ATOM 2996 O O . LEU A 1 394 ? -16.394 -13.924 22.879 1.00 97.31 394 LEU A O 1
ATOM 3000 N N . LYS A 1 395 ? -14.713 -12.570 23.451 1.00 97.12 395 LYS A N 1
ATOM 3001 C CA . LYS A 1 395 ? -13.684 -13.620 23.540 1.00 97.12 395 LYS A CA 1
ATOM 3002 C C . LYS A 1 395 ? -14.041 -14.805 24.451 1.00 97.12 395 LYS A C 1
ATOM 3004 O O . LYS A 1 395 ? -13.462 -15.872 24.281 1.00 97.12 395 LYS A O 1
ATOM 3009 N N . ASP A 1 396 ? -14.963 -14.611 25.396 1.00 96.81 396 ASP A N 1
ATOM 3010 C CA . ASP A 1 396 ? -15.373 -15.610 26.391 1.00 96.81 396 ASP A CA 1
ATOM 3011 C C . ASP A 1 396 ? -16.665 -16.365 25.997 1.00 96.81 396 ASP A C 1
ATOM 3013 O O . ASP A 1 396 ? -17.254 -17.059 26.825 1.00 96.81 396 ASP A O 1
ATOM 3017 N N . MET A 1 397 ? -17.134 -16.231 24.750 1.00 96.00 397 MET A N 1
ATOM 3018 C CA . MET A 1 397 ? -18.269 -17.001 24.226 1.00 96.00 397 MET A CA 1
ATOM 3019 C C . MET A 1 397 ? -17.950 -18.501 24.084 1.00 96.00 397 MET A C 1
ATOM 3021 O O . MET A 1 397 ? -16.807 -18.897 23.867 1.00 96.00 397 MET A O 1
ATOM 3025 N N . ASP A 1 398 ? -18.990 -19.343 24.089 1.00 95.56 398 ASP A N 1
ATOM 3026 C CA . ASP A 1 398 ? -18.884 -20.805 23.905 1.00 95.56 398 ASP A CA 1
ATOM 3027 C C . ASP A 1 398 ? -18.542 -21.242 22.458 1.00 95.56 398 ASP A C 1
ATOM 3029 O O . ASP A 1 398 ? -18.567 -22.432 22.130 1.00 95.56 398 ASP A O 1
ATOM 3033 N N . ILE A 1 399 ? -18.215 -20.293 21.576 1.00 96.75 399 ILE A N 1
ATOM 3034 C CA . ILE A 1 399 ? -17.777 -20.526 20.194 1.00 96.75 399 ILE A CA 1
ATOM 3035 C C . ILE A 1 399 ? -16.426 -19.842 19.941 1.00 96.75 399 ILE A C 1
ATOM 3037 O O . ILE A 1 399 ? -16.104 -18.861 20.608 1.00 96.75 399 ILE A O 1
ATOM 3041 N N . PRO A 1 400 ? -15.618 -20.309 18.971 1.00 98.12 400 PRO A N 1
ATOM 3042 C CA . PRO A 1 400 ? -14.351 -19.665 18.646 1.00 98.12 400 PRO A CA 1
ATOM 3043 C C . PRO A 1 400 ? -14.523 -18.204 18.209 1.00 98.12 400 PRO A C 1
ATOM 3045 O O . PRO A 1 400 ? -15.215 -17.913 17.228 1.00 98.12 400 PRO A O 1
ATOM 3048 N N . VAL A 1 401 ? -13.821 -17.305 18.900 1.00 98.50 401 VAL A N 1
ATOM 3049 C CA . VAL A 1 401 ? -13.730 -15.878 18.573 1.00 98.50 401 VAL A CA 1
ATOM 3050 C C . VAL A 1 401 ? -12.265 -15.505 18.370 1.00 98.50 401 VAL A C 1
ATOM 3052 O O . VAL A 1 401 ? -11.429 -15.733 19.243 1.00 98.50 401 VAL A O 1
ATOM 3055 N N . TYR A 1 402 ? -11.945 -14.923 17.217 1.00 98.62 402 TYR A N 1
ATOM 3056 C CA . TYR A 1 402 ? -10.579 -14.544 16.852 1.00 98.62 402 TYR A CA 1
ATOM 3057 C C . TYR A 1 402 ? -10.448 -13.036 16.663 1.00 98.62 402 TYR A C 1
ATOM 3059 O O . TYR A 1 402 ? -11.335 -12.406 16.095 1.00 98.62 402 TYR A O 1
ATOM 3067 N N . ASN A 1 403 ? -9.316 -12.466 17.077 1.00 98.62 403 ASN A N 1
ATOM 3068 C CA . ASN A 1 403 ? -8.942 -11.084 16.785 1.00 98.62 403 ASN A CA 1
ATOM 3069 C C . ASN A 1 403 ? -7.814 -11.064 15.755 1.00 98.62 403 ASN A C 1
ATOM 3071 O O . ASN A 1 403 ? -6.784 -11.695 15.993 1.00 98.62 403 ASN A O 1
ATOM 3075 N N . ILE A 1 404 ? -7.983 -10.337 14.651 1.00 98.50 404 ILE A N 1
ATOM 3076 C CA . ILE A 1 404 ? -7.000 -10.314 13.560 1.00 98.50 404 ILE A CA 1
ATOM 3077 C C . 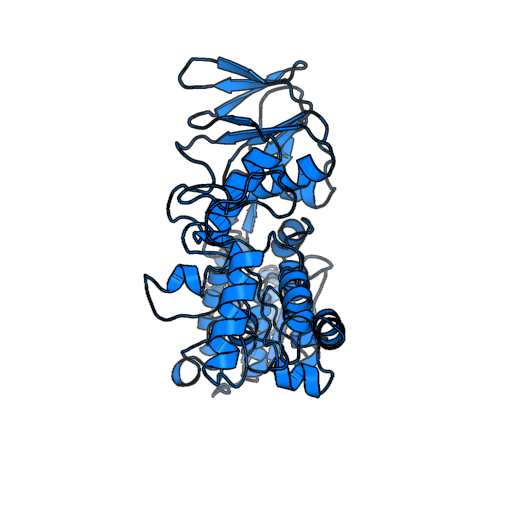ILE A 1 404 ? -6.710 -8.912 13.026 1.00 98.50 404 ILE A C 1
ATOM 3079 O O . ILE A 1 404 ? -7.470 -7.954 13.209 1.00 98.50 404 ILE A O 1
ATOM 3083 N N . GLY A 1 405 ? -5.597 -8.813 12.303 1.00 98.00 405 GLY A N 1
ATOM 3084 C CA . GLY A 1 405 ? -5.129 -7.600 11.655 1.00 98.00 405 GLY A CA 1
ATOM 3085 C C . GLY A 1 405 ? -4.883 -6.484 12.662 1.00 98.00 405 GLY A C 1
ATOM 3086 O O . GLY A 1 405 ? -4.489 -6.722 13.805 1.00 98.00 405 GLY A O 1
ATOM 3087 N N . ASP A 1 406 ? -5.164 -5.250 12.252 1.00 98.25 406 ASP A N 1
ATOM 3088 C CA . ASP A 1 406 ? -4.890 -4.074 13.078 1.00 98.25 406 ASP A CA 1
ATOM 3089 C C . ASP A 1 406 ? -5.682 -4.030 14.395 1.00 98.25 406 ASP A C 1
ATOM 3091 O O . ASP A 1 406 ? -5.264 -3.339 15.323 1.00 98.25 406 ASP A O 1
ATOM 3095 N N . SER A 1 407 ? -6.789 -4.777 14.492 1.00 97.62 407 SER A N 1
ATOM 3096 C CA . SER A 1 407 ? -7.566 -4.926 15.730 1.00 97.62 407 SER A CA 1
ATOM 3097 C C . SER A 1 407 ? -6.824 -5.757 16.776 1.00 97.62 407 SER A C 1
ATOM 3099 O O . SER A 1 407 ? -6.976 -5.532 17.973 1.00 97.62 407 SER A O 1
ATOM 3101 N N . ASN A 1 408 ? -5.982 -6.698 16.352 1.00 97.62 408 ASN A N 1
ATOM 3102 C CA . ASN A 1 408 ? -5.089 -7.427 17.246 1.00 97.62 408 ASN A CA 1
ATOM 3103 C C . ASN A 1 408 ? -3.799 -6.639 17.478 1.00 97.62 408 ASN A C 1
ATOM 3105 O O . ASN A 1 408 ? -3.394 -6.377 18.612 1.00 97.62 408 ASN A O 1
ATOM 3109 N N . ARG A 1 409 ? -3.156 -6.224 16.384 1.00 96.94 409 ARG A N 1
ATOM 3110 C CA . ARG A 1 409 ? -1.921 -5.451 16.427 1.00 96.94 409 ARG A CA 1
ATOM 3111 C C . ARG A 1 409 ? -1.776 -4.611 15.168 1.00 96.94 409 ARG A C 1
ATOM 3113 O O . ARG A 1 409 ? -1.646 -5.147 14.074 1.00 96.94 409 ARG A O 1
ATOM 3120 N N . VAL A 1 410 ? -1.740 -3.293 15.356 1.00 96.56 410 VAL A N 1
ATOM 3121 C CA . VAL A 1 410 ? -1.546 -2.313 14.280 1.00 96.56 410 VAL A CA 1
ATOM 3122 C C . VAL A 1 410 ? -0.275 -2.614 13.491 1.00 96.56 410 VAL A C 1
ATOM 3124 O O . VAL A 1 410 ? 0.821 -2.622 14.060 1.00 96.56 410 VAL A O 1
ATOM 3127 N N . HIS A 1 411 ? -0.425 -2.805 12.182 1.00 93.19 411 HIS A N 1
ATOM 3128 C CA . HIS A 1 411 ? 0.663 -3.080 11.253 1.00 93.19 411 HIS A CA 1
ATOM 3129 C C . HIS A 1 411 ? 0.377 -2.508 9.850 1.00 93.19 411 HIS A C 1
ATOM 3131 O O . HIS A 1 411 ? -0.419 -1.591 9.679 1.00 93.19 411 HIS A O 1
ATOM 3137 N N . ASN A 1 412 ? 1.116 -2.981 8.842 1.00 95.06 412 ASN A N 1
ATOM 3138 C CA . ASN A 1 412 ? 0.910 -2.623 7.443 1.00 95.06 412 ASN A CA 1
ATOM 3139 C C . ASN A 1 412 ? -0.052 -3.608 6.744 1.00 95.06 412 ASN A C 1
ATOM 3141 O O . ASN A 1 412 ? -0.422 -4.651 7.288 1.00 95.06 412 ASN A O 1
ATOM 3145 N N . ILE A 1 413 ? -0.405 -3.293 5.493 1.00 97.62 413 ILE A N 1
ATOM 3146 C CA . ILE A 1 413 ? -1.328 -4.081 4.656 1.00 97.62 413 ILE A CA 1
ATOM 3147 C C . ILE A 1 413 ? -0.934 -5.565 4.594 1.00 97.62 413 ILE A C 1
ATOM 3149 O O . ILE A 1 413 ? -1.803 -6.431 4.675 1.00 97.62 413 ILE A O 1
ATOM 3153 N N . MET A 1 414 ? 0.364 -5.867 4.466 1.00 96.81 414 MET A N 1
ATOM 3154 C CA . MET A 1 414 ? 0.850 -7.244 4.358 1.00 96.81 414 MET A CA 1
ATOM 3155 C C . MET A 1 414 ? 0.487 -8.056 5.596 1.00 96.81 414 MET A C 1
ATOM 3157 O O . MET A 1 414 ? -0.104 -9.122 5.466 1.00 96.81 414 MET A O 1
ATOM 3161 N N . TYR A 1 415 ? 0.819 -7.561 6.787 1.00 96.56 415 TYR A N 1
ATOM 3162 C CA . TYR A 1 415 ? 0.566 -8.311 8.015 1.00 96.56 415 TYR A CA 1
ATOM 3163 C C . TYR A 1 415 ? -0.928 -8.462 8.296 1.00 96.56 415 TYR A C 1
ATOM 3165 O O . TYR A 1 415 ? -1.340 -9.537 8.716 1.00 96.56 415 TYR A O 1
ATOM 3173 N N . ALA A 1 416 ? -1.748 -7.456 7.978 1.00 98.25 416 ALA A N 1
ATOM 3174 C CA . ALA A 1 416 ? -3.200 -7.568 8.097 1.00 98.25 416 ALA A CA 1
ATOM 3175 C C . ALA A 1 416 ? -3.786 -8.661 7.178 1.00 98.25 416 ALA A C 1
ATOM 3177 O O . ALA A 1 416 ? -4.634 -9.439 7.610 1.00 98.25 416 ALA A O 1
ATOM 3178 N N . ILE A 1 417 ? -3.314 -8.756 5.928 1.00 98.69 417 ILE A N 1
ATOM 3179 C CA . ILE A 1 417 ? -3.721 -9.812 4.983 1.00 98.69 417 ILE A CA 1
ATOM 3180 C C . ILE A 1 417 ? -3.187 -11.176 5.422 1.00 98.69 417 ILE A C 1
ATOM 3182 O O . ILE A 1 417 ? -3.899 -12.170 5.337 1.00 98.69 417 ILE A O 1
ATOM 3186 N N . TRP A 1 418 ? -1.934 -11.252 5.863 1.00 97.50 418 TRP A N 1
ATOM 3187 C CA . TRP A 1 418 ? -1.296 -12.520 6.214 1.00 97.50 418 TRP A CA 1
ATOM 3188 C C . TRP A 1 418 ? -1.889 -13.130 7.480 1.00 97.50 418 TRP A C 1
ATOM 3190 O O . TRP A 1 418 ? -2.109 -14.336 7.509 1.00 97.50 418 TRP A O 1
ATOM 3200 N N . ASP A 1 419 ? -2.182 -12.308 8.487 1.00 97.44 419 ASP A N 1
ATOM 3201 C CA . ASP A 1 419 ? -2.862 -12.737 9.711 1.00 97.44 419 ASP A CA 1
ATOM 3202 C C . ASP A 1 419 ? -4.264 -13.285 9.392 1.00 97.44 419 ASP A C 1
ATOM 3204 O O . ASP A 1 419 ? -4.609 -14.409 9.757 1.00 97.44 419 ASP A O 1
ATOM 3208 N N . ALA A 1 420 ? -5.029 -12.547 8.578 1.00 98.56 420 ALA A N 1
ATOM 3209 C CA . ALA A 1 420 ? -6.331 -12.985 8.077 1.00 98.56 420 ALA A CA 1
ATOM 3210 C C . ALA A 1 420 ? -6.258 -14.302 7.291 1.00 98.56 420 ALA A C 1
ATOM 3212 O O . ALA A 1 420 ? -7.054 -15.214 7.515 1.00 98.56 420 ALA A O 1
ATOM 3213 N N . TYR A 1 421 ? -5.296 -14.415 6.374 1.00 98.56 421 TYR A N 1
ATOM 3214 C CA . TYR A 1 421 ? -5.106 -15.603 5.552 1.00 98.56 421 TYR A CA 1
ATOM 3215 C C . TYR A 1 421 ? -4.729 -16.824 6.389 1.00 98.56 421 TYR A C 1
ATOM 3217 O O . TYR A 1 421 ? -5.274 -17.905 6.162 1.00 98.56 421 TYR A O 1
ATOM 3225 N N . GLU A 1 422 ? -3.818 -16.661 7.355 1.00 97.75 422 GLU A N 1
ATOM 3226 C CA . GLU A 1 422 ? -3.389 -17.738 8.247 1.00 97.75 422 GLU A CA 1
ATOM 3227 C C . GLU A 1 422 ? -4.555 -18.272 9.069 1.00 97.75 422 GLU A C 1
ATOM 3229 O O . GLU A 1 422 ? -4.733 -19.484 9.156 1.00 97.75 422 GLU A O 1
ATOM 3234 N N . LEU A 1 423 ? -5.387 -17.399 9.633 1.00 98.25 423 LEU A N 1
ATOM 3235 C CA . LEU A 1 423 ? -6.575 -17.849 10.344 1.00 98.25 423 LEU A CA 1
ATOM 3236 C C . LEU A 1 423 ? -7.561 -18.532 9.388 1.00 98.25 423 LEU A C 1
ATOM 3238 O O . LEU A 1 423 ? -7.944 -19.683 9.597 1.00 98.25 423 LEU A O 1
ATOM 3242 N N . ALA A 1 424 ? -7.962 -17.839 8.322 1.00 98.50 424 ALA A N 1
ATOM 3243 C CA . ALA A 1 424 ? -9.052 -18.271 7.456 1.00 98.50 424 ALA A CA 1
ATOM 3244 C C . ALA A 1 424 ? -8.758 -19.588 6.726 1.00 98.50 424 ALA A C 1
ATOM 3246 O O . ALA A 1 424 ? -9.678 -20.372 6.499 1.00 98.50 424 ALA A O 1
ATOM 3247 N N . ARG A 1 425 ? -7.490 -19.887 6.401 1.00 97.31 425 ARG A N 1
ATOM 3248 C CA . ARG A 1 425 ? -7.105 -21.181 5.806 1.00 97.31 425 ARG A CA 1
ATOM 3249 C C . ARG A 1 425 ? -7.242 -22.372 6.762 1.00 97.31 425 ARG A C 1
ATOM 3251 O O . ARG A 1 425 ? -7.200 -23.512 6.307 1.00 97.31 425 ARG A O 1
ATOM 3258 N N . ASN A 1 426 ? -7.388 -22.114 8.061 1.00 96.25 426 ASN A N 1
ATOM 3259 C CA . ASN A 1 426 ? -7.439 -23.124 9.118 1.00 96.25 426 ASN A CA 1
ATOM 3260 C C . ASN A 1 426 ? -8.807 -23.214 9.829 1.00 96.25 426 ASN A C 1
ATOM 3262 O O . ASN A 1 426 ? -8.975 -24.087 10.682 1.00 96.25 426 ASN A O 1
ATOM 3266 N N . ILE A 1 427 ? -9.780 -22.360 9.479 1.00 95.75 427 ILE A N 1
ATOM 3267 C CA . ILE A 1 427 ? -11.188 -22.495 9.912 1.00 95.75 427 ILE A CA 1
ATOM 3268 C C . ILE A 1 427 ? -11.826 -23.723 9.255 1.00 95.75 427 ILE A C 1
ATOM 3270 O O . ILE A 1 427 ? -12.625 -24.394 9.968 1.00 95.75 427 ILE A O 1
#